Protein AF-A0A803NMG9-F1 (afdb_monomer_lite)

pLDDT: mean 85.96, std 18.12, range [26.58, 98.44]

InterPro domains:
  IPR012474 Frigida-like [PF07899] (185-369)

Organism: Cannabis sativa (NCBI:txid3483)

Secondary structure (DSSP, 8-state):
-HHHHHHHHHHHHHHHHHHHHHHHHHHHHHHHHHHHHHHHHHHHHHHHHHHHHHHHHHHHHHHHHHHHHHHHHHHHHHHHHHHHHHHHHHHHHHHHHHHHHHHHHHHHHHHHHHHHHHHHHHHHHHHHHHHHHHHHHHHHHHHHHHHHHHHHHHHHHHHHHHHHHHHHHHHHHHHHHHHHHHHHHHHHHHHHHHHHHHHHHHHHHHHHHHHHHHHHHHHHHHHHHHHHHHHHHHHHHHSSS-----------------PPPPP-HHHHHHHHHHTT-HHHHHHHHHHTT-TTTS-HHHHHHHHHHHHHHHHHHHHHSS--HHHHHHHHHHHHHHHHHHHHHHHHTT-TTTS-HHHHHHHHHHHHHHHHHHHHHHHHHHHHGGGSSTTS---------

Sequence (397 aa):
MEKLTQSLRSFEQQRGDIGKTLEDLQSIFNELVEREKEILTEEKRMKDQELKFKIEYGRISELKESQLKKVEASIHNCLKELSLKEEEFNVVASKTKLEEQRLEAIQNSVKECSCQLESEKKELEYVKAFKENNLASLKKTMVALEKKKVELESIIQLQEEEMESRLKELELMEKHVQDILKEAQLKEKSASSARKFVAEAQKNIDQHQQKELEFEIKVDEFQRRLQQFELEKSAWLAEKNKMVGVVVKIEQQQETRSKGPLPDVEVSIQNLIEIEEVIHAVKLICQLKLTNKFSPVSLLLDYIKNSENQTSIVCRGKRSNKDKIKAANKEIAILKAVKNCIQDCNLESVFPKVKFYQLGQRCIELEQKLELYSLQEQSGKRKKDDSIVGQRIKIKY

Radius of gyration: 90.63 Å; chains: 1; bounding box: 205×84×272 Å

Structure (mmCIF, N/CA/C/O backbone):
data_AF-A0A803NMG9-F1
#
_entry.id   AF-A0A803NMG9-F1
#
loop_
_atom_site.group_PDB
_atom_site.id
_atom_site.type_symbol
_atom_site.label_atom_id
_atom_site.label_alt_id
_atom_site.label_comp_id
_atom_site.label_asym_id
_atom_site.label_entity_id
_atom_site.label_seq_id
_atom_site.pdbx_PDB_ins_code
_atom_site.Cartn_x
_atom_site.Cartn_y
_atom_site.Cartn_z
_atom_site.occupancy
_atom_site.B_iso_or_equiv
_atom_site.auth_seq_id
_atom_site.auth_comp_id
_atom_site.auth_asym_id
_atom_site.auth_atom_id
_atom_site.pdbx_PDB_model_num
ATOM 1 N N . MET A 1 1 ? 101.694 30.681 -157.321 1.00 59.59 1 MET A N 1
ATOM 2 C CA . MET A 1 1 ? 102.526 29.933 -156.353 1.00 59.59 1 MET A CA 1
ATOM 3 C C . MET A 1 1 ? 102.367 30.481 -154.936 1.00 59.59 1 MET A C 1
ATOM 5 O O . MET A 1 1 ? 101.974 29.720 -154.072 1.00 59.59 1 MET A O 1
ATOM 9 N N . GLU A 1 2 ? 102.521 31.786 -154.698 1.00 63.09 2 GLU A N 1
ATOM 10 C CA . GLU A 1 2 ? 102.450 32.395 -153.350 1.00 63.09 2 GLU A CA 1
ATOM 11 C C . GLU A 1 2 ? 101.093 32.240 -152.623 1.00 63.09 2 GLU A C 1
ATOM 13 O O . GLU A 1 2 ? 101.052 31.868 -151.452 1.00 63.09 2 GLU A O 1
ATOM 18 N N . LYS A 1 3 ? 99.969 32.381 -153.346 1.00 67.12 3 LYS A N 1
ATOM 19 C CA . LYS A 1 3 ? 98.616 32.102 -152.814 1.00 67.12 3 LYS A CA 1
ATOM 20 C C . LYS A 1 3 ? 98.438 30.654 -152.338 1.00 67.12 3 LYS A C 1
ATOM 22 O O . LYS A 1 3 ? 97.704 30.411 -151.390 1.00 67.12 3 LYS A O 1
ATOM 27 N N . LEU A 1 4 ? 99.119 29.702 -152.976 1.00 68.94 4 LEU A N 1
ATOM 28 C CA . LEU A 1 4 ? 99.000 28.276 -152.664 1.00 68.94 4 LEU A CA 1
ATOM 29 C C . LEU A 1 4 ? 99.768 27.935 -151.379 1.00 68.94 4 LEU A C 1
ATOM 31 O O . LEU A 1 4 ? 99.251 27.208 -150.542 1.00 68.94 4 LEU A O 1
ATOM 35 N N . THR A 1 5 ? 100.939 28.543 -151.167 1.00 65.44 5 THR A N 1
ATOM 36 C CA . THR A 1 5 ? 101.726 28.405 -149.930 1.00 65.44 5 THR A CA 1
ATOM 37 C C . THR A 1 5 ? 101.047 29.069 -148.729 1.00 65.44 5 THR A C 1
ATOM 39 O O . THR A 1 5 ? 101.143 28.572 -147.608 1.00 65.44 5 THR A O 1
ATOM 42 N N . GLN A 1 6 ? 100.343 30.184 -148.947 1.00 72.75 6 GLN A N 1
ATOM 43 C CA . GLN A 1 6 ? 99.563 30.858 -147.907 1.00 72.75 6 GLN A CA 1
ATOM 44 C C . GLN A 1 6 ? 98.294 30.071 -147.549 1.00 72.75 6 GLN A C 1
ATOM 46 O O . GLN A 1 6 ? 97.993 29.913 -146.369 1.00 72.75 6 GLN A O 1
ATOM 51 N N . SER A 1 7 ? 97.606 29.496 -148.543 1.00 71.56 7 SER A N 1
ATOM 52 C CA . SER A 1 7 ? 96.510 28.550 -148.305 1.00 71.56 7 SER A CA 1
ATOM 53 C C . SER A 1 7 ? 96.979 27.278 -147.603 1.00 71.56 7 SER A C 1
ATOM 55 O O . SER A 1 7 ? 96.267 26.809 -146.727 1.00 71.56 7 SER A O 1
ATOM 57 N N . LEU A 1 8 ? 98.169 26.748 -147.917 1.00 74.81 8 LEU A N 1
ATOM 58 C CA . LEU A 1 8 ? 98.712 25.570 -147.231 1.00 74.81 8 LEU A CA 1
ATOM 59 C C . LEU A 1 8 ? 99.028 25.865 -145.758 1.00 74.81 8 LEU A C 1
ATOM 61 O O . LEU A 1 8 ? 98.620 25.100 -144.896 1.00 74.81 8 LEU A O 1
ATOM 65 N N . ARG A 1 9 ? 99.663 27.009 -145.455 1.00 71.69 9 ARG A N 1
ATOM 66 C CA . ARG A 1 9 ? 99.907 27.451 -144.067 1.00 71.69 9 ARG A CA 1
ATOM 67 C C . ARG A 1 9 ? 98.612 27.713 -143.300 1.00 71.69 9 ARG A C 1
ATOM 69 O O . ARG A 1 9 ? 98.507 27.334 -142.142 1.00 71.69 9 ARG A O 1
ATOM 76 N N . SER A 1 10 ? 97.617 28.315 -143.953 1.00 79.56 10 SER A N 1
ATOM 77 C CA . SER A 1 10 ? 96.273 28.480 -143.389 1.00 79.56 10 SER A CA 1
ATOM 78 C C . SER A 1 10 ? 95.604 27.132 -143.115 1.00 79.56 10 SER A C 1
ATOM 80 O O . SER A 1 10 ? 94.931 26.995 -142.101 1.00 79.56 10 SER A O 1
ATOM 82 N N . PHE A 1 11 ? 95.785 26.141 -143.991 1.00 78.12 11 PHE A N 1
ATOM 83 C CA . PHE A 1 11 ? 95.259 24.788 -143.806 1.00 78.12 11 PHE A CA 1
ATOM 84 C C . PHE A 1 11 ? 95.983 24.030 -142.692 1.00 78.12 11 PHE A C 1
ATOM 86 O O . PHE A 1 11 ? 95.341 23.320 -141.929 1.00 78.12 11 PHE A O 1
ATOM 93 N N . GLU A 1 12 ? 97.303 24.171 -142.571 1.00 76.38 12 GLU A N 1
ATOM 94 C CA . GLU A 1 12 ? 98.087 23.570 -141.487 1.00 76.38 12 GLU A CA 1
ATOM 95 C C . GLU A 1 12 ? 97.762 24.208 -140.134 1.00 76.38 12 GLU A C 1
ATOM 97 O O . GLU A 1 12 ? 97.628 23.493 -139.144 1.00 76.38 12 GLU A O 1
ATOM 102 N N . GLN A 1 13 ? 97.544 25.525 -140.102 1.00 78.62 13 GLN A N 1
ATOM 103 C CA . GLN A 1 13 ? 97.061 26.233 -138.920 1.00 78.62 13 GLN A CA 1
ATOM 104 C C . GLN A 1 13 ? 95.639 25.796 -138.553 1.00 78.62 13 GLN A C 1
ATOM 106 O O . GLN A 1 13 ? 95.411 25.408 -137.415 1.00 78.62 13 GLN A O 1
ATOM 111 N N . GLN 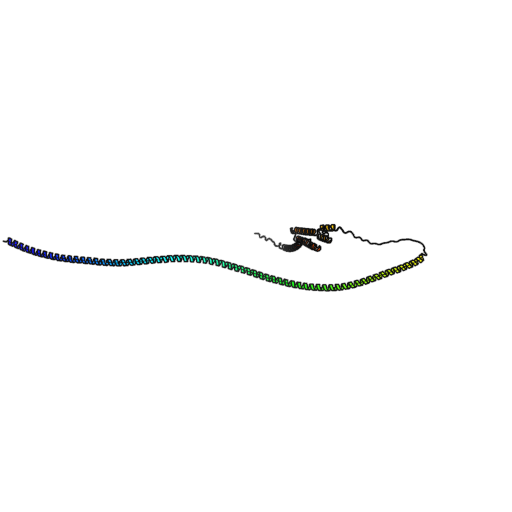A 1 14 ? 94.716 25.735 -139.520 1.00 78.75 14 GLN A N 1
ATOM 112 C CA . GLN A 1 14 ? 93.372 25.192 -139.299 1.00 78.75 14 GLN A CA 1
ATOM 113 C C . GLN A 1 14 ? 93.410 23.735 -138.838 1.00 78.75 14 GLN A C 1
ATOM 115 O O . GLN A 1 14 ? 92.634 23.351 -137.977 1.00 78.75 14 GLN A O 1
ATOM 120 N N . ARG A 1 15 ? 94.319 22.912 -139.367 1.00 79.50 15 ARG A N 1
ATOM 121 C CA . ARG A 1 15 ? 94.504 21.526 -138.927 1.00 79.50 15 ARG A CA 1
ATOM 122 C C . ARG A 1 15 ? 95.047 21.451 -137.497 1.00 79.50 15 ARG A C 1
ATOM 124 O O . ARG A 1 15 ? 94.640 20.557 -136.763 1.00 79.50 15 ARG A O 1
ATOM 131 N N . GLY A 1 16 ? 95.924 22.371 -137.099 1.00 78.19 16 GLY A N 1
ATOM 132 C CA . GLY A 1 16 ? 96.397 22.515 -135.720 1.00 78.19 16 GLY A CA 1
ATOM 133 C C . GLY A 1 16 ? 95.296 22.983 -134.765 1.00 78.19 16 GLY A C 1
ATOM 134 O O . GLY A 1 16 ? 95.127 22.394 -133.703 1.00 78.19 16 GLY A O 1
ATOM 135 N N . ASP A 1 17 ? 94.492 23.965 -135.176 1.00 80.56 17 ASP A N 1
ATOM 136 C CA . ASP A 1 17 ? 93.334 24.458 -134.423 1.00 80.56 17 ASP A CA 1
ATOM 137 C C . ASP A 1 17 ? 92.243 23.379 -134.307 1.00 80.56 17 ASP A C 1
ATOM 139 O O . ASP A 1 17 ? 91.641 23.211 -133.249 1.00 80.56 17 ASP A O 1
ATOM 143 N N . ILE A 1 18 ? 92.030 22.583 -135.362 1.00 82.94 18 ILE A N 1
ATOM 144 C CA . ILE A 1 18 ? 91.146 21.407 -135.349 1.00 82.94 18 ILE A CA 1
ATOM 145 C C . ILE A 1 18 ? 91.706 20.318 -134.427 1.00 82.94 18 ILE A C 1
ATOM 147 O O . ILE A 1 18 ? 90.953 19.723 -133.669 1.00 82.94 18 ILE A O 1
ATOM 151 N N . GLY A 1 19 ? 93.015 20.059 -134.455 1.00 82.44 19 GLY A N 1
ATOM 152 C CA . GLY A 1 19 ? 93.654 19.099 -133.551 1.00 82.44 19 GLY A CA 1
ATOM 153 C C . GLY A 1 19 ? 93.516 19.510 -132.086 1.00 82.44 19 GLY A C 1
ATOM 154 O O . GLY A 1 19 ? 93.100 18.705 -131.261 1.00 82.44 19 GLY A O 1
ATOM 155 N N . LYS A 1 20 ? 93.764 20.787 -131.784 1.00 84.81 20 LYS A N 1
ATOM 156 C CA . LYS A 1 20 ? 93.614 21.353 -130.442 1.00 84.81 20 LYS A CA 1
ATOM 157 C C . LYS A 1 20 ? 92.159 21.359 -129.976 1.00 84.81 20 LYS A C 1
ATOM 159 O O . LYS A 1 20 ? 91.885 20.959 -128.857 1.00 84.81 20 LYS A O 1
ATOM 164 N N . THR A 1 21 ? 91.216 21.733 -130.842 1.00 85.62 21 THR A N 1
ATOM 165 C CA . THR A 1 21 ? 89.782 21.650 -130.513 1.00 85.62 21 THR A CA 1
ATOM 166 C C . THR A 1 21 ? 89.308 20.209 -130.346 1.00 85.62 21 THR A C 1
ATOM 168 O O . THR A 1 21 ? 88.440 19.969 -129.516 1.00 85.62 21 THR A O 1
ATOM 171 N N . LEU A 1 22 ? 89.874 19.241 -131.076 1.00 86.19 22 LEU A N 1
ATOM 172 C CA . LEU A 1 22 ? 89.600 17.817 -130.869 1.00 86.19 22 LEU A CA 1
ATOM 173 C C . LEU A 1 22 ? 90.143 17.338 -129.513 1.00 86.19 22 LEU A C 1
ATOM 175 O O . LEU A 1 22 ? 89.432 16.632 -128.804 1.00 86.19 22 LEU A O 1
ATOM 179 N N . GLU A 1 23 ? 91.357 17.745 -129.130 1.00 86.44 23 GLU A N 1
ATOM 180 C CA . GLU A 1 23 ? 91.938 17.463 -127.808 1.00 86.44 23 GLU A CA 1
ATOM 181 C C . GLU A 1 23 ? 91.134 18.123 -126.676 1.00 86.44 23 GLU A C 1
ATOM 183 O O . GLU A 1 23 ? 90.816 17.455 -125.693 1.00 86.44 23 GLU A O 1
ATOM 188 N N . ASP A 1 24 ? 90.723 19.385 -126.838 1.00 88.12 24 ASP A N 1
ATOM 189 C CA . ASP A 1 24 ? 89.868 20.108 -125.889 1.00 88.12 24 ASP A CA 1
ATOM 190 C C . ASP A 1 24 ? 88.494 19.427 -125.761 1.00 88.12 24 ASP A C 1
ATOM 192 O O . ASP A 1 24 ? 88.010 19.198 -124.653 1.00 88.12 24 ASP A O 1
ATOM 196 N N . LEU A 1 25 ? 87.873 19.031 -126.881 1.00 89.88 25 LEU A N 1
ATOM 197 C CA . LEU A 1 25 ? 86.611 18.282 -126.886 1.00 89.88 25 LEU A CA 1
ATOM 198 C C . LEU A 1 25 ? 86.761 16.911 -126.228 1.00 89.88 25 LEU A C 1
ATOM 200 O O . LEU A 1 25 ? 85.858 16.479 -125.514 1.00 89.88 25 LEU A O 1
ATOM 204 N N . GLN A 1 26 ? 87.884 16.229 -126.442 1.00 91.50 26 GLN A N 1
ATOM 205 C CA . GLN A 1 26 ? 88.157 14.939 -125.820 1.00 91.50 26 GLN A CA 1
ATOM 206 C C . GLN A 1 26 ? 88.426 15.083 -124.315 1.00 91.50 26 GLN A C 1
ATOM 208 O O . GLN A 1 26 ? 87.972 14.242 -123.540 1.00 91.50 26 GLN A O 1
ATOM 213 N N . SER A 1 27 ? 89.072 16.171 -123.883 1.00 92.56 27 SER A N 1
ATOM 214 C CA . SER A 1 27 ? 89.208 16.539 -122.469 1.00 92.56 27 SER A CA 1
ATOM 215 C C . SER A 1 27 ? 87.848 16.820 -121.829 1.00 92.56 27 SER A C 1
ATOM 217 O O . SER A 1 27 ? 87.524 16.217 -120.809 1.00 92.56 27 SER A O 1
ATOM 219 N N . ILE A 1 28 ? 87.010 17.651 -122.462 1.00 92.56 28 ILE A N 1
ATOM 220 C CA . ILE A 1 28 ? 85.647 17.957 -121.994 1.00 92.56 28 ILE A CA 1
ATOM 221 C C . ILE A 1 28 ? 84.798 16.685 -121.927 1.00 92.56 28 ILE A C 1
ATOM 223 O O . ILE A 1 28 ? 84.059 16.485 -120.967 1.00 92.56 28 ILE A O 1
ATOM 227 N N . PHE A 1 29 ? 84.896 15.806 -122.926 1.00 93.12 29 PHE A N 1
ATOM 228 C CA . PHE A 1 29 ? 84.180 14.533 -122.917 1.00 93.12 29 PHE A CA 1
ATOM 229 C C . PHE A 1 29 ? 84.618 13.654 -121.740 1.00 93.12 29 PHE A C 1
ATOM 231 O O . PHE A 1 29 ? 83.767 13.120 -121.033 1.00 93.12 29 PHE A O 1
ATOM 238 N N . ASN A 1 30 ? 85.925 13.549 -121.479 1.00 92.19 30 ASN A N 1
ATOM 239 C CA . ASN A 1 30 ? 86.436 12.810 -120.325 1.00 92.19 30 ASN A CA 1
ATOM 240 C C . ASN A 1 30 ? 85.974 13.433 -118.994 1.00 92.19 30 ASN A C 1
ATOM 242 O O . ASN A 1 30 ? 85.554 12.701 -118.101 1.00 92.19 30 ASN A O 1
ATOM 246 N N . GLU A 1 31 ? 85.979 14.763 -118.869 1.00 93.44 31 GLU A N 1
ATOM 247 C CA . GLU A 1 31 ? 85.446 15.470 -117.694 1.00 93.44 31 GLU A CA 1
ATOM 248 C C . GLU A 1 31 ? 83.944 15.221 -117.498 1.00 93.44 31 GLU A C 1
ATOM 250 O O . GLU A 1 31 ? 83.499 15.003 -116.372 1.00 93.44 31 GLU A O 1
ATOM 255 N N . LEU A 1 32 ? 83.154 15.213 -118.578 1.00 94.12 32 LEU A N 1
ATOM 256 C CA . LEU A 1 32 ? 81.724 14.901 -118.527 1.00 94.12 32 LEU A CA 1
ATOM 257 C C . LEU A 1 32 ? 81.473 13.458 -118.086 1.00 94.12 32 LEU A C 1
ATOM 259 O O . LEU A 1 32 ? 80.589 13.232 -117.264 1.00 94.12 32 LEU A O 1
ATOM 263 N N . VAL A 1 33 ? 82.263 12.501 -118.582 1.00 93.81 33 VAL A N 1
ATOM 264 C CA . VAL A 1 33 ? 82.179 11.091 -118.171 1.00 93.81 33 VAL A CA 1
ATOM 265 C C . VAL A 1 33 ? 82.532 10.924 -116.691 1.00 93.81 33 VAL A C 1
ATOM 267 O O . VAL A 1 33 ? 81.834 10.205 -115.976 1.00 93.81 33 VAL A O 1
ATOM 270 N N . GLU A 1 34 ? 83.578 11.589 -116.194 1.00 93.62 34 GLU A N 1
ATOM 271 C CA . GLU A 1 34 ? 83.910 11.542 -114.763 1.00 93.62 34 GLU A CA 1
ATOM 272 C C . GLU A 1 34 ? 82.833 12.222 -113.906 1.00 93.62 34 GLU A C 1
ATOM 274 O O . GLU A 1 34 ? 82.415 11.668 -112.890 1.00 93.62 34 GLU A O 1
ATOM 279 N N . ARG A 1 35 ? 82.279 13.354 -114.355 1.00 94.31 35 ARG A N 1
ATOM 280 C CA . ARG A 1 35 ? 81.179 14.036 -113.660 1.00 94.31 35 ARG A CA 1
ATOM 281 C C . ARG A 1 35 ? 79.895 13.205 -113.636 1.00 94.31 35 ARG A C 1
ATOM 283 O O . ARG A 1 35 ? 79.181 13.216 -112.636 1.00 94.31 35 ARG A O 1
ATOM 290 N N . GLU A 1 36 ? 79.592 12.468 -114.704 1.00 94.50 36 GLU A N 1
ATOM 291 C CA . GLU A 1 36 ? 78.471 11.523 -114.740 1.00 94.50 36 GLU A CA 1
ATOM 292 C C . GLU A 1 36 ? 78.665 10.398 -113.714 1.00 94.50 36 GLU A C 1
ATOM 294 O O . GLU A 1 36 ? 77.734 10.081 -112.970 1.00 94.50 36 GLU A O 1
ATOM 299 N N . LYS A 1 37 ? 79.883 9.847 -113.598 1.00 95.19 37 LYS A N 1
ATOM 300 C CA . LYS A 1 37 ? 80.210 8.861 -112.556 1.00 95.19 37 LYS A CA 1
ATOM 301 C C . LYS A 1 37 ? 80.044 9.446 -111.154 1.00 95.19 37 LYS A C 1
ATOM 303 O O . LYS A 1 37 ? 79.434 8.789 -110.314 1.00 95.19 37 LYS A O 1
ATOM 308 N N . GLU A 1 38 ? 80.531 10.662 -110.902 1.00 95.38 38 GLU A N 1
ATOM 309 C CA . GLU A 1 38 ? 80.356 11.348 -109.613 1.00 95.38 38 GLU A CA 1
ATOM 310 C C . GLU A 1 38 ? 78.870 11.522 -109.268 1.00 95.38 38 GLU A C 1
ATOM 312 O O . GLU A 1 38 ? 78.443 11.118 -108.185 1.00 95.38 38 GLU A O 1
ATOM 317 N N . ILE A 1 39 ? 78.057 12.025 -110.206 1.00 95.38 39 ILE A N 1
ATOM 318 C CA . ILE A 1 39 ? 76.605 12.181 -110.020 1.00 95.38 39 ILE A CA 1
ATOM 319 C C . ILE A 1 39 ? 75.948 10.831 -109.720 1.00 95.38 39 ILE A C 1
ATOM 321 O O . ILE A 1 39 ? 75.147 10.741 -108.791 1.00 95.38 39 ILE A O 1
ATOM 325 N N . LEU A 1 40 ? 76.307 9.772 -110.450 1.00 95.44 40 LEU A N 1
ATOM 326 C CA . LEU A 1 40 ? 75.744 8.440 -110.237 1.00 95.44 40 LEU A CA 1
ATOM 327 C C . LEU A 1 40 ? 76.133 7.869 -108.862 1.00 95.44 40 LEU A C 1
ATOM 329 O O . LEU A 1 40 ? 75.309 7.244 -108.187 1.00 95.44 40 LEU A O 1
ATOM 333 N N . THR A 1 41 ? 77.373 8.099 -108.412 1.00 94.25 41 THR A N 1
ATOM 334 C CA . THR A 1 41 ? 77.808 7.700 -107.064 1.00 94.25 41 THR A CA 1
ATOM 335 C C . THR A 1 41 ? 77.083 8.478 -105.972 1.00 94.25 41 THR A C 1
ATOM 337 O O . THR A 1 41 ? 76.680 7.885 -104.970 1.00 94.25 41 THR A O 1
ATOM 340 N N . GLU A 1 42 ? 76.852 9.771 -106.180 1.00 95.12 42 GLU A N 1
ATOM 341 C CA . GLU A 1 42 ? 76.165 10.640 -105.232 1.00 95.12 42 GLU A CA 1
ATOM 342 C C . GLU A 1 42 ? 74.664 10.331 -105.160 1.00 95.12 42 GLU A C 1
ATOM 344 O O . GLU A 1 42 ? 74.104 10.229 -104.070 1.00 95.12 42 GLU A O 1
ATOM 349 N N . GLU A 1 43 ? 74.015 10.073 -106.297 1.00 95.38 43 GLU A N 1
ATOM 350 C CA . GLU A 1 43 ? 72.625 9.616 -106.348 1.00 95.38 43 GLU A CA 1
ATOM 351 C C . GLU A 1 43 ? 72.462 8.291 -105.595 1.00 95.38 43 GLU A C 1
ATOM 353 O O . GLU A 1 43 ? 71.538 8.133 -104.792 1.00 95.38 43 GLU A O 1
ATOM 358 N N . LYS A 1 44 ? 73.387 7.344 -105.801 1.00 96.19 44 LYS A N 1
ATOM 359 C CA . LYS A 1 44 ? 73.402 6.083 -105.055 1.00 96.19 44 LYS A CA 1
ATOM 360 C C . LYS A 1 44 ? 73.580 6.328 -103.554 1.00 96.19 44 LYS A C 1
ATOM 362 O O . LYS A 1 44 ? 72.817 5.782 -102.760 1.00 96.19 44 LYS A O 1
ATOM 367 N N . ARG A 1 45 ? 74.521 7.197 -103.165 1.00 96.19 45 ARG A N 1
ATOM 368 C CA . ARG A 1 45 ? 74.759 7.583 -101.764 1.00 96.19 45 ARG A CA 1
ATOM 369 C C . ARG A 1 45 ? 73.505 8.182 -101.124 1.00 96.19 45 ARG A C 1
ATOM 371 O O . ARG A 1 45 ? 73.166 7.823 -99.997 1.00 96.19 45 ARG A O 1
ATOM 378 N N . MET A 1 46 ? 72.807 9.066 -101.834 1.00 96.12 46 MET A N 1
ATOM 379 C CA . MET A 1 46 ? 71.569 9.695 -101.370 1.00 96.12 46 MET A CA 1
ATOM 380 C C . MET A 1 46 ? 70.430 8.680 -101.226 1.00 96.12 46 MET A C 1
ATOM 382 O O . MET A 1 46 ? 69.744 8.693 -100.205 1.00 96.12 46 MET A O 1
ATOM 386 N N . LYS A 1 47 ? 70.266 7.753 -102.181 1.00 96.12 47 LYS A N 1
ATOM 387 C CA . LYS A 1 47 ? 69.284 6.656 -102.084 1.00 96.12 47 LYS A CA 1
ATOM 388 C C . LYS A 1 47 ? 69.563 5.739 -100.892 1.00 96.12 47 LYS A C 1
ATOM 390 O O . LYS A 1 47 ? 68.637 5.383 -100.165 1.00 96.12 47 LYS A O 1
ATOM 395 N N . ASP A 1 48 ? 70.828 5.401 -100.650 1.00 96.25 48 ASP A N 1
ATOM 396 C CA . ASP A 1 48 ? 71.230 4.588 -99.498 1.00 96.25 48 ASP A CA 1
ATOM 397 C C . ASP A 1 48 ? 70.969 5.324 -98.172 1.00 96.25 48 ASP A C 1
ATOM 399 O O . ASP A 1 48 ? 70.492 4.723 -97.205 1.00 96.25 48 ASP A O 1
ATOM 403 N N . GLN A 1 49 ? 71.221 6.639 -98.118 1.00 96.19 49 GLN A N 1
ATOM 404 C CA . GLN A 1 49 ? 70.873 7.467 -96.959 1.00 96.19 49 GLN A CA 1
ATOM 405 C C . GLN A 1 49 ? 69.362 7.532 -96.735 1.00 96.19 49 GLN A C 1
ATOM 407 O O . GLN A 1 49 ? 68.912 7.346 -95.605 1.00 96.19 49 GLN A O 1
ATOM 412 N N . GLU A 1 50 ? 68.572 7.741 -97.787 1.00 96.38 50 GLU A N 1
ATOM 413 C CA . GLU A 1 50 ? 67.110 7.748 -97.712 1.00 96.38 50 GLU A CA 1
ATOM 414 C C . GLU A 1 50 ? 66.574 6.406 -97.194 1.00 96.38 50 GLU A C 1
ATOM 416 O O . GLU A 1 50 ? 65.729 6.372 -96.296 1.00 96.38 50 GLU A O 1
ATOM 421 N N . LEU A 1 51 ? 67.101 5.289 -97.704 1.00 96.88 51 LEU A N 1
ATOM 422 C CA . LEU A 1 51 ? 66.739 3.954 -97.238 1.00 96.88 51 LEU A CA 1
ATOM 423 C C . LEU A 1 51 ? 67.114 3.755 -95.764 1.00 96.88 51 LEU A C 1
ATOM 425 O O . LEU A 1 51 ? 66.304 3.241 -94.989 1.00 96.88 51 LEU A O 1
ATOM 429 N N . LYS A 1 52 ? 68.304 4.208 -95.350 1.00 97.25 52 LYS A N 1
ATOM 430 C CA . LYS A 1 52 ? 68.743 4.158 -93.950 1.00 97.25 52 LYS A CA 1
ATOM 431 C C . LYS A 1 52 ? 67.797 4.945 -93.040 1.00 97.25 52 LYS A C 1
ATOM 433 O O . LYS A 1 52 ? 67.372 4.404 -92.021 1.00 97.25 52 LYS A O 1
ATOM 438 N N . PHE A 1 53 ? 67.416 6.163 -93.431 1.00 97.00 53 PHE A N 1
ATOM 439 C CA . PHE A 1 53 ? 66.446 6.972 -92.690 1.00 97.00 53 PHE A CA 1
ATOM 440 C C . PHE A 1 53 ? 65.078 6.291 -92.602 1.00 97.00 53 PHE A C 1
ATOM 442 O O . PHE A 1 53 ? 64.493 6.265 -91.523 1.00 97.00 53 PHE A O 1
ATOM 449 N N . LYS A 1 54 ? 64.577 5.691 -93.691 1.00 97.19 54 LYS A N 1
ATOM 450 C CA . LYS A 1 54 ? 63.302 4.949 -93.683 1.00 97.19 54 LYS A CA 1
ATOM 451 C C . LYS A 1 54 ? 63.330 3.766 -92.715 1.00 97.19 54 LYS A C 1
ATOM 453 O O . LYS A 1 54 ? 62.384 3.585 -91.952 1.00 97.19 54 LYS A O 1
ATOM 458 N N . ILE A 1 55 ? 64.414 2.987 -92.712 1.00 96.88 55 ILE A N 1
ATOM 459 C CA . ILE A 1 55 ? 64.584 1.847 -91.797 1.00 96.88 55 ILE A CA 1
ATOM 460 C C . ILE A 1 55 ? 64.658 2.326 -90.344 1.00 96.88 55 ILE A C 1
ATOM 462 O O . ILE A 1 55 ? 64.006 1.755 -89.471 1.00 96.88 55 ILE A O 1
ATOM 466 N N . GLU A 1 56 ? 65.448 3.365 -90.072 1.00 97.38 56 GLU A N 1
ATOM 467 C CA . GLU A 1 56 ? 65.596 3.921 -88.726 1.00 97.38 56 GLU A CA 1
ATOM 468 C C . GLU A 1 56 ? 64.274 4.498 -88.207 1.00 97.38 56 GLU A C 1
ATOM 470 O O . GLU A 1 56 ? 63.861 4.188 -87.089 1.00 97.38 56 GLU A O 1
ATOM 475 N N . TYR A 1 57 ? 63.558 5.247 -89.046 1.00 96.50 57 TYR A N 1
ATOM 476 C CA . TYR A 1 57 ? 62.234 5.767 -88.728 1.00 96.50 57 TYR A CA 1
ATOM 477 C C . TYR A 1 57 ? 61.227 4.643 -88.446 1.00 96.50 57 TYR A C 1
ATOM 479 O O . TYR A 1 57 ? 60.508 4.709 -87.450 1.00 96.50 57 TYR A O 1
ATOM 487 N N . GLY A 1 58 ? 61.217 3.582 -89.264 1.00 97.00 58 GLY A N 1
ATOM 488 C CA . GLY A 1 58 ? 60.376 2.402 -89.043 1.00 97.00 58 GLY A CA 1
ATOM 489 C C . GLY A 1 58 ? 60.634 1.750 -87.683 1.00 97.00 58 GLY A C 1
ATOM 490 O O . GLY A 1 58 ? 59.701 1.562 -86.905 1.00 97.00 58 GLY A O 1
ATOM 491 N N . ARG A 1 59 ? 61.908 1.523 -87.332 1.00 97.38 59 ARG A N 1
ATOM 492 C CA . ARG A 1 59 ? 62.300 0.970 -86.021 1.00 97.38 59 ARG A CA 1
ATOM 493 C C . ARG A 1 59 ? 61.858 1.852 -84.856 1.00 97.38 59 ARG A C 1
ATOM 495 O O . ARG A 1 59 ? 61.374 1.343 -83.846 1.00 97.38 59 ARG A O 1
ATOM 502 N N . ILE A 1 60 ? 62.023 3.172 -84.978 1.00 96.94 60 ILE A N 1
ATOM 503 C CA . ILE A 1 60 ? 61.576 4.125 -83.952 1.00 96.94 60 ILE A CA 1
ATOM 504 C C . ILE A 1 60 ? 60.050 4.074 -83.804 1.00 96.94 60 ILE A C 1
ATOM 506 O O . ILE A 1 60 ? 59.550 4.100 -82.679 1.00 96.94 60 ILE A O 1
ATOM 510 N N . SER A 1 61 ? 59.313 3.984 -84.914 1.00 96.62 61 SER A N 1
ATOM 511 C CA . SER A 1 61 ? 57.851 3.879 -84.911 1.00 96.62 61 SER A CA 1
ATOM 512 C C . SER A 1 61 ? 57.375 2.600 -84.216 1.00 96.62 61 SER A C 1
ATOM 514 O O . SER A 1 61 ? 56.547 2.676 -83.311 1.00 96.62 61 SER A O 1
ATOM 516 N N . GLU A 1 62 ? 57.946 1.442 -84.561 1.00 97.19 62 GLU A N 1
ATOM 517 C CA . GLU A 1 62 ? 57.620 0.148 -83.940 1.00 97.19 62 GLU A CA 1
ATOM 518 C C . GLU A 1 62 ? 57.928 0.131 -82.435 1.00 97.19 62 GLU A C 1
ATOM 520 O O . GLU A 1 62 ? 57.127 -0.353 -81.628 1.00 97.19 62 GLU A O 1
ATOM 525 N N . LEU A 1 63 ? 59.070 0.701 -82.028 1.00 97.38 63 LEU A N 1
ATOM 526 C CA . LEU A 1 63 ? 59.434 0.812 -80.615 1.00 97.38 63 LEU A CA 1
ATOM 527 C C . LEU A 1 63 ? 58.426 1.677 -79.847 1.00 97.38 63 LEU A C 1
ATOM 529 O O . LEU A 1 63 ? 57.993 1.288 -78.760 1.00 97.38 63 LEU A O 1
ATOM 533 N N . LYS A 1 64 ? 58.034 2.828 -80.410 1.00 97.25 64 LYS A N 1
ATOM 534 C CA . LYS A 1 64 ? 57.030 3.717 -79.809 1.00 97.25 64 LYS A CA 1
ATOM 535 C C . LYS A 1 64 ? 55.661 3.048 -79.719 1.00 97.25 64 LYS A C 1
ATOM 537 O O . LYS A 1 64 ? 55.011 3.174 -78.687 1.00 97.25 64 LYS A O 1
ATOM 542 N N . GLU A 1 65 ? 55.244 2.300 -80.738 1.00 97.00 65 GLU A N 1
ATOM 543 C CA . GLU A 1 65 ? 53.978 1.560 -80.717 1.00 97.00 65 GLU A CA 1
ATOM 544 C C . GLU A 1 65 ? 53.985 0.452 -79.650 1.00 97.00 65 GLU A C 1
ATOM 546 O O . GLU A 1 65 ? 53.022 0.295 -78.900 1.00 97.00 65 GLU A O 1
ATOM 551 N N . SER A 1 66 ? 55.094 -0.284 -79.516 1.00 97.12 66 SER A N 1
ATOM 552 C CA . SER A 1 66 ? 55.263 -1.290 -78.459 1.00 97.12 66 SER A CA 1
ATOM 553 C C . SER A 1 66 ? 55.212 -0.668 -77.059 1.00 97.12 66 SER A C 1
ATOM 555 O O . SER A 1 66 ? 54.570 -1.211 -76.157 1.00 97.12 66 SER A O 1
ATOM 557 N N . GLN A 1 67 ? 55.856 0.488 -76.865 1.00 97.56 67 GLN A N 1
ATOM 558 C CA . GLN A 1 67 ? 55.789 1.236 -75.607 1.00 97.56 67 GLN A CA 1
ATOM 559 C C . GLN A 1 67 ? 54.374 1.746 -75.323 1.00 97.56 67 GLN A C 1
ATOM 561 O O . GLN A 1 67 ? 53.903 1.597 -74.197 1.00 97.56 67 GLN A O 1
ATOM 566 N N . LEU A 1 68 ? 53.681 2.278 -76.333 1.00 97.38 68 LEU A N 1
ATOM 567 C CA . LEU A 1 68 ? 52.306 2.751 -76.201 1.00 97.38 68 LEU A CA 1
ATOM 568 C C . LEU A 1 68 ? 51.376 1.616 -75.760 1.00 97.38 68 LEU A C 1
ATOM 570 O O . LEU A 1 68 ? 50.698 1.764 -74.751 1.00 97.38 68 LEU A O 1
ATOM 574 N N . LYS A 1 69 ? 51.445 0.444 -76.408 1.00 97.94 69 LYS A N 1
ATOM 575 C CA . LYS A 1 69 ? 50.655 -0.742 -76.023 1.00 97.94 69 LYS A CA 1
ATOM 576 C C . LYS A 1 69 ? 50.913 -1.179 -74.579 1.00 97.94 69 LYS A C 1
ATOM 578 O O . LYS A 1 69 ? 49.989 -1.578 -73.873 1.00 97.94 69 LYS A O 1
ATOM 583 N N . LYS A 1 70 ? 52.166 -1.098 -74.112 1.00 97.94 70 LYS A N 1
ATOM 584 C CA . LYS A 1 70 ? 52.510 -1.394 -72.708 1.00 97.94 70 LYS A CA 1
ATOM 585 C C . LYS A 1 70 ? 51.889 -0.381 -71.744 1.00 97.94 70 LYS A C 1
ATOM 587 O O . LYS A 1 70 ? 51.367 -0.783 -70.706 1.00 97.94 70 LYS A O 1
ATOM 592 N N . VAL A 1 71 ? 51.927 0.909 -72.081 1.00 97.62 71 VAL A N 1
ATOM 593 C CA . VAL A 1 71 ? 51.314 1.976 -71.273 1.00 97.62 71 VAL A CA 1
ATOM 594 C C . VAL A 1 71 ? 49.791 1.837 -71.253 1.00 97.62 71 VAL A C 1
ATOM 596 O O . VAL A 1 71 ? 49.203 1.884 -70.178 1.00 97.62 71 VAL A O 1
ATOM 599 N N . GLU A 1 72 ? 49.157 1.586 -72.397 1.00 97.50 72 GLU A N 1
ATOM 600 C CA . GLU A 1 72 ? 47.709 1.362 -72.507 1.00 97.50 72 GLU A CA 1
ATOM 601 C C . GLU A 1 72 ? 47.248 0.177 -71.651 1.00 97.50 72 GLU A C 1
ATOM 603 O O . GLU A 1 72 ? 46.291 0.304 -70.887 1.00 97.50 72 GLU A O 1
ATOM 608 N N . ALA A 1 73 ? 47.964 -0.953 -71.702 1.00 97.88 73 ALA A N 1
ATOM 609 C CA . ALA A 1 73 ? 47.670 -2.110 -70.859 1.00 97.88 73 ALA A CA 1
ATOM 610 C C . ALA A 1 73 ? 47.827 -1.792 -69.361 1.00 97.88 73 ALA A C 1
ATOM 612 O O . ALA A 1 73 ? 46.998 -2.205 -68.548 1.00 97.88 73 ALA A O 1
ATOM 613 N N . SER A 1 74 ? 48.858 -1.024 -68.988 1.00 98.31 74 SER A N 1
ATOM 614 C CA . SER A 1 74 ? 49.053 -0.575 -67.605 1.00 98.31 74 SER A CA 1
ATOM 615 C C . SER A 1 74 ? 47.917 0.339 -67.139 1.00 98.31 74 SER A C 1
ATOM 617 O O . SER A 1 74 ? 47.396 0.139 -66.046 1.00 98.31 74 SER A O 1
ATOM 619 N N . ILE A 1 75 ? 47.500 1.306 -67.964 1.00 97.75 75 ILE A N 1
ATOM 620 C CA . ILE A 1 75 ? 46.380 2.212 -67.663 1.00 97.75 75 ILE A CA 1
ATOM 621 C C . ILE A 1 75 ? 45.086 1.415 -67.501 1.00 97.75 75 ILE A C 1
ATOM 623 O O . ILE A 1 75 ? 44.354 1.632 -66.538 1.00 97.75 75 ILE A O 1
ATOM 627 N N . HIS A 1 76 ? 44.815 0.466 -68.401 1.00 97.75 76 HIS A N 1
ATOM 628 C CA . HIS A 1 76 ? 43.625 -0.377 -68.319 1.00 97.75 76 HIS A CA 1
ATOM 629 C C . HIS A 1 76 ? 43.576 -1.180 -67.010 1.00 97.75 76 HIS A C 1
ATOM 631 O O . HIS A 1 76 ? 42.538 -1.220 -66.349 1.00 97.75 76 HIS A O 1
ATOM 637 N N . ASN A 1 77 ? 44.705 -1.763 -66.593 1.00 97.75 77 ASN A N 1
ATOM 638 C CA . ASN A 1 77 ? 44.797 -2.469 -65.315 1.00 97.75 77 ASN A CA 1
ATOM 639 C C . ASN A 1 77 ? 44.557 -1.532 -64.120 1.00 97.75 77 ASN A C 1
ATOM 641 O O . ASN A 1 77 ? 43.783 -1.886 -63.232 1.00 97.75 77 ASN A O 1
ATOM 645 N N . CYS A 1 78 ? 45.142 -0.328 -64.121 1.00 97.19 78 CYS A N 1
ATOM 646 C CA . CYS A 1 78 ? 44.903 0.670 -63.072 1.00 97.19 78 CYS A CA 1
ATOM 647 C C . CYS A 1 78 ? 43.431 1.101 -63.002 1.00 97.19 78 CYS A C 1
ATOM 649 O O . CYS A 1 78 ? 42.885 1.230 -61.911 1.00 97.19 78 CYS A O 1
ATOM 651 N N . LEU A 1 79 ? 42.762 1.287 -64.145 1.00 97.62 79 LEU A N 1
ATOM 652 C CA . LEU A 1 79 ? 41.335 1.623 -64.181 1.00 97.62 79 LEU A CA 1
ATOM 653 C C . LEU A 1 79 ? 40.471 0.501 -63.595 1.00 97.62 79 LEU A C 1
ATOM 655 O O . LEU A 1 79 ? 39.538 0.774 -62.843 1.00 97.62 79 LEU A O 1
ATOM 659 N N . LYS A 1 80 ? 40.800 -0.761 -63.893 1.00 97.88 80 LYS A N 1
ATOM 660 C CA . LYS A 1 80 ? 40.101 -1.915 -63.316 1.00 97.88 80 LYS A CA 1
ATOM 661 C C . LYS A 1 80 ? 40.294 -1.998 -61.800 1.00 97.88 80 LYS A C 1
ATOM 663 O O . LYS A 1 80 ? 39.335 -2.265 -61.083 1.00 97.88 80 LYS A O 1
ATOM 668 N N . GLU A 1 81 ? 41.508 -1.758 -61.310 1.00 97.75 81 GLU A N 1
ATOM 669 C CA . GLU A 1 81 ? 41.796 -1.735 -59.872 1.00 97.75 81 GLU A CA 1
ATOM 670 C C . GLU A 1 81 ? 41.056 -0.594 -59.160 1.00 97.75 81 GLU A C 1
ATOM 672 O O . GLU A 1 81 ? 40.449 -0.822 -58.115 1.00 97.75 81 GLU A O 1
ATOM 677 N N . LEU A 1 82 ? 41.031 0.605 -59.751 1.00 97.19 82 LEU A N 1
ATOM 678 C CA . LEU A 1 82 ? 40.272 1.741 -59.223 1.00 97.19 82 LEU A CA 1
ATOM 679 C C . LEU A 1 82 ? 38.771 1.445 -59.156 1.00 97.19 82 LEU A C 1
ATOM 681 O O . LEU A 1 82 ? 38.156 1.721 -58.131 1.00 97.19 82 LEU A O 1
ATOM 685 N N . SER A 1 83 ? 38.206 0.824 -60.196 1.00 97.69 83 SER A N 1
ATOM 686 C CA . SER A 1 83 ? 36.796 0.414 -60.211 1.00 97.69 83 SER A CA 1
ATOM 687 C C . SER A 1 83 ? 36.475 -0.562 -59.075 1.00 97.69 83 SER A C 1
ATOM 689 O O . SER A 1 83 ? 35.477 -0.393 -58.382 1.00 97.69 83 SER A O 1
ATOM 691 N N . LEU A 1 84 ? 37.337 -1.559 -58.835 1.00 97.50 84 LEU A N 1
ATOM 692 C CA . LEU A 1 84 ? 37.156 -2.504 -57.727 1.00 97.50 84 LEU A CA 1
ATOM 693 C C . LEU A 1 84 ? 37.277 -1.810 -56.361 1.00 97.50 84 LEU A C 1
ATOM 695 O O . LEU A 1 84 ? 36.504 -2.094 -55.449 1.00 97.50 84 LEU A O 1
ATOM 699 N N . LYS A 1 85 ? 38.219 -0.871 -56.212 1.00 97.62 85 LYS A N 1
ATOM 700 C CA . LYS A 1 85 ? 38.395 -0.104 -54.970 1.00 97.62 85 LYS A CA 1
ATOM 701 C C . LYS A 1 85 ? 37.228 0.837 -54.687 1.00 97.62 85 LYS A C 1
ATOM 703 O O . LYS A 1 85 ? 36.874 1.016 -53.525 1.00 97.62 85 LYS A O 1
ATOM 708 N N . GLU A 1 86 ? 36.620 1.411 -55.719 1.00 97.56 86 GLU A N 1
ATOM 709 C CA . GLU A 1 86 ? 35.412 2.227 -55.594 1.00 97.56 86 GLU A CA 1
ATOM 710 C C . GLU A 1 86 ? 34.221 1.391 -55.104 1.00 97.56 86 GLU A C 1
ATOM 712 O O . GLU A 1 86 ? 33.510 1.800 -54.184 1.00 97.56 86 GLU A O 1
ATOM 717 N N . GLU A 1 87 ? 34.041 0.181 -55.640 1.00 97.69 87 GLU A N 1
ATOM 718 C CA . GLU A 1 87 ? 33.025 -0.762 -55.159 1.00 97.69 87 GLU A CA 1
ATOM 719 C C . GLU A 1 87 ? 33.269 -1.171 -53.697 1.00 97.69 87 GLU A C 1
ATOM 721 O O . GLU A 1 87 ? 32.352 -1.090 -52.874 1.00 97.69 87 GLU A O 1
ATOM 726 N N . GLU A 1 88 ? 34.506 -1.537 -53.338 1.00 97.81 88 GLU A N 1
ATOM 727 C CA . GLU A 1 88 ? 34.889 -1.841 -51.950 1.00 97.81 88 GLU A CA 1
ATOM 728 C C . GLU A 1 88 ? 34.601 -0.657 -51.012 1.00 97.81 88 GLU A C 1
ATOM 730 O O . GLU A 1 88 ? 34.045 -0.838 -49.924 1.00 97.81 88 GLU A O 1
ATOM 735 N N . PHE A 1 89 ? 34.927 0.567 -51.439 1.00 97.69 89 PHE A N 1
ATOM 736 C CA . PHE A 1 89 ? 34.664 1.782 -50.673 1.00 97.69 89 PHE A CA 1
ATOM 737 C C . PHE A 1 89 ? 33.164 2.015 -50.466 1.00 97.69 89 PHE A C 1
ATOM 739 O O . PHE A 1 89 ? 32.741 2.306 -49.347 1.00 97.69 89 PHE A O 1
ATOM 746 N N . ASN A 1 90 ? 32.340 1.820 -51.498 1.00 97.19 90 ASN A N 1
ATOM 747 C CA . ASN A 1 90 ? 30.884 1.958 -51.405 1.00 97.19 90 ASN A CA 1
ATOM 748 C C . ASN A 1 90 ? 30.261 0.928 -50.443 1.00 97.19 90 ASN A C 1
ATOM 750 O O . ASN A 1 90 ? 29.351 1.254 -49.667 1.00 97.19 90 ASN A O 1
ATOM 754 N N . VAL A 1 91 ? 30.779 -0.304 -50.423 1.00 97.69 91 VAL A N 1
ATOM 755 C CA . VAL A 1 91 ? 30.372 -1.331 -49.448 1.00 97.69 91 VAL A CA 1
ATOM 756 C C . VAL A 1 91 ? 30.743 -0.910 -48.022 1.00 97.69 91 VAL A C 1
ATOM 758 O O . VAL A 1 91 ? 29.915 -1.004 -47.115 1.00 97.69 91 VAL A O 1
ATOM 761 N N . VAL A 1 92 ? 31.954 -0.389 -47.804 1.00 97.12 92 VAL A N 1
ATOM 762 C CA . VAL A 1 92 ? 32.368 0.109 -46.482 1.00 97.12 92 VAL A CA 1
ATOM 763 C C . VAL A 1 92 ? 31.531 1.318 -46.057 1.00 97.12 92 VAL A C 1
ATOM 765 O O . VAL A 1 92 ? 31.064 1.359 -44.921 1.00 97.12 92 VAL A O 1
ATOM 768 N N . ALA A 1 93 ? 31.273 2.269 -46.956 1.00 97.75 93 ALA A N 1
ATOM 769 C CA . ALA A 1 93 ? 30.478 3.462 -46.672 1.00 97.75 93 ALA A CA 1
ATOM 770 C C . ALA A 1 93 ? 29.038 3.114 -46.259 1.00 97.75 93 ALA A C 1
ATOM 772 O O . ALA A 1 93 ? 28.529 3.636 -45.264 1.00 97.75 93 ALA A O 1
ATOM 773 N N . SER A 1 94 ? 28.391 2.187 -46.975 1.00 96.88 94 SER A N 1
ATOM 774 C CA . SER A 1 94 ? 27.042 1.720 -46.628 1.00 96.88 94 SER A CA 1
ATOM 775 C C . SER A 1 94 ? 27.004 0.957 -45.299 1.00 96.88 94 SER A C 1
ATOM 777 O O . SER A 1 94 ? 26.099 1.186 -44.493 1.00 96.88 94 SER A O 1
ATOM 779 N N . LYS A 1 95 ? 28.011 0.118 -45.014 1.00 98.19 95 LYS A N 1
ATOM 780 C CA . LYS A 1 95 ? 28.146 -0.570 -43.721 1.00 98.19 95 LYS A CA 1
ATOM 781 C C . LYS A 1 95 ? 28.333 0.414 -42.563 1.00 98.19 95 LYS A C 1
ATOM 783 O O . LYS A 1 95 ? 27.666 0.272 -41.543 1.00 98.19 95 LYS A O 1
ATOM 788 N N . THR A 1 96 ? 29.194 1.420 -42.722 1.00 96.06 96 THR A N 1
ATOM 789 C CA . THR A 1 96 ? 29.422 2.461 -41.705 1.00 96.06 96 THR A CA 1
ATOM 790 C C . THR A 1 96 ? 28.139 3.230 -41.405 1.00 96.06 96 THR A C 1
ATOM 792 O O . THR A 1 96 ? 27.802 3.413 -40.239 1.00 96.06 96 THR A O 1
ATOM 795 N N . LYS A 1 97 ? 27.368 3.594 -42.438 1.00 98.12 97 LYS A N 1
ATOM 796 C CA . LYS A 1 97 ? 26.072 4.265 -42.269 1.00 98.12 97 LYS A CA 1
ATOM 797 C C . LYS A 1 97 ? 25.066 3.414 -41.485 1.00 98.12 97 LYS A C 1
ATOM 799 O O . LYS A 1 97 ? 24.334 3.940 -40.652 1.00 98.12 97 LYS A O 1
ATOM 804 N N . LEU A 1 98 ? 25.021 2.104 -41.737 1.00 97.62 98 LEU A N 1
ATOM 805 C CA . LEU A 1 98 ? 24.144 1.191 -40.998 1.00 97.62 98 LEU A CA 1
ATOM 806 C C . LEU A 1 98 ? 24.554 1.072 -39.521 1.00 97.62 98 LEU A C 1
ATOM 808 O O . LEU A 1 98 ? 23.692 1.052 -38.645 1.00 97.62 98 LEU A O 1
ATOM 812 N N . GLU A 1 99 ? 25.855 1.000 -39.236 1.00 97.56 99 GLU A N 1
ATOM 813 C CA . GLU A 1 99 ? 26.359 0.946 -37.858 1.00 97.56 99 GLU A CA 1
ATOM 814 C C . GLU A 1 99 ? 26.135 2.266 -37.102 1.00 97.56 99 GLU A C 1
ATOM 816 O O . GLU A 1 99 ? 25.778 2.239 -35.927 1.00 97.56 99 GLU A O 1
ATOM 821 N N . GLU A 1 100 ? 26.231 3.418 -37.768 1.00 98.00 100 GLU A N 1
ATOM 822 C CA . GLU A 1 100 ? 25.883 4.720 -37.180 1.00 98.00 100 GLU A CA 1
ATOM 823 C C . GLU A 1 100 ? 24.404 4.779 -36.759 1.00 98.00 100 GLU A C 1
ATOM 825 O O . GLU A 1 100 ? 24.090 5.146 -35.626 1.00 98.00 100 GLU A O 1
ATOM 830 N N . GLN A 1 101 ? 23.494 4.305 -37.618 1.00 98.00 101 GLN A N 1
ATOM 831 C CA . GLN A 1 101 ? 22.066 4.200 -37.291 1.00 98.00 101 GLN A CA 1
ATOM 832 C C . GLN A 1 101 ? 21.800 3.238 -36.124 1.00 98.00 101 GLN A C 1
ATOM 834 O O . GLN A 1 101 ? 20.951 3.503 -35.270 1.00 98.00 101 GLN A O 1
ATOM 839 N N . ARG A 1 102 ? 22.529 2.115 -36.060 1.00 98.44 102 ARG A N 1
ATOM 840 C CA . ARG A 1 102 ? 22.443 1.174 -34.933 1.00 98.44 102 ARG A CA 1
ATOM 841 C C . ARG A 1 102 ? 22.900 1.815 -33.627 1.00 98.44 102 ARG A C 1
ATOM 843 O O . ARG A 1 102 ? 22.232 1.636 -32.610 1.00 98.44 102 ARG A O 1
ATOM 850 N N . LEU A 1 103 ? 24.000 2.566 -33.650 1.00 97.88 103 LEU A N 1
ATOM 851 C CA . LEU A 1 103 ? 24.501 3.287 -32.480 1.00 97.88 103 LEU A CA 1
ATOM 852 C C . LEU A 1 103 ? 23.501 4.339 -31.993 1.00 97.88 103 LEU A C 1
ATOM 854 O O . LEU A 1 103 ? 23.257 4.418 -30.791 1.00 97.88 103 LEU A O 1
ATOM 858 N N . GLU A 1 104 ? 22.870 5.085 -32.901 1.00 98.38 104 GLU A N 1
ATOM 859 C CA . GLU A 1 104 ? 21.826 6.054 -32.551 1.00 98.38 104 GLU A CA 1
ATOM 860 C C . GLU A 1 104 ? 20.609 5.373 -31.898 1.00 98.38 104 GLU A C 1
ATOM 862 O O . GLU A 1 104 ? 20.122 5.824 -30.857 1.00 98.38 104 GLU A O 1
ATOM 867 N N . ALA A 1 105 ? 20.155 4.240 -32.445 1.00 98.25 105 ALA A N 1
ATOM 868 C CA . ALA A 1 105 ? 19.058 3.462 -31.868 1.00 98.25 105 ALA A CA 1
ATOM 869 C C . ALA A 1 105 ? 19.392 2.938 -30.459 1.00 98.25 105 ALA A C 1
ATOM 871 O O . ALA A 1 105 ? 18.578 3.069 -29.541 1.00 98.25 105 ALA A O 1
ATOM 872 N N . ILE A 1 106 ? 20.603 2.403 -30.262 1.00 98.00 106 ILE A N 1
ATOM 873 C CA . ILE A 1 106 ? 21.083 1.956 -28.945 1.00 98.00 106 ILE A CA 1
ATOM 874 C C . ILE A 1 106 ? 21.154 3.139 -27.978 1.00 98.00 106 ILE A C 1
ATOM 876 O O . ILE A 1 106 ? 20.688 3.034 -26.846 1.00 98.00 106 ILE A O 1
ATOM 880 N N . GLN A 1 107 ? 21.686 4.283 -28.412 1.00 98.31 107 GLN A N 1
ATOM 881 C CA . GLN A 1 107 ? 21.790 5.474 -27.574 1.00 98.31 107 GLN A CA 1
ATOM 882 C C . GLN A 1 107 ? 20.411 5.974 -27.122 1.00 98.31 107 GLN A C 1
ATOM 884 O O . GLN A 1 107 ? 20.247 6.355 -25.961 1.00 98.31 107 GLN A O 1
ATOM 889 N N . ASN A 1 108 ? 19.416 5.957 -28.009 1.00 97.75 108 ASN A N 1
ATOM 890 C CA . ASN A 1 108 ? 18.045 6.339 -27.674 1.00 97.75 108 ASN A CA 1
ATOM 891 C C . ASN A 1 108 ? 17.399 5.343 -26.699 1.00 97.75 108 ASN A C 1
ATOM 893 O O . ASN A 1 108 ? 16.813 5.771 -25.706 1.00 97.75 108 ASN A O 1
ATOM 897 N N . SER A 1 109 ? 17.591 4.037 -26.909 1.00 98.25 109 SER A N 1
ATOM 898 C CA . SER A 1 109 ? 17.121 2.999 -25.980 1.00 98.25 109 SER A CA 1
ATOM 899 C C . SER A 1 109 ? 17.762 3.127 -24.590 1.00 98.25 109 SER A C 1
ATOM 901 O O . SER A 1 109 ? 17.064 3.072 -23.582 1.00 98.25 109 SER A O 1
ATOM 903 N N . VAL A 1 110 ? 19.071 3.395 -24.510 1.00 97.81 110 VAL A N 1
ATOM 904 C CA . VAL A 1 110 ? 19.774 3.621 -23.234 1.00 97.81 110 VAL A CA 1
ATOM 905 C C . VAL A 1 110 ? 19.233 4.853 -22.505 1.00 97.81 110 VAL A C 1
ATOM 907 O O . VAL A 1 110 ? 19.055 4.809 -21.287 1.00 97.81 110 VAL A O 1
ATOM 910 N N . LYS A 1 111 ? 18.942 5.946 -23.225 1.00 97.94 111 LYS A N 1
ATOM 911 C CA . LYS A 1 111 ? 18.312 7.140 -22.633 1.00 97.94 111 LYS A CA 1
ATOM 912 C C . LYS A 1 111 ? 16.935 6.815 -22.053 1.00 97.94 111 LYS A C 1
ATOM 914 O O . LYS A 1 111 ? 16.656 7.216 -20.927 1.00 97.94 111 LYS A O 1
ATOM 919 N N . GLU A 1 112 ? 16.107 6.069 -22.783 1.00 98.00 112 GLU A N 1
ATOM 920 C CA . GLU A 1 112 ? 14.783 5.649 -22.313 1.00 98.00 112 GLU A CA 1
ATOM 921 C C . GLU A 1 112 ? 14.876 4.778 -21.052 1.00 98.00 112 GLU A C 1
ATOM 923 O O . GLU A 1 112 ? 14.239 5.093 -20.045 1.00 98.00 112 GLU A O 1
ATOM 928 N N . CYS A 1 113 ? 15.738 3.755 -21.055 1.00 97.56 113 CYS A N 1
ATOM 929 C CA . CYS A 1 113 ? 15.981 2.923 -19.875 1.00 97.56 113 CYS A CA 1
ATOM 930 C C . CYS A 1 113 ? 16.503 3.743 -18.686 1.00 97.56 113 CYS A C 1
ATOM 932 O O . CYS A 1 113 ? 16.092 3.513 -17.551 1.00 97.56 113 CYS A O 1
ATOM 934 N N . SER A 1 114 ? 17.374 4.731 -18.923 1.00 98.06 114 SER A N 1
ATOM 935 C CA . SER A 1 114 ? 17.856 5.627 -17.866 1.00 98.06 114 SER A CA 1
ATOM 936 C C . SER A 1 114 ? 16.727 6.464 -17.258 1.00 98.06 114 SER A C 1
ATOM 938 O O . SER A 1 114 ? 16.726 6.686 -16.047 1.00 98.06 114 SER A O 1
ATOM 940 N N . CYS A 1 115 ? 15.770 6.933 -18.065 1.00 96.38 115 CYS A N 1
ATOM 941 C CA . CYS A 1 115 ? 14.596 7.653 -17.572 1.00 96.38 115 CYS A CA 1
ATOM 942 C C . CYS A 1 115 ? 13.657 6.740 -16.770 1.00 96.38 115 CYS A C 1
ATOM 944 O O . CYS A 1 115 ? 13.184 7.149 -15.708 1.00 96.38 115 CYS A O 1
ATOM 946 N N . GLN A 1 116 ? 13.423 5.512 -17.244 1.00 97.44 116 GLN A N 1
ATOM 947 C CA . GLN A 1 116 ? 12.609 4.514 -16.539 1.00 97.44 116 GLN A CA 1
ATOM 948 C C . GLN A 1 116 ? 13.212 4.176 -15.171 1.00 97.44 116 GLN A C 1
ATOM 950 O O . GLN A 1 116 ? 12.527 4.293 -14.155 1.00 97.44 116 GLN A O 1
ATOM 955 N N . LEU A 1 117 ? 14.514 3.882 -15.121 1.00 97.31 117 LEU A N 1
ATOM 956 C CA . LEU A 1 117 ? 15.219 3.554 -13.881 1.00 97.31 117 LEU A CA 1
ATOM 957 C C . LEU A 1 117 ? 15.128 4.679 -12.837 1.00 97.31 117 LEU A C 1
ATOM 959 O O . LEU A 1 117 ? 14.935 4.417 -11.651 1.00 97.31 117 LEU A O 1
ATOM 963 N N . GLU A 1 118 ? 15.235 5.941 -13.262 1.00 97.75 118 GLU A N 1
ATOM 964 C CA . GLU A 1 118 ? 15.111 7.087 -12.354 1.00 97.75 118 GLU A CA 1
ATOM 965 C C . GLU A 1 118 ? 13.676 7.251 -11.818 1.00 97.75 118 GLU A C 1
ATOM 967 O O . GLU A 1 118 ? 13.489 7.661 -10.672 1.00 97.75 118 GLU A O 1
ATOM 972 N N . SER A 1 119 ? 12.652 6.910 -12.610 1.00 96.06 119 SER A N 1
ATOM 973 C CA . SER A 1 119 ? 11.261 6.904 -12.137 1.00 96.06 119 SER A CA 1
ATOM 974 C C . SER A 1 119 ? 10.990 5.779 -11.130 1.00 96.06 119 SER A C 1
ATOM 976 O O . SER A 1 119 ? 10.465 6.055 -10.051 1.00 96.06 119 SER A O 1
ATOM 978 N N . GLU A 1 120 ? 11.454 4.555 -11.402 1.00 97.81 120 GLU A N 1
ATOM 979 C CA . GLU A 1 120 ? 11.326 3.412 -10.486 1.00 97.81 120 GLU A CA 1
ATOM 980 C C . GLU A 1 120 ? 12.070 3.654 -9.167 1.00 97.81 120 GLU A C 1
ATOM 982 O O . GLU A 1 120 ? 11.578 3.330 -8.084 1.00 97.81 120 GLU A O 1
ATOM 987 N N . LYS A 1 121 ? 13.244 4.293 -9.228 1.00 98.00 121 LYS A N 1
ATOM 988 C CA . LYS A 1 121 ? 14.000 4.689 -8.037 1.00 98.00 121 LYS A CA 1
ATOM 989 C C . LYS A 1 121 ? 13.197 5.634 -7.136 1.00 98.00 121 LYS A C 1
ATOM 991 O O . LYS A 1 121 ? 13.187 5.446 -5.919 1.00 98.00 121 LYS A O 1
ATOM 996 N N . LYS A 1 122 ? 12.494 6.616 -7.712 1.00 97.81 122 LYS A N 1
ATOM 997 C CA . LYS A 1 122 ? 11.633 7.546 -6.956 1.00 97.81 122 LYS A CA 1
ATOM 998 C C . LYS A 1 122 ? 10.435 6.838 -6.326 1.00 97.81 122 LYS A C 1
ATOM 1000 O O . LYS A 1 122 ? 10.094 7.126 -5.179 1.00 97.81 122 LYS A O 1
ATOM 1005 N N . GLU A 1 123 ? 9.819 5.895 -7.037 1.00 97.62 123 GLU A N 1
ATOM 1006 C CA . GLU A 1 123 ? 8.742 5.066 -6.480 1.00 97.62 123 GLU A CA 1
ATOM 1007 C C . GLU A 1 123 ? 9.236 4.218 -5.302 1.00 97.62 123 GLU A C 1
ATOM 1009 O O . GLU A 1 123 ? 8.580 4.153 -4.259 1.00 97.62 123 GLU A O 1
ATOM 1014 N N . LEU A 1 124 ? 10.431 3.630 -5.415 1.00 97.69 124 LEU A N 1
ATOM 1015 C CA . LEU A 1 124 ? 11.039 2.852 -4.339 1.00 97.69 124 LEU A CA 1
ATOM 1016 C C . LEU A 1 124 ? 11.330 3.709 -3.096 1.00 97.69 124 LEU A C 1
ATOM 1018 O O . LEU A 1 124 ? 11.057 3.275 -1.972 1.00 97.69 124 LEU A O 1
ATOM 1022 N N . GLU A 1 125 ? 11.852 4.926 -3.275 1.00 98.06 125 GLU A N 1
ATOM 1023 C CA . GLU A 1 125 ? 12.064 5.882 -2.180 1.00 98.06 125 GLU A CA 1
ATOM 1024 C C . GLU A 1 125 ? 10.745 6.250 -1.485 1.00 98.06 125 GLU A C 1
ATOM 1026 O O . GLU A 1 125 ? 10.675 6.245 -0.251 1.00 98.06 125 GLU A O 1
ATOM 1031 N N . TYR A 1 126 ? 9.675 6.477 -2.254 1.00 97.38 126 TYR A N 1
ATOM 1032 C CA . TYR A 1 126 ? 8.339 6.729 -1.712 1.00 97.38 126 TYR A CA 1
ATOM 1033 C C . TYR A 1 126 ? 7.812 5.543 -0.889 1.00 97.38 126 TYR A C 1
ATOM 1035 O O . TYR A 1 126 ? 7.373 5.723 0.251 1.00 97.38 126 TYR A O 1
ATOM 1043 N N . VAL A 1 127 ? 7.898 4.318 -1.421 1.00 96.56 127 VAL A N 1
ATOM 104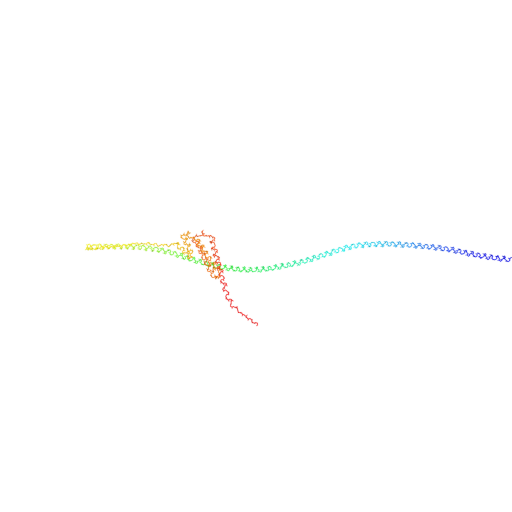4 C CA . VAL A 1 127 ? 7.460 3.097 -0.721 1.00 96.56 127 VAL A CA 1
ATOM 1045 C C . VAL A 1 127 ? 8.251 2.891 0.572 1.00 96.56 127 VAL A C 1
ATOM 1047 O O . VAL A 1 127 ? 7.676 2.523 1.604 1.00 96.56 127 VAL A O 1
ATOM 1050 N N . LYS A 1 128 ? 9.560 3.163 0.552 1.00 97.25 128 LYS A N 1
ATOM 1051 C CA . LYS A 1 128 ? 10.416 3.074 1.738 1.00 97.25 128 LYS A CA 1
ATOM 1052 C C . LYS A 1 128 ? 9.984 4.073 2.815 1.00 97.25 128 LYS A C 1
ATOM 1054 O O . LYS A 1 128 ? 9.757 3.659 3.954 1.00 97.25 128 LYS A O 1
ATOM 1059 N N . ALA A 1 129 ? 9.777 5.339 2.451 1.00 97.12 129 ALA A N 1
ATOM 1060 C CA . ALA A 1 129 ? 9.307 6.371 3.374 1.00 97.12 129 ALA A CA 1
ATOM 1061 C C . ALA A 1 129 ? 7.913 6.047 3.948 1.00 97.12 129 ALA A C 1
ATOM 1063 O O . ALA A 1 129 ? 7.677 6.186 5.150 1.00 97.12 129 ALA A O 1
ATOM 1064 N N . PHE A 1 130 ? 6.992 5.548 3.115 1.00 93.94 130 PHE A N 1
ATOM 1065 C CA . PHE A 1 130 ? 5.664 5.110 3.554 1.00 93.94 130 PHE A CA 1
ATOM 1066 C C . PHE A 1 130 ? 5.745 3.973 4.584 1.00 93.94 130 PHE A C 1
ATOM 1068 O O . PHE A 1 130 ? 5.083 4.020 5.625 1.00 93.94 130 PHE A O 1
ATOM 1075 N N . LYS A 1 131 ? 6.596 2.968 4.340 1.00 96.19 131 LYS A N 1
ATOM 1076 C CA . LYS A 1 131 ? 6.809 1.844 5.262 1.00 96.19 131 LYS A CA 1
ATOM 1077 C C . LYS A 1 131 ? 7.402 2.297 6.598 1.00 96.19 131 LYS A C 1
ATOM 1079 O O . LYS A 1 131 ? 6.943 1.841 7.644 1.00 96.19 131 LYS A O 1
ATOM 1084 N N . GLU A 1 132 ? 8.392 3.185 6.576 1.00 96.81 132 GLU A N 1
ATOM 1085 C CA . GLU A 1 132 ? 9.029 3.723 7.785 1.00 96.81 132 GLU A CA 1
ATOM 1086 C C . GLU A 1 132 ? 8.035 4.524 8.641 1.00 96.81 132 GLU A C 1
ATOM 1088 O O . GLU A 1 132 ? 7.944 4.296 9.852 1.00 96.81 132 GLU A O 1
ATOM 1093 N N . ASN A 1 133 ? 7.209 5.367 8.013 1.00 95.19 133 ASN A N 1
ATOM 1094 C CA . ASN A 1 133 ? 6.166 6.136 8.696 1.00 95.19 133 ASN A CA 1
ATOM 1095 C C . ASN A 1 133 ? 5.099 5.237 9.338 1.00 95.19 133 ASN A C 1
ATOM 1097 O O . ASN A 1 133 ? 4.741 5.423 10.506 1.00 95.19 133 ASN A O 1
ATOM 1101 N N . ASN A 1 134 ? 4.623 4.221 8.613 1.00 95.62 134 ASN A N 1
ATOM 1102 C CA . ASN A 1 134 ? 3.640 3.276 9.145 1.00 95.62 134 ASN A CA 1
ATOM 1103 C C . ASN A 1 134 ? 4.213 2.437 10.289 1.00 95.62 134 ASN A C 1
ATOM 1105 O O . ASN A 1 134 ? 3.537 2.234 11.297 1.00 95.62 134 ASN A O 1
ATOM 1109 N N . LEU A 1 135 ? 5.470 1.995 10.179 1.00 96.88 135 LEU A N 1
ATOM 1110 C CA . LEU A 1 135 ? 6.148 1.260 11.244 1.00 96.88 135 LEU A CA 1
ATOM 1111 C C . LEU A 1 135 ? 6.317 2.121 12.504 1.00 96.88 135 LEU A C 1
ATOM 1113 O O . LEU A 1 135 ? 6.109 1.628 13.613 1.00 96.88 135 LEU A O 1
ATOM 1117 N N . ALA A 1 136 ? 6.665 3.402 12.355 1.00 96.94 136 ALA A N 1
ATOM 1118 C CA . ALA A 1 136 ? 6.765 4.338 13.472 1.00 96.94 136 ALA A CA 1
ATOM 1119 C C . ALA A 1 136 ? 5.402 4.569 14.152 1.00 96.94 136 ALA A C 1
ATOM 1121 O O . ALA A 1 136 ? 5.311 4.523 15.382 1.00 96.94 136 ALA A O 1
ATOM 1122 N N . SER A 1 137 ? 4.336 4.746 13.363 1.00 96.81 137 SER A N 1
ATOM 1123 C CA . SER A 1 137 ? 2.962 4.867 13.869 1.00 96.81 137 SER A CA 1
ATOM 1124 C C . SER A 1 137 ? 2.529 3.611 14.635 1.00 96.81 137 SER A C 1
ATOM 1126 O O . SER A 1 137 ? 2.069 3.700 15.777 1.00 96.81 137 SER A O 1
ATOM 1128 N N . LEU A 1 138 ? 2.782 2.427 14.067 1.00 96.19 138 LEU A N 1
ATOM 1129 C CA . LEU A 1 138 ? 2.467 1.146 14.695 1.00 96.19 138 LEU A CA 1
ATOM 1130 C C . LEU A 1 138 ? 3.223 0.971 16.020 1.00 96.19 138 LEU A C 1
ATOM 1132 O O . LEU A 1 138 ? 2.606 0.668 17.039 1.00 96.19 138 LEU A O 1
ATOM 1136 N N . LYS A 1 139 ? 4.532 1.258 16.053 1.00 97.81 139 LYS A N 1
ATOM 1137 C CA . LYS A 1 139 ? 5.329 1.227 17.293 1.00 97.81 139 LYS A CA 1
ATOM 1138 C C . LYS A 1 139 ? 4.749 2.144 18.372 1.00 97.81 139 LYS A C 1
ATOM 1140 O O . LYS A 1 139 ? 4.634 1.727 19.521 1.00 97.81 139 LYS A O 1
ATOM 1145 N N . LYS A 1 140 ? 4.329 3.363 18.012 1.00 97.75 140 LYS A N 1
ATOM 1146 C CA . LYS A 1 140 ? 3.706 4.307 18.954 1.00 97.75 140 LYS A CA 1
ATOM 1147 C C . LYS A 1 140 ? 2.397 3.758 19.530 1.00 97.75 140 LYS A C 1
ATOM 1149 O O . LYS A 1 140 ? 2.168 3.870 20.732 1.00 97.75 140 LYS A O 1
ATOM 1154 N N . THR A 1 141 ? 1.559 3.140 18.695 1.00 96.19 141 THR A N 1
ATOM 1155 C CA . THR A 1 141 ? 0.302 2.518 19.151 1.00 96.19 141 THR A CA 1
ATOM 1156 C C . THR A 1 141 ? 0.544 1.302 20.044 1.00 96.19 141 THR A C 1
ATOM 1158 O O . THR A 1 141 ? -0.135 1.154 21.054 1.00 96.19 141 THR A O 1
ATOM 1161 N N . MET A 1 142 ? 1.556 0.487 19.739 1.00 97.25 142 MET A N 1
ATOM 1162 C CA . MET A 1 142 ? 1.925 -0.683 20.536 1.00 97.25 142 MET A CA 1
ATOM 1163 C C . MET A 1 142 ? 2.399 -0.285 21.939 1.00 97.25 142 MET A C 1
ATOM 1165 O O . MET A 1 142 ? 1.938 -0.854 22.920 1.00 97.25 142 MET A O 1
ATOM 1169 N N . VAL A 1 143 ? 3.230 0.758 22.055 1.00 98.06 143 VAL A N 1
ATOM 1170 C CA . VAL A 1 143 ? 3.648 1.306 23.360 1.00 98.06 143 VAL A CA 1
ATOM 1171 C C . VAL A 1 143 ? 2.449 1.835 24.159 1.00 98.06 143 VAL A C 1
ATOM 1173 O O . VAL A 1 143 ? 2.366 1.619 25.366 1.00 98.06 143 VAL A O 1
ATOM 1176 N N . ALA A 1 144 ? 1.495 2.502 23.501 1.00 96.94 144 ALA A N 1
ATOM 1177 C CA . ALA A 1 144 ? 0.282 2.984 24.163 1.00 96.94 144 ALA A CA 1
ATOM 1178 C C . ALA A 1 144 ? -0.617 1.835 24.657 1.00 96.94 144 ALA A C 1
ATOM 1180 O O . ALA A 1 144 ? -1.222 1.953 25.723 1.00 96.94 144 ALA A O 1
ATOM 1181 N N . LEU A 1 145 ? -0.701 0.735 23.903 1.00 95.62 145 LEU A N 1
ATOM 1182 C CA . LEU A 1 145 ? -1.427 -0.469 24.311 1.00 95.62 145 LEU A CA 1
ATOM 1183 C C . LEU A 1 145 ? -0.743 -1.179 25.481 1.00 95.62 145 LEU A C 1
ATOM 1185 O O . LEU A 1 145 ? -1.433 -1.540 26.429 1.00 95.62 145 LEU A O 1
ATOM 1189 N N . GLU A 1 146 ? 0.586 -1.308 25.467 1.00 98.12 146 GLU A N 1
ATOM 1190 C CA . GLU A 1 146 ? 1.323 -1.918 26.581 1.00 98.12 146 GLU A CA 1
ATOM 1191 C C . GLU A 1 146 ? 1.132 -1.114 27.874 1.00 98.12 146 GLU A C 1
ATOM 1193 O O . GLU A 1 146 ? 0.874 -1.683 28.930 1.00 98.12 146 GLU A O 1
ATOM 1198 N N . LYS A 1 147 ? 1.142 0.224 27.788 1.00 98.00 147 LYS A N 1
ATOM 1199 C CA . LYS A 1 147 ? 0.841 1.080 28.943 1.00 98.00 147 LYS A CA 1
ATOM 1200 C C . LYS A 1 147 ? -0.565 0.822 29.499 1.00 98.00 147 LYS A C 1
ATOM 1202 O O . LYS A 1 147 ? -0.723 0.668 30.705 1.00 98.00 147 LYS A O 1
ATOM 1207 N N . LYS A 1 148 ? -1.580 0.748 28.629 1.00 97.81 148 LYS A N 1
ATOM 1208 C CA . LYS A 1 148 ? -2.964 0.458 29.044 1.00 97.81 148 LYS A CA 1
ATOM 1209 C C . LYS A 1 148 ? -3.118 -0.935 29.646 1.00 97.81 148 LYS A C 1
ATOM 1211 O O . LYS A 1 148 ? -3.924 -1.108 30.551 1.00 97.81 148 LYS A O 1
ATOM 1216 N N . LYS A 1 149 ? -2.371 -1.920 29.147 1.00 98.25 149 LYS A N 1
ATOM 1217 C CA . LYS A 1 149 ? -2.351 -3.273 29.706 1.00 98.25 149 LYS A CA 1
ATOM 1218 C C . LYS A 1 149 ? -1.852 -3.254 31.153 1.00 98.25 149 LYS A C 1
ATOM 1220 O O . LYS A 1 149 ? -2.550 -3.769 32.014 1.00 98.25 149 LYS A O 1
ATOM 1225 N N . VAL A 1 150 ? -0.738 -2.572 31.427 1.00 97.75 150 VAL A N 1
ATOM 1226 C CA . VAL A 1 150 ? -0.211 -2.411 32.796 1.00 97.75 150 VAL A CA 1
ATOM 1227 C C . VAL A 1 150 ? -1.200 -1.664 33.704 1.00 97.75 150 VAL A C 1
ATOM 1229 O O . VAL A 1 150 ? -1.400 -2.047 34.853 1.00 97.75 150 VAL A O 1
ATOM 1232 N N . GLU A 1 151 ? -1.862 -0.617 33.196 1.00 97.62 151 GLU A N 1
ATOM 1233 C CA . GLU A 1 151 ? -2.909 0.099 33.946 1.00 97.62 151 GLU A CA 1
ATOM 1234 C C . GLU A 1 151 ? -4.091 -0.825 34.304 1.00 97.62 151 GLU A C 1
ATOM 1236 O O . GLU A 1 151 ? -4.570 -0.796 35.436 1.00 97.62 151 GLU A O 1
ATOM 1241 N N . LEU A 1 152 ? -4.541 -1.674 33.372 1.00 96.94 152 LEU A N 1
ATOM 1242 C CA . LEU A 1 152 ? -5.611 -2.647 33.618 1.00 96.94 152 LEU A CA 1
ATOM 1243 C C . LEU A 1 152 ? -5.191 -3.749 34.596 1.00 96.94 152 LEU A C 1
ATOM 1245 O O . LEU A 1 152 ? -5.982 -4.104 35.463 1.00 96.94 152 LEU A O 1
ATOM 1249 N N . GLU A 1 153 ? -3.962 -4.258 34.490 1.00 98.19 153 GLU A N 1
ATOM 1250 C CA . GLU A 1 153 ? -3.406 -5.240 35.432 1.00 98.19 153 GLU A CA 1
ATOM 1251 C C . GLU A 1 153 ? -3.404 -4.686 36.866 1.00 98.19 153 GLU A C 1
ATOM 1253 O O . GLU A 1 153 ? -3.845 -5.367 37.789 1.00 98.19 153 GLU A O 1
ATOM 1258 N N . SER A 1 154 ? -3.021 -3.416 37.049 1.00 98.31 154 SER A N 1
ATOM 1259 C CA . SER A 1 154 ? -3.078 -2.753 38.358 1.00 98.31 154 SER A CA 1
ATOM 1260 C C . SER A 1 154 ? -4.509 -2.599 38.891 1.00 98.31 154 SER A C 1
ATOM 1262 O O . SER A 1 154 ? -4.722 -2.747 40.093 1.00 98.31 154 SER A O 1
ATOM 1264 N N . ILE A 1 155 ? -5.494 -2.312 38.031 1.00 97.06 155 ILE A N 1
ATOM 1265 C CA . ILE A 1 155 ? -6.907 -2.218 38.440 1.00 97.06 155 ILE A CA 1
ATOM 1266 C C . ILE A 1 155 ? -7.440 -3.587 38.870 1.00 97.06 155 ILE A C 1
ATOM 1268 O O . ILE A 1 155 ? -8.121 -3.671 39.890 1.00 97.06 155 ILE A O 1
ATOM 1272 N N . ILE A 1 156 ? -7.126 -4.644 38.114 1.00 97.50 156 ILE A N 1
ATOM 1273 C CA . ILE A 1 156 ? -7.539 -6.015 38.440 1.00 97.50 156 ILE A CA 1
ATOM 1274 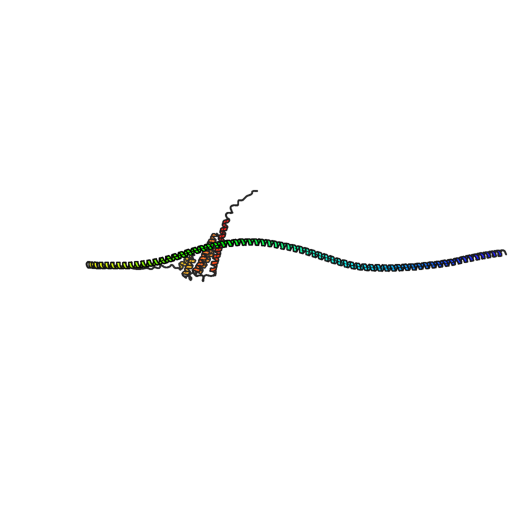C C . ILE A 1 156 ? -6.981 -6.415 39.807 1.00 97.50 156 ILE A C 1
ATOM 1276 O O . ILE A 1 156 ? -7.749 -6.860 40.654 1.00 97.50 156 ILE A O 1
ATOM 1280 N N . GLN A 1 157 ? -5.694 -6.165 40.062 1.00 98.19 157 GLN A N 1
ATOM 1281 C CA . GLN A 1 157 ? -5.076 -6.483 41.350 1.00 98.19 157 GLN A CA 1
ATOM 1282 C C . GLN A 1 157 ? -5.770 -5.767 42.523 1.00 98.19 157 GLN A C 1
ATOM 1284 O O . GLN A 1 157 ? -6.077 -6.389 43.537 1.00 98.19 157 GLN A O 1
ATOM 1289 N N . LEU A 1 158 ? -6.077 -4.472 42.380 1.00 97.81 158 LEU A N 1
ATOM 1290 C CA . LEU A 1 158 ? -6.794 -3.720 43.417 1.00 97.81 158 LEU A CA 1
ATOM 1291 C C . LEU A 1 158 ? -8.202 -4.279 43.674 1.00 97.81 158 LEU A C 1
ATOM 1293 O O . LEU A 1 158 ? -8.654 -4.313 44.817 1.00 97.81 158 LEU A O 1
ATOM 1297 N N . GLN A 1 159 ? -8.900 -4.722 42.625 1.00 97.06 159 GLN A N 1
ATOM 1298 C CA . GLN A 1 159 ? -10.219 -5.343 42.765 1.00 97.06 159 GLN A CA 1
ATOM 1299 C C . GLN A 1 159 ? -10.146 -6.715 43.438 1.00 97.06 159 GLN A C 1
ATOM 1301 O O . GLN A 1 159 ? -11.017 -7.036 44.244 1.00 97.06 159 GLN A O 1
ATOM 1306 N N . GLU A 1 160 ? -9.126 -7.518 43.136 1.00 97.56 160 GLU A N 1
ATOM 1307 C CA . GLU A 1 160 ? -8.891 -8.800 43.806 1.00 97.56 160 GLU A CA 1
ATOM 1308 C C . GLU A 1 160 ? -8.659 -8.599 45.310 1.00 97.56 160 GLU A C 1
ATOM 1310 O O . GLU A 1 160 ? -9.297 -9.268 46.122 1.00 9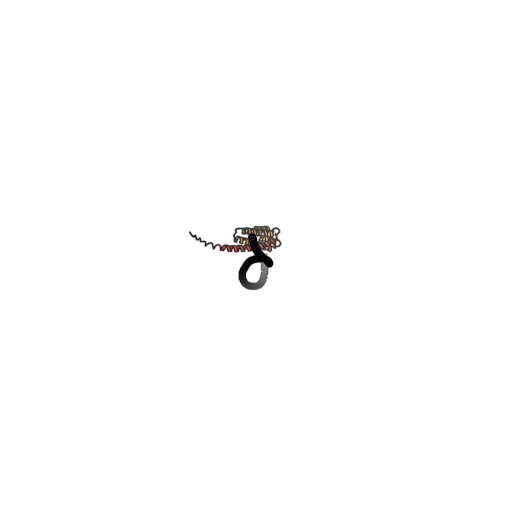7.56 160 GLU A O 1
ATOM 1315 N N . GLU A 1 161 ? -7.834 -7.620 45.691 1.00 98.12 161 GLU A N 1
ATOM 1316 C CA . GLU A 1 161 ? -7.586 -7.265 47.094 1.00 98.12 161 GLU A CA 1
ATOM 1317 C C . GLU A 1 161 ? -8.858 -6.762 47.809 1.00 98.12 161 GLU A C 1
ATOM 1319 O O . GLU A 1 161 ? -9.127 -7.148 48.951 1.00 98.12 161 GLU A O 1
ATOM 1324 N N . GLU A 1 162 ? -9.682 -5.941 47.145 1.00 98.25 162 GLU A N 1
ATOM 1325 C CA . GLU A 1 162 ? -10.965 -5.480 47.697 1.00 98.25 162 GLU A CA 1
ATOM 1326 C C . GLU A 1 162 ? -11.938 -6.648 47.919 1.00 98.25 162 GLU A C 1
ATOM 1328 O O . GLU A 1 162 ? -12.568 -6.753 48.978 1.00 98.25 162 GLU A O 1
ATOM 1333 N N . MET A 1 163 ? -12.066 -7.535 46.931 1.00 96.69 163 MET A N 1
ATOM 1334 C CA . MET A 1 163 ? -12.951 -8.696 47.011 1.00 96.69 163 MET A CA 1
ATOM 1335 C C . MET A 1 163 ? -12.500 -9.673 48.100 1.00 96.69 163 MET A C 1
ATOM 1337 O O . MET A 1 163 ? -13.341 -10.171 48.848 1.00 96.69 163 MET A O 1
ATOM 1341 N N . GLU A 1 164 ? -11.193 -9.881 48.249 1.00 98.25 164 GLU A N 1
ATOM 1342 C CA . GLU A 1 164 ? -10.598 -10.674 49.328 1.00 98.25 164 GLU A CA 1
ATOM 1343 C C . GLU A 1 164 ? -10.913 -10.078 50.715 1.00 98.25 164 GLU A C 1
ATOM 1345 O O . GLU A 1 164 ? -11.241 -10.805 51.655 1.00 98.25 164 GLU A O 1
ATOM 1350 N N . SER A 1 165 ? -10.881 -8.748 50.857 1.00 97.94 165 SER A N 1
ATOM 1351 C CA . SER A 1 165 ? -11.286 -8.075 52.101 1.00 97.94 165 SER A CA 1
ATOM 1352 C C . SER A 1 165 ? -12.773 -8.279 52.409 1.00 97.94 165 SER A C 1
ATOM 1354 O O . SER A 1 165 ? -13.132 -8.616 53.537 1.00 97.94 165 SER A O 1
ATOM 1356 N N . ARG A 1 166 ? -13.652 -8.120 51.409 1.00 97.75 166 ARG A N 1
ATOM 1357 C CA . ARG A 1 166 ? -15.103 -8.327 51.574 1.00 97.75 166 ARG A CA 1
ATOM 1358 C C . ARG A 1 166 ? -15.453 -9.776 51.906 1.00 97.75 166 ARG A C 1
ATOM 1360 O O . ARG A 1 166 ? -16.386 -10.015 52.671 1.00 97.75 166 ARG A O 1
ATOM 1367 N N . LEU A 1 167 ? -14.716 -10.737 51.350 1.00 98.06 167 LEU A N 1
ATOM 1368 C CA . LEU A 1 167 ? -14.887 -12.153 51.665 1.00 98.06 167 LEU A CA 1
ATOM 1369 C C . LEU A 1 167 ? -14.644 -12.408 53.160 1.00 98.06 167 LEU A C 1
ATOM 1371 O O . LEU A 1 167 ? -15.485 -13.012 53.821 1.00 98.06 167 LEU A O 1
ATOM 1375 N N . LYS A 1 168 ? -13.560 -11.855 53.718 1.00 98.06 168 LYS A N 1
ATOM 1376 C CA . LYS A 1 168 ? -13.240 -11.966 55.154 1.00 98.06 168 LYS A CA 1
ATOM 1377 C C . LYS A 1 168 ? -14.307 -11.337 56.052 1.00 98.06 168 LYS A C 1
ATOM 1379 O O . LYS A 1 168 ? -14.621 -11.875 57.113 1.00 98.06 168 LYS A O 1
ATOM 1384 N N . GLU A 1 169 ? -14.889 -10.210 55.641 1.00 97.94 169 GLU A N 1
ATOM 1385 C CA . GLU A 1 169 ? -16.013 -9.596 56.360 1.00 97.94 169 GLU A CA 1
ATOM 1386 C C . GLU A 1 169 ? -17.261 -10.491 56.350 1.00 97.94 169 GLU A C 1
ATOM 1388 O O . GLU A 1 169 ? -17.922 -10.642 57.380 1.00 97.94 169 GLU A O 1
ATOM 1393 N N . LEU A 1 170 ? -17.570 -11.117 55.208 1.00 96.94 170 LEU A N 1
ATOM 1394 C CA . LEU A 1 170 ? -18.685 -12.058 55.080 1.00 96.94 170 LEU A CA 1
ATOM 1395 C C . LEU A 1 170 ? -18.493 -13.301 55.952 1.00 96.94 170 LEU A C 1
ATOM 1397 O O . LEU A 1 170 ? -19.437 -13.695 56.633 1.00 96.94 170 LEU A O 1
ATOM 1401 N N . GLU A 1 171 ? -17.287 -13.867 55.999 1.00 98.19 171 GLU A N 1
ATOM 1402 C CA . GLU A 1 171 ? -16.957 -14.988 56.892 1.00 98.19 171 GLU A CA 1
ATOM 1403 C C . GLU A 1 171 ? -17.163 -14.619 58.372 1.00 98.19 171 GLU A C 1
ATOM 1405 O O . GLU A 1 171 ? -17.713 -15.397 59.158 1.00 98.19 171 GLU A O 1
ATOM 1410 N N . LEU A 1 172 ? -16.772 -13.401 58.767 1.00 98.12 172 LEU A N 1
ATOM 1411 C CA . LEU A 1 172 ? -16.982 -12.907 60.128 1.00 98.12 172 LEU A CA 1
ATOM 1412 C C . LEU A 1 172 ? -18.476 -12.719 60.445 1.00 98.12 172 LEU A C 1
ATOM 1414 O O . LEU A 1 172 ? -18.927 -13.088 61.535 1.00 98.12 172 LEU A O 1
ATOM 1418 N N . MET A 1 173 ? -19.255 -12.189 59.498 1.00 96.75 173 MET A N 1
ATOM 1419 C CA . MET A 1 173 ? -20.710 -12.069 59.632 1.00 96.75 173 MET A CA 1
ATOM 1420 C C . MET A 1 173 ? -21.395 -13.436 59.708 1.00 96.75 173 MET A C 1
ATOM 1422 O O . MET A 1 173 ? -22.285 -13.618 60.539 1.00 96.75 173 MET A O 1
ATOM 1426 N N . GLU A 1 174 ? -20.972 -14.409 58.900 1.00 97.81 174 GLU A N 1
ATOM 1427 C CA . GLU A 1 174 ? -21.494 -15.775 58.949 1.00 97.81 174 GLU A CA 1
ATOM 1428 C C . GLU A 1 174 ? -21.277 -16.387 60.334 1.00 97.81 174 GLU A C 1
ATOM 1430 O O . GLU A 1 174 ? -22.223 -16.897 60.941 1.00 97.81 174 GLU A O 1
ATOM 1435 N N . LYS A 1 175 ? -20.061 -16.266 60.882 1.00 98.12 175 LYS A N 1
ATOM 1436 C CA . LYS A 1 175 ? -19.752 -16.732 62.238 1.00 98.12 175 LYS A CA 1
ATOM 1437 C C . LYS A 1 175 ? -20.673 -16.089 63.280 1.00 98.12 175 LYS A C 1
ATOM 1439 O O . LYS A 1 175 ? -21.209 -16.788 64.137 1.00 98.12 175 LYS A O 1
ATOM 1444 N N . HIS A 1 176 ? -20.912 -14.781 63.181 1.00 97.06 176 HIS A N 1
ATOM 1445 C CA . HIS A 1 176 ? -21.811 -14.076 64.095 1.00 97.06 176 HIS A CA 1
ATOM 1446 C C . HIS A 1 176 ? -23.263 -14.572 63.999 1.00 97.06 176 HIS A C 1
ATOM 1448 O O . HIS A 1 176 ? -23.906 -14.812 65.021 1.00 97.06 176 HIS A O 1
ATOM 1454 N N . VAL A 1 177 ? -23.773 -14.786 62.782 1.00 97.50 177 VAL A N 1
ATOM 1455 C CA . VAL A 1 177 ? -25.116 -15.344 62.559 1.00 97.50 177 VAL A CA 1
ATOM 1456 C C . VAL A 1 177 ? -25.224 -16.759 63.128 1.00 97.50 177 VAL A C 1
ATOM 1458 O O . VAL A 1 177 ? -26.225 -17.084 63.769 1.00 97.50 177 VAL A O 1
ATOM 1461 N N . GLN A 1 178 ? -24.196 -17.592 62.949 1.00 98.19 178 GLN A N 1
ATOM 1462 C CA . GLN A 1 178 ? -24.153 -18.932 63.535 1.00 98.19 178 GLN A CA 1
ATOM 1463 C C . GLN A 1 178 ? -24.189 -18.889 65.071 1.00 98.19 178 GLN A C 1
ATOM 1465 O O . GLN A 1 178 ? -24.869 -19.713 65.688 1.00 98.19 178 GLN A O 1
ATOM 1470 N N . ASP A 1 179 ? -23.502 -17.932 65.698 1.00 97.81 179 ASP A N 1
ATOM 1471 C CA . ASP A 1 179 ? -23.517 -17.758 67.154 1.00 97.81 179 ASP A CA 1
ATOM 1472 C C . ASP A 1 179 ? -24.895 -17.292 67.662 1.00 97.81 179 ASP A C 1
ATOM 1474 O O . ASP A 1 179 ? -25.428 -17.886 68.606 1.00 97.81 179 ASP A O 1
ATOM 1478 N N . ILE A 1 180 ? -25.534 -16.327 66.985 1.00 97.00 180 ILE A N 1
ATOM 1479 C CA . ILE A 1 180 ? -26.916 -15.900 67.283 1.00 97.00 180 ILE A CA 1
ATOM 1480 C C . ILE A 1 180 ? -27.892 -17.073 67.144 1.00 97.00 180 ILE A C 1
ATOM 1482 O O . ILE A 1 180 ? -28.773 -17.255 67.986 1.00 97.00 180 ILE A O 1
ATOM 1486 N N . LEU A 1 181 ? -27.747 -17.889 66.096 1.00 97.81 181 LEU A N 1
ATOM 1487 C CA . LEU A 1 181 ? -28.613 -19.043 65.864 1.00 97.81 181 LEU A CA 1
ATOM 1488 C C . LEU A 1 181 ? -28.504 -20.062 67.006 1.00 97.81 181 LEU A C 1
ATOM 1490 O O . LEU A 1 181 ? -29.527 -20.544 67.497 1.00 97.81 181 LEU A O 1
ATOM 1494 N N . LYS A 1 182 ? -27.283 -20.361 67.470 1.00 97.88 182 LYS A N 1
ATOM 1495 C CA . LYS A 1 182 ? -27.060 -21.241 68.630 1.00 97.88 182 LYS A CA 1
ATOM 1496 C C . LYS A 1 182 ? -27.702 -20.669 69.895 1.00 97.88 182 LYS A C 1
ATOM 1498 O O . LYS A 1 182 ? -28.361 -21.408 70.629 1.00 97.88 182 LYS A O 1
ATOM 1503 N N . GLU A 1 183 ? -27.553 -19.368 70.147 1.00 97.25 183 GLU A N 1
ATOM 1504 C CA . GLU A 1 183 ? -28.178 -18.697 71.293 1.00 97.25 183 GLU A CA 1
ATOM 1505 C C . GLU A 1 183 ? -29.713 -18.773 71.226 1.00 97.25 183 GLU A C 1
ATOM 1507 O O . GLU A 1 183 ? -30.367 -19.119 72.213 1.00 97.25 183 GLU A O 1
ATOM 1512 N N . ALA A 1 184 ? -30.296 -18.508 70.054 1.00 94.81 184 ALA A N 1
ATOM 1513 C CA . ALA A 1 184 ? -31.735 -18.592 69.829 1.00 94.81 184 ALA A CA 1
ATOM 1514 C C . ALA A 1 184 ? -32.268 -20.014 70.068 1.00 94.81 184 ALA A C 1
ATOM 1516 O O . ALA A 1 184 ? -33.268 -20.177 70.766 1.00 94.81 184 ALA A O 1
ATOM 1517 N N . GLN A 1 185 ? -31.567 -21.044 69.582 1.00 97.00 185 GLN A N 1
ATOM 1518 C CA . GLN A 1 185 ? -31.923 -22.448 69.824 1.00 97.00 185 GLN A CA 1
ATOM 1519 C C . GLN A 1 185 ? -31.867 -22.820 71.314 1.00 97.00 185 GLN A C 1
ATOM 1521 O O . GLN A 1 185 ? -32.712 -23.571 71.806 1.00 97.00 185 GLN A O 1
ATOM 1526 N N . LEU A 1 186 ? -30.889 -22.301 72.064 1.00 96.38 186 LEU A N 1
ATOM 1527 C CA . LEU A 1 186 ? -30.821 -22.500 73.516 1.00 96.38 186 LEU A CA 1
ATOM 1528 C C . LEU A 1 186 ? -31.997 -21.820 74.233 1.00 96.38 186 LEU A C 1
ATOM 1530 O O . LEU A 1 186 ? -32.628 -22.434 75.099 1.00 96.38 186 LEU A O 1
ATOM 1534 N N . LYS A 1 187 ? -32.336 -20.583 73.844 1.00 95.00 187 LYS A N 1
ATOM 1535 C CA . LYS A 1 187 ? -33.502 -19.859 74.378 1.00 95.00 187 LYS A CA 1
ATOM 1536 C C . LYS A 1 187 ? -34.818 -20.558 74.039 1.00 95.00 187 LYS A C 1
ATOM 1538 O O . LYS A 1 187 ? -35.683 -20.651 74.905 1.00 95.00 187 LYS A O 1
ATOM 1543 N N . GLU A 1 188 ? -34.959 -21.104 72.833 1.00 95.31 188 GLU A N 1
ATOM 1544 C CA . GLU A 1 188 ? -36.131 -21.881 72.415 1.00 95.31 188 GLU A CA 1
ATOM 1545 C C . GLU A 1 188 ? -36.312 -23.133 73.281 1.00 95.31 188 GLU A C 1
ATOM 1547 O O . GLU A 1 188 ? -37.403 -23.378 73.801 1.00 95.31 188 GLU A O 1
ATOM 1552 N N . LYS A 1 189 ? -35.230 -23.888 73.521 1.00 96.19 189 LYS A N 1
ATOM 1553 C CA . LYS A 1 189 ? -35.254 -25.048 74.425 1.00 96.19 189 LYS A CA 1
ATOM 1554 C C . LYS A 1 189 ? -35.677 -24.644 75.838 1.00 96.19 189 LYS A C 1
ATOM 1556 O O . LYS A 1 189 ? -36.560 -25.285 76.406 1.00 96.19 189 LYS A O 1
ATOM 1561 N N . SER A 1 190 ? -35.120 -23.560 76.378 1.00 94.69 190 SER A N 1
ATOM 1562 C CA . SER A 1 190 ? -35.509 -23.027 77.692 1.00 94.69 190 SER A CA 1
ATOM 1563 C C . SER A 1 190 ? -36.992 -22.632 77.743 1.00 94.69 190 SER A C 1
ATOM 1565 O O . SER A 1 190 ? -37.724 -23.067 78.634 1.00 94.69 190 SER A O 1
ATOM 1567 N N . ALA A 1 191 ? -37.479 -21.899 76.737 1.00 93.12 191 ALA A N 1
ATOM 1568 C CA . ALA A 1 191 ? -38.881 -21.507 76.630 1.00 93.12 191 ALA A CA 1
ATOM 1569 C C . ALA A 1 191 ? -39.815 -22.722 76.507 1.00 93.12 191 ALA A C 1
ATOM 1571 O O . ALA A 1 191 ? -40.893 -22.730 77.097 1.00 93.12 191 ALA A O 1
ATOM 1572 N N . SER A 1 192 ? -39.404 -23.771 75.787 1.00 93.81 192 SER A N 1
ATOM 1573 C CA . SER A 1 192 ? -40.170 -25.018 75.684 1.00 93.81 192 SER A CA 1
ATOM 1574 C C . SER A 1 192 ? -40.309 -25.723 77.039 1.00 93.81 192 SER A C 1
ATOM 1576 O O . SER A 1 192 ? -41.396 -26.193 77.376 1.00 93.81 192 SER A O 1
ATOM 1578 N N . SER A 1 193 ? -39.253 -25.722 77.858 1.00 95.25 193 SER A N 1
ATOM 1579 C CA . SER A 1 193 ? -39.294 -26.227 79.234 1.00 95.25 193 SER A CA 1
ATOM 1580 C C . SER A 1 193 ? -40.189 -25.362 80.121 1.00 95.25 193 SER A C 1
ATOM 1582 O O . SER A 1 193 ? -41.044 -25.898 80.823 1.00 95.25 193 SER A O 1
ATOM 1584 N N . ALA A 1 194 ? -40.070 -24.032 80.042 1.00 92.44 194 ALA A N 1
ATOM 1585 C CA . ALA A 1 194 ? -40.926 -23.105 80.785 1.00 92.44 194 ALA A CA 1
ATOM 1586 C C . ALA A 1 194 ? -42.413 -23.287 80.436 1.00 92.44 194 ALA A C 1
ATOM 1588 O O . ALA A 1 194 ? -43.249 -23.348 81.332 1.00 92.44 194 ALA A O 1
ATOM 1589 N N . ARG A 1 195 ? -42.750 -23.468 79.150 1.00 93.81 195 ARG A N 1
ATOM 1590 C CA . ARG A 1 195 ? -44.124 -23.766 78.707 1.00 93.81 195 ARG A CA 1
ATOM 1591 C C . ARG A 1 195 ? -44.668 -25.053 79.327 1.00 93.81 195 ARG A C 1
ATOM 1593 O O . ARG A 1 195 ? -45.833 -25.075 79.706 1.00 93.81 195 ARG A O 1
ATOM 1600 N N . LYS A 1 196 ? -43.846 -26.101 79.466 1.00 94.62 196 LYS A N 1
ATOM 1601 C CA . LYS A 1 196 ? -44.253 -27.346 80.145 1.00 94.62 196 LYS A CA 1
ATOM 1602 C C . LYS A 1 196 ? -44.554 -27.111 81.627 1.00 94.62 196 LYS A C 1
ATOM 1604 O O . LYS A 1 196 ? -45.579 -27.582 82.103 1.00 94.62 196 LYS A O 1
ATOM 1609 N N . PHE A 1 197 ? -43.712 -26.350 82.332 1.00 91.06 197 PHE A N 1
ATOM 1610 C CA . PHE A 1 197 ? -43.968 -25.983 83.731 1.00 91.06 197 PHE A CA 1
ATOM 1611 C C . PHE A 1 197 ? -45.242 -25.149 83.891 1.00 91.06 197 PHE A C 1
ATOM 1613 O O . PHE A 1 197 ? -46.029 -25.419 84.791 1.00 91.06 197 PHE A O 1
ATOM 1620 N N . VAL A 1 198 ? -45.474 -24.173 83.006 1.00 90.75 198 VAL A N 1
ATOM 1621 C CA . VAL A 1 198 ? -46.700 -23.359 83.016 1.00 90.75 198 VAL A CA 1
ATOM 1622 C C . VAL A 1 198 ? -47.934 -24.218 82.745 1.00 90.75 198 VAL A C 1
ATOM 1624 O O . VAL A 1 198 ? -48.927 -24.070 83.447 1.00 90.75 198 VAL A O 1
ATOM 1627 N N . ALA A 1 199 ? -47.878 -25.143 81.782 1.00 93.12 199 ALA A N 1
ATOM 1628 C CA . ALA A 1 199 ? -48.988 -26.054 81.501 1.00 93.12 199 ALA A CA 1
ATOM 1629 C C . ALA A 1 199 ? -49.320 -26.959 82.703 1.00 93.12 199 ALA A C 1
ATOM 1631 O O . ALA A 1 199 ? -50.492 -27.156 83.015 1.00 93.12 199 ALA A O 1
ATOM 1632 N N . GLU A 1 200 ? -48.304 -27.466 83.408 1.00 94.12 200 GLU A N 1
ATOM 1633 C CA . GLU A 1 200 ? -48.506 -28.265 84.625 1.00 94.12 200 GLU A CA 1
ATOM 1634 C C . GLU A 1 200 ? -49.060 -27.417 85.780 1.00 94.12 200 GLU A C 1
ATOM 1636 O O . GLU A 1 200 ? -49.992 -27.831 86.467 1.00 94.12 200 GLU A O 1
ATOM 1641 N N . ALA A 1 201 ? -48.540 -26.201 85.971 1.00 90.19 201 ALA A N 1
ATOM 1642 C CA . ALA A 1 201 ? -49.060 -25.266 86.965 1.00 90.19 201 ALA A CA 1
ATOM 1643 C C . ALA A 1 201 ? -50.526 -24.904 86.686 1.00 90.19 201 ALA A C 1
ATOM 1645 O O . ALA A 1 201 ? -51.334 -24.899 87.611 1.00 90.19 201 ALA A O 1
ATOM 1646 N N . GLN A 1 202 ? -50.883 -24.671 85.420 1.00 92.69 202 GLN A N 1
ATOM 1647 C CA . GLN A 1 202 ? -52.260 -24.403 85.012 1.00 92.69 202 GLN A CA 1
ATOM 1648 C C . GLN A 1 202 ? -53.177 -25.584 85.336 1.00 92.69 202 GLN A C 1
ATOM 1650 O O . GLN A 1 202 ? -54.213 -25.394 85.961 1.00 92.69 202 GLN A O 1
ATOM 1655 N N . LYS A 1 203 ? -52.762 -26.814 85.012 1.00 93.75 203 LYS A N 1
ATOM 1656 C CA . LYS A 1 203 ? -53.515 -28.027 85.355 1.00 93.75 203 LYS A CA 1
ATOM 1657 C C . LYS A 1 203 ? -53.751 -28.154 86.866 1.00 93.75 203 LYS A C 1
ATOM 1659 O O . LYS A 1 203 ? -54.836 -28.551 87.283 1.00 93.75 203 LYS A O 1
ATOM 1664 N N . ASN A 1 204 ? -52.757 -27.808 87.687 1.00 92.38 204 ASN A N 1
ATOM 1665 C CA . ASN A 1 204 ? -52.904 -27.793 89.145 1.00 92.38 204 ASN A CA 1
ATOM 1666 C C . ASN A 1 204 ? -53.886 -26.706 89.614 1.00 92.38 204 ASN A C 1
ATOM 1668 O O . ASN A 1 204 ? -54.693 -26.969 90.505 1.00 92.38 204 ASN A O 1
ATOM 1672 N N . ILE A 1 205 ? -53.852 -25.510 89.014 1.00 89.81 205 ILE A N 1
ATOM 1673 C CA . ILE A 1 205 ? -54.817 -24.432 89.289 1.00 89.81 205 ILE A CA 1
ATOM 1674 C C . ILE A 1 205 ? -56.238 -24.885 88.944 1.00 89.81 205 ILE A C 1
ATOM 1676 O O . ILE A 1 205 ? -57.121 -24.764 89.789 1.00 89.81 205 ILE A O 1
ATOM 1680 N N . ASP A 1 206 ? -56.448 -25.468 87.763 1.00 90.38 206 ASP A N 1
ATOM 1681 C CA . ASP A 1 206 ? -57.764 -25.946 87.318 1.00 90.38 206 ASP A CA 1
ATOM 1682 C C . ASP A 1 206 ? -58.318 -27.014 88.283 1.00 90.38 206 ASP A C 1
ATOM 1684 O O . ASP A 1 206 ? -59.489 -26.981 88.663 1.00 90.38 206 ASP A O 1
ATOM 1688 N N . GLN A 1 207 ? -57.464 -27.930 88.761 1.00 92.56 207 GLN A N 1
ATOM 1689 C CA . GLN A 1 207 ? -57.837 -28.912 89.788 1.00 92.56 207 GLN A CA 1
ATOM 1690 C C . GLN A 1 207 ? -58.222 -28.262 91.123 1.00 92.56 207 GLN A C 1
ATOM 1692 O O . GLN A 1 207 ? -59.147 -28.729 91.791 1.00 92.56 207 GLN A O 1
ATOM 1697 N N . HIS A 1 208 ? -57.502 -27.221 91.546 1.00 88.19 208 HIS A N 1
ATOM 1698 C CA . HIS A 1 208 ? -57.819 -26.486 92.768 1.00 88.19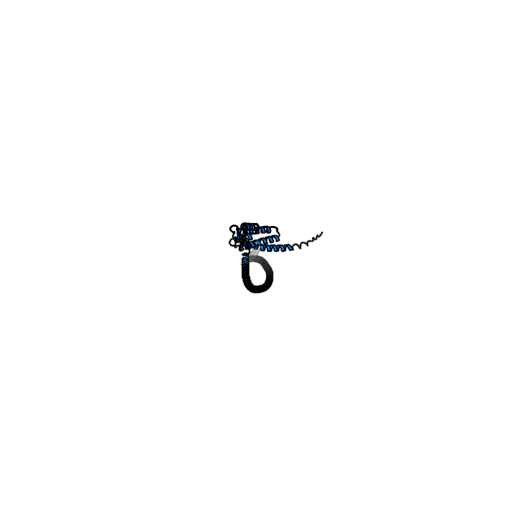 208 HIS A CA 1
ATOM 1699 C C . HIS A 1 208 ? -59.148 -25.741 92.648 1.00 88.19 208 HIS A C 1
ATOM 1701 O O . HIS A 1 208 ? -59.980 -25.879 93.541 1.00 88.19 208 HIS A O 1
ATOM 1707 N N . GLN A 1 209 ? -59.378 -25.044 91.533 1.00 89.94 209 GLN A N 1
ATOM 1708 C CA . GLN A 1 209 ? -60.648 -24.372 91.250 1.00 89.94 209 GLN A CA 1
ATOM 1709 C C . GLN A 1 209 ? -61.816 -25.360 91.230 1.00 89.94 209 GLN A C 1
ATOM 1711 O O . GLN A 1 209 ? -62.872 -25.076 91.784 1.00 89.94 209 GLN A O 1
ATOM 1716 N N . GLN A 1 210 ? -61.628 -26.554 90.661 1.00 88.44 210 GLN A N 1
ATOM 1717 C CA . GLN A 1 210 ? -62.656 -27.593 90.673 1.00 88.44 210 GLN A CA 1
ATOM 1718 C C . GLN A 1 210 ? -62.994 -28.058 92.100 1.00 88.44 210 GLN A C 1
ATOM 1720 O O . GLN A 1 210 ? -64.168 -28.189 92.440 1.00 88.44 210 GLN A O 1
ATOM 1725 N N . LYS A 1 211 ? -61.985 -28.268 92.956 1.00 89.69 211 LYS A N 1
ATOM 1726 C CA . LYS A 1 211 ? -62.196 -28.613 94.375 1.00 89.69 211 LYS A CA 1
ATOM 1727 C C . LYS A 1 211 ? -62.861 -27.486 95.161 1.00 89.69 211 LYS A C 1
ATOM 1729 O O . LYS A 1 211 ? -63.651 -27.764 96.057 1.00 89.69 211 LYS A O 1
ATOM 1734 N N . GLU A 1 212 ? -62.520 -26.239 94.856 1.00 87.38 212 GLU A N 1
ATOM 1735 C CA . GLU A 1 212 ? -63.142 -25.058 95.453 1.00 87.38 212 GLU A CA 1
ATOM 1736 C C . GLU A 1 212 ? -64.622 -24.979 95.066 1.00 87.38 212 GLU A C 1
ATOM 1738 O O . GLU A 1 212 ? -65.463 -24.857 95.949 1.00 87.38 212 GLU A O 1
ATOM 1743 N N . LEU A 1 213 ? -64.952 -25.211 93.791 1.00 88.88 213 LEU A N 1
ATOM 1744 C CA . LEU A 1 213 ? -66.334 -25.298 93.315 1.00 88.88 213 LEU A CA 1
ATOM 1745 C C . LEU A 1 213 ? -67.108 -26.442 93.998 1.00 88.88 213 LEU A C 1
ATOM 1747 O O . LEU A 1 213 ? -68.252 -26.270 94.407 1.00 88.88 213 LEU A O 1
ATOM 1751 N N . GLU A 1 214 ? -66.488 -27.617 94.161 1.00 89.31 214 GLU A N 1
ATOM 1752 C CA . GLU A 1 214 ? -67.075 -28.737 94.915 1.00 89.31 214 GLU A CA 1
ATOM 1753 C C . GLU A 1 214 ? -67.305 -28.390 96.391 1.00 89.31 214 GLU A C 1
ATOM 1755 O O . GLU A 1 214 ? -68.296 -28.819 96.988 1.00 89.31 214 GLU A O 1
ATOM 1760 N N . PHE A 1 215 ? -66.377 -27.653 97.002 1.00 87.56 215 PHE A N 1
ATOM 1761 C CA . PHE A 1 215 ? -66.513 -27.186 98.374 1.00 87.56 215 PHE A CA 1
ATOM 1762 C C . PHE A 1 215 ? -67.638 -26.159 98.492 1.00 87.56 215 PHE A C 1
ATOM 1764 O O . PHE A 1 215 ? -68.456 -26.275 99.399 1.00 87.56 215 PHE A O 1
ATOM 1771 N N . GLU A 1 216 ? -67.733 -25.221 97.554 1.00 89.00 216 GLU A N 1
ATOM 1772 C CA . GLU A 1 216 ? -68.790 -24.213 97.501 1.00 89.00 216 GLU A CA 1
ATOM 1773 C C . GLU A 1 216 ? -70.171 -24.857 97.325 1.00 89.00 216 GLU A C 1
ATOM 1775 O O . GLU A 1 216 ? -71.077 -24.570 98.102 1.00 89.00 216 GLU A O 1
ATOM 1780 N N . ILE A 1 217 ? -70.306 -25.858 96.443 1.00 88.12 217 ILE A N 1
ATOM 1781 C CA . ILE A 1 217 ? -71.531 -26.673 96.334 1.00 88.12 217 ILE A CA 1
ATOM 1782 C C . ILE A 1 217 ? -71.888 -27.328 97.679 1.00 88.12 217 ILE A C 1
ATOM 1784 O O . ILE A 1 217 ? -73.056 -27.335 98.070 1.00 88.12 217 ILE A O 1
ATOM 1788 N N . LYS A 1 218 ? -70.906 -27.876 98.409 1.00 88.69 218 LYS A N 1
ATOM 1789 C CA . LYS A 1 218 ? -71.135 -28.487 99.732 1.00 88.69 218 LYS A CA 1
ATOM 1790 C C . LYS A 1 218 ? -71.515 -27.462 100.796 1.00 88.69 218 LYS A C 1
ATOM 1792 O O . LYS A 1 218 ? -72.336 -27.775 101.657 1.00 88.69 218 LYS A O 1
ATOM 1797 N N . VAL A 1 219 ? -70.927 -26.267 100.757 1.00 86.19 219 VAL A N 1
ATOM 1798 C CA . VAL A 1 219 ? -71.306 -25.147 101.626 1.00 86.19 219 VAL A CA 1
ATOM 1799 C C . VAL A 1 219 ? -72.749 -24.762 101.338 1.00 86.19 219 VAL A C 1
ATOM 1801 O O . VAL A 1 219 ? -73.550 -24.759 102.265 1.00 86.19 219 VAL A O 1
ATOM 1804 N N . ASP A 1 220 ? -73.120 -24.571 100.074 1.00 83.69 220 ASP A N 1
ATOM 1805 C CA . ASP A 1 220 ? -74.493 -24.272 99.667 1.00 83.69 220 ASP A CA 1
ATOM 1806 C C . ASP A 1 220 ? -75.481 -25.380 100.055 1.00 83.69 220 ASP A C 1
ATOM 1808 O O . ASP A 1 220 ? -76.612 -25.101 100.453 1.00 83.69 220 ASP A O 1
ATOM 1812 N N . GLU A 1 221 ? -75.096 -26.654 99.956 1.00 86.56 221 GLU A N 1
ATOM 1813 C CA . GLU A 1 221 ? -75.901 -27.778 100.451 1.00 86.56 221 GLU A CA 1
ATOM 1814 C C . GLU A 1 221 ? -76.071 -27.744 101.970 1.00 86.56 221 GLU A C 1
ATOM 1816 O O . GLU A 1 221 ? -77.178 -27.944 102.471 1.00 86.56 221 GLU A O 1
ATOM 1821 N N . PHE A 1 222 ? -74.994 -27.495 102.713 1.00 85.94 222 PHE A N 1
ATOM 1822 C CA . PHE A 1 222 ? -75.042 -27.365 104.165 1.00 85.94 222 PHE A CA 1
ATOM 1823 C C . PHE A 1 222 ? -75.901 -26.170 104.582 1.00 85.94 222 PHE A C 1
ATOM 1825 O O . PHE A 1 222 ? -76.721 -26.282 105.490 1.00 85.94 222 PHE A O 1
ATOM 1832 N N . GLN A 1 223 ? -75.777 -25.053 103.872 1.00 83.81 223 GLN A N 1
ATOM 1833 C CA . GLN A 1 223 ? -76.553 -23.844 104.091 1.00 83.81 223 GLN A CA 1
ATOM 1834 C C . GLN A 1 223 ? -78.027 -24.066 103.748 1.00 83.81 223 GLN A C 1
ATOM 1836 O O . GLN A 1 223 ? -78.891 -23.658 104.517 1.00 83.81 223 GLN A O 1
ATOM 1841 N N . ARG A 1 224 ? -78.335 -24.808 102.674 1.00 79.81 224 ARG A N 1
ATOM 1842 C CA . ARG A 1 224 ? -79.695 -25.286 102.380 1.00 79.81 224 ARG A CA 1
ATOM 1843 C C . ARG A 1 224 ? -80.228 -26.216 103.464 1.00 79.81 224 ARG A C 1
ATOM 1845 O O . ARG A 1 224 ? -81.390 -26.085 103.818 1.00 79.81 224 ARG A O 1
ATOM 1852 N N . ARG A 1 225 ? -79.415 -27.114 104.034 1.00 79.19 225 ARG A N 1
ATOM 1853 C CA . ARG A 1 225 ? -79.819 -27.949 105.185 1.00 79.19 225 ARG A CA 1
ATOM 1854 C C . ARG A 1 225 ? -80.067 -27.118 106.436 1.00 79.19 225 ARG A C 1
ATOM 1856 O O . ARG A 1 225 ? -81.014 -27.405 107.154 1.00 79.19 225 ARG A O 1
ATOM 1863 N N . LEU A 1 226 ? -79.256 -26.092 106.690 1.00 78.12 226 LEU A N 1
ATOM 1864 C CA . LEU A 1 226 ? -79.485 -25.136 107.772 1.00 78.12 226 LEU A CA 1
ATOM 1865 C C . LEU A 1 226 ? -80.775 -24.352 107.547 1.00 78.12 226 LEU A C 1
ATOM 1867 O O . LEU A 1 226 ? -81.586 -24.288 108.458 1.00 78.12 226 LEU A O 1
ATOM 1871 N N . GLN A 1 227 ? -81.008 -23.832 106.341 1.00 77.75 227 GLN A N 1
ATOM 1872 C CA . GLN A 1 227 ? -82.269 -23.185 105.977 1.00 77.75 227 GLN A CA 1
ATOM 1873 C C . GLN A 1 227 ? -83.445 -24.151 106.076 1.00 77.75 227 GLN A C 1
ATOM 1875 O O . GLN A 1 227 ? -84.507 -23.744 106.515 1.00 77.75 227 GLN A O 1
ATOM 1880 N N . GLN A 1 228 ? -83.278 -25.421 105.709 1.00 76.19 228 GLN A N 1
ATOM 1881 C CA . GLN A 1 228 ? -84.305 -26.448 105.847 1.00 76.19 228 GLN A CA 1
ATOM 1882 C C . GLN A 1 228 ? -84.577 -26.766 107.316 1.00 76.19 228 GLN A C 1
ATOM 1884 O O . GLN A 1 228 ? -85.730 -26.888 107.691 1.00 76.19 228 GLN A O 1
ATOM 1889 N N . PHE A 1 229 ? -83.551 -26.820 108.162 1.00 76.31 229 PHE A N 1
ATOM 1890 C CA . PHE A 1 229 ? -83.689 -26.976 109.607 1.00 76.31 229 PHE A CA 1
ATOM 1891 C C . PHE A 1 229 ? -84.316 -25.734 110.254 1.00 76.31 229 PHE A C 1
ATOM 1893 O O . PHE A 1 229 ? -85.148 -25.852 111.145 1.00 76.31 229 PHE A O 1
ATOM 1900 N N . GLU A 1 230 ? -83.972 -24.529 109.796 1.00 73.25 230 GLU A N 1
ATOM 1901 C CA . GLU A 1 230 ? -84.623 -23.278 110.190 1.00 73.25 230 GLU A CA 1
ATOM 1902 C C . GLU A 1 230 ? -86.047 -23.176 109.644 1.00 73.25 230 GLU A C 1
ATOM 1904 O O . GLU A 1 230 ? -86.897 -22.599 110.312 1.00 73.25 230 GLU A O 1
ATOM 1909 N N . LEU A 1 231 ? -86.343 -23.759 108.481 1.00 65.56 231 LEU A N 1
ATOM 1910 C CA . LEU A 1 231 ? -87.681 -23.927 107.915 1.00 65.56 231 LEU A CA 1
ATOM 1911 C C . LEU A 1 231 ? -88.475 -24.991 108.663 1.00 65.56 231 LEU A C 1
ATOM 1913 O O . LEU A 1 231 ? -89.650 -24.783 108.880 1.00 65.56 231 LEU A O 1
ATOM 1917 N N . GLU A 1 232 ? -87.870 -26.078 109.131 1.00 66.25 232 GLU A N 1
ATOM 1918 C CA . GLU A 1 232 ? -88.495 -27.080 110.004 1.00 66.25 232 GLU A CA 1
ATOM 1919 C C . GLU A 1 232 ? -88.738 -26.497 111.399 1.00 66.25 232 GLU A C 1
ATOM 1921 O O . GLU A 1 232 ? -89.803 -26.686 111.981 1.00 66.25 232 GLU A O 1
ATOM 1926 N N . LYS A 1 233 ? -87.798 -25.696 111.911 1.00 65.81 233 LYS A N 1
ATOM 1927 C CA . LYS A 1 233 ? -87.923 -24.932 113.158 1.00 65.81 233 LYS A CA 1
ATOM 1928 C C . LYS A 1 233 ? -88.947 -23.806 113.033 1.00 65.81 233 LYS A C 1
ATOM 1930 O O . LYS A 1 233 ? -89.700 -23.561 113.971 1.00 65.81 233 LYS A O 1
ATOM 1935 N N . SER A 1 234 ? -88.993 -23.115 111.897 1.00 55.75 234 SER A N 1
ATOM 1936 C CA . SER A 1 234 ? -89.980 -22.070 111.627 1.00 55.75 234 SER A CA 1
ATOM 1937 C C . SER A 1 234 ? -91.322 -22.643 111.196 1.00 55.75 234 SER A C 1
ATOM 1939 O O . SER A 1 234 ? -92.308 -22.008 111.508 1.00 55.75 234 SER A O 1
ATOM 1941 N N . ALA A 1 235 ? -91.413 -23.850 110.632 1.00 53.47 235 ALA A N 1
ATOM 1942 C CA . ALA A 1 235 ? -92.647 -24.613 110.425 1.00 53.47 235 ALA A CA 1
ATOM 1943 C C . ALA A 1 235 ? -93.193 -25.119 111.764 1.00 53.47 235 ALA A C 1
ATOM 1945 O O . ALA A 1 235 ? -94.376 -24.952 112.036 1.00 53.47 235 ALA A O 1
ATOM 1946 N N . TRP A 1 236 ? -92.323 -25.586 112.667 1.00 58.25 236 TRP A N 1
ATOM 1947 C CA . TRP A 1 236 ? -92.661 -25.840 114.072 1.00 58.25 236 TRP A CA 1
ATOM 1948 C C . TRP A 1 236 ? -93.154 -24.566 114.796 1.00 58.25 236 TRP A C 1
ATOM 1950 O O . TRP A 1 236 ? -94.025 -24.644 115.661 1.00 58.25 236 TRP A O 1
ATOM 1960 N N . LEU A 1 237 ? -92.675 -23.373 114.411 1.00 47.50 237 LEU A N 1
ATOM 1961 C CA . LEU A 1 237 ? -93.171 -22.076 114.910 1.00 47.50 237 LEU A CA 1
ATOM 1962 C C . LEU A 1 237 ? -94.342 -21.480 114.087 1.00 47.50 237 LEU A C 1
ATOM 1964 O O . LEU A 1 237 ? -95.058 -20.623 114.604 1.00 47.50 237 LEU A O 1
ATOM 1968 N N . ALA A 1 238 ? -94.586 -21.933 112.854 1.00 38.69 238 ALA A N 1
ATOM 1969 C CA . ALA A 1 238 ? -95.609 -21.438 111.922 1.00 38.69 238 ALA A CA 1
ATOM 1970 C C . ALA A 1 238 ? -96.883 -22.303 111.919 1.00 38.69 238 ALA A C 1
ATOM 1972 O O . ALA A 1 238 ? -97.954 -21.779 111.630 1.00 38.69 238 ALA A O 1
ATOM 1973 N N . GLU A 1 239 ? -96.827 -23.547 112.413 1.00 40.56 239 GLU A N 1
ATOM 1974 C CA . GLU A 1 239 ? -97.994 -24.302 112.915 1.00 40.56 239 GLU A CA 1
ATOM 1975 C C . GLU A 1 239 ? -98.652 -23.572 114.116 1.00 40.56 239 GLU A C 1
ATOM 1977 O O . GLU A 1 239 ? -99.814 -23.799 114.453 1.00 40.56 239 GLU A O 1
ATOM 1982 N N . LYS A 1 240 ? -97.926 -22.625 114.737 1.00 41.72 240 LYS A N 1
ATOM 1983 C CA . LYS A 1 240 ? -98.399 -21.751 115.823 1.00 41.72 240 LYS A CA 1
ATOM 1984 C C . LYS A 1 240 ? -98.817 -20.341 115.368 1.00 41.72 240 LYS A C 1
ATOM 1986 O O . LYS A 1 240 ? -99.511 -19.667 116.120 1.00 41.72 240 LYS A O 1
ATOM 1991 N N . ASN A 1 241 ? -98.483 -19.900 114.153 1.00 32.53 241 ASN A N 1
ATOM 1992 C CA . ASN A 1 241 ? -98.822 -18.564 113.639 1.00 32.53 241 ASN A CA 1
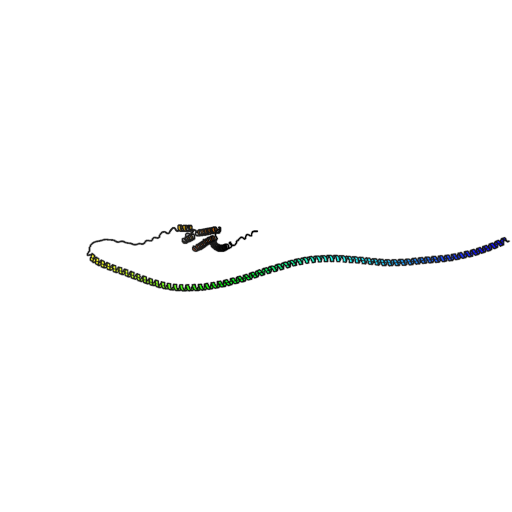ATOM 1993 C C . ASN A 1 241 ? -99.377 -18.642 112.208 1.00 32.53 241 ASN A C 1
ATOM 1995 O O . ASN A 1 241 ? -98.751 -18.289 111.216 1.00 32.53 241 ASN A O 1
ATOM 1999 N N . LYS A 1 242 ? -100.617 -19.125 112.178 1.00 37.75 242 LYS A N 1
ATOM 2000 C CA . LYS A 1 242 ? -101.682 -18.925 111.191 1.00 37.75 242 LYS A CA 1
ATOM 2001 C C . LYS A 1 242 ? -101.656 -17.519 110.557 1.00 37.75 242 LYS A C 1
ATOM 2003 O O . LYS A 1 242 ? -101.576 -16.550 111.302 1.00 37.75 242 LYS A O 1
ATOM 2008 N N . MET A 1 243 ? -101.919 -17.446 109.242 1.00 29.08 243 MET A N 1
ATOM 2009 C CA . MET A 1 243 ? -102.280 -16.264 108.416 1.00 29.08 243 MET A CA 1
ATOM 2010 C C . MET A 1 243 ? -101.208 -15.710 107.449 1.00 29.08 243 MET A C 1
ATOM 2012 O O . MET A 1 243 ? -100.169 -15.246 107.891 1.00 29.08 243 MET A O 1
ATOM 2016 N N . VAL A 1 244 ? -101.609 -15.608 106.160 1.00 30.36 244 VAL A N 1
ATOM 2017 C CA . VAL A 1 244 ? -101.164 -14.631 105.121 1.00 30.36 244 VAL A CA 1
ATOM 2018 C C . VAL A 1 244 ? -99.740 -14.854 104.560 1.00 30.36 244 VAL A C 1
ATOM 2020 O O . VAL A 1 244 ? -98.796 -14.953 105.317 1.00 30.36 244 VAL A O 1
ATOM 2023 N N . GLY A 1 245 ? -99.422 -14.919 103.261 1.00 26.95 245 GLY A N 1
ATOM 2024 C CA . GLY A 1 245 ? -100.128 -14.772 101.987 1.00 26.95 245 GLY A CA 1
ATOM 2025 C C . GLY A 1 245 ? -99.103 -14.478 100.859 1.00 26.95 245 GLY A C 1
ATOM 2026 O O . GLY A 1 245 ? -98.341 -13.534 100.988 1.00 26.95 245 GLY A O 1
ATOM 2027 N N . VAL A 1 246 ? -99.132 -15.269 99.768 1.00 27.67 246 VAL A N 1
ATOM 2028 C CA . VAL A 1 246 ? -99.088 -14.832 98.340 1.00 27.67 246 VAL A CA 1
ATOM 2029 C C . VAL A 1 246 ? -97.785 -14.178 97.769 1.00 27.67 246 VAL A C 1
ATOM 2031 O O . VAL A 1 246 ? -97.555 -13.001 97.993 1.00 27.67 246 VAL A O 1
ATOM 2034 N N . VAL A 1 247 ? -97.040 -14.918 96.895 1.00 27.69 247 VAL A N 1
ATOM 2035 C CA . VAL A 1 247 ? -96.763 -14.658 95.422 1.00 27.69 247 VAL A CA 1
ATOM 2036 C C . VAL A 1 247 ? -95.606 -13.658 95.138 1.00 27.69 247 VAL A C 1
ATOM 2038 O O . VAL A 1 247 ? -95.468 -12.707 95.882 1.00 27.69 247 VAL A O 1
ATOM 2041 N N . VAL A 1 248 ? -94.700 -13.714 94.136 1.00 28.80 248 VAL A N 1
ATOM 2042 C CA . VAL A 1 248 ? -94.429 -14.454 92.867 1.00 28.80 248 VAL A CA 1
ATOM 2043 C C . VAL A 1 248 ? -92.936 -14.192 92.488 1.00 28.80 248 VAL A C 1
ATOM 2045 O O . VAL A 1 248 ? -92.424 -13.136 92.838 1.00 28.80 248 VAL A O 1
ATOM 2048 N N . LYS A 1 249 ? -92.113 -15.169 92.049 1.00 30.16 249 LYS A N 1
ATOM 2049 C CA . LYS A 1 249 ? -91.750 -15.586 90.657 1.00 30.16 249 LYS A CA 1
ATOM 2050 C C . LYS A 1 249 ? -91.244 -14.432 89.750 1.00 30.16 249 LYS A C 1
ATOM 2052 O O . LYS A 1 249 ? -91.897 -13.404 89.708 1.00 30.16 249 LYS A O 1
ATOM 2057 N N . ILE A 1 250 ? -90.095 -14.546 89.056 1.00 31.19 250 ILE A N 1
ATOM 2058 C CA . ILE A 1 250 ? -89.953 -14.700 87.572 1.00 31.19 250 ILE A CA 1
ATOM 2059 C C . ILE A 1 250 ? -88.459 -14.439 87.201 1.00 31.19 250 ILE A C 1
ATOM 2061 O O . ILE A 1 250 ? -87.908 -13.475 87.718 1.00 31.19 250 ILE A O 1
ATOM 2065 N N . GLU A 1 251 ? -87.714 -15.400 86.608 1.00 28.91 251 GLU A N 1
ATOM 2066 C CA . GLU A 1 251 ? -87.318 -15.551 85.163 1.00 28.91 251 GLU A CA 1
ATOM 2067 C C . GLU A 1 251 ? -86.146 -14.625 84.730 1.00 28.91 251 GLU A C 1
ATOM 2069 O O . GLU A 1 251 ? -85.917 -13.621 85.385 1.00 28.91 251 GLU A O 1
ATOM 2074 N N . GLN A 1 252 ? -85.325 -14.799 83.680 1.00 28.53 252 GLN A N 1
ATOM 2075 C CA . GLN A 1 252 ? -85.049 -15.756 82.582 1.00 28.53 252 GLN A CA 1
ATOM 2076 C C . GLN A 1 252 ? -83.751 -15.234 81.897 1.00 28.53 252 GLN A C 1
ATOM 2078 O O . GLN A 1 252 ? -83.485 -14.039 81.942 1.00 28.53 252 GLN A O 1
ATOM 2083 N N . GLN A 1 253 ? -82.801 -16.084 81.490 1.00 26.58 253 GLN A N 1
ATOM 2084 C CA . GLN A 1 253 ? -82.545 -16.573 80.115 1.00 26.58 253 GLN A CA 1
ATOM 2085 C C . GLN A 1 253 ? -82.081 -15.575 79.022 1.00 26.58 253 GLN A C 1
ATOM 2087 O O . GLN A 1 253 ? -82.643 -14.504 78.843 1.00 26.58 253 GLN A O 1
ATOM 2092 N N . GLN A 1 254 ? -81.156 -16.113 78.203 1.00 29.16 254 GLN A N 1
ATOM 2093 C CA . GLN A 1 254 ? -80.930 -15.911 76.754 1.00 29.16 254 GLN A CA 1
ATOM 2094 C C . GLN A 1 254 ? -80.166 -14.648 76.306 1.00 29.16 254 GLN A C 1
ATOM 2096 O O . GLN A 1 254 ? -80.469 -13.530 76.688 1.00 29.16 254 GLN A O 1
ATOM 2101 N N . GLU A 1 255 ? -79.022 -14.763 75.618 1.00 38.53 255 GLU A N 1
ATOM 2102 C CA . GLU A 1 255 ? -78.780 -15.304 74.263 1.00 38.53 255 GLU A CA 1
ATOM 2103 C C . GLU A 1 255 ? -79.372 -14.410 73.162 1.00 38.53 255 GLU A C 1
ATOM 2105 O O . GLU A 1 255 ? -80.569 -14.435 72.923 1.00 38.53 255 GLU A O 1
ATOM 2110 N N . THR A 1 256 ? -78.524 -13.670 72.433 1.00 26.81 256 THR A N 1
ATOM 2111 C CA . THR A 1 256 ? -78.803 -13.275 71.042 1.00 26.81 256 THR A CA 1
ATOM 2112 C C . THR A 1 256 ? -77.517 -13.137 70.220 1.00 26.81 256 THR A C 1
ATOM 2114 O O . THR A 1 256 ? -76.656 -12.288 70.435 1.00 26.81 256 THR A O 1
ATOM 2117 N N . ARG A 1 257 ? -77.442 -13.996 69.201 1.00 40.16 257 ARG A N 1
ATOM 2118 C CA . ARG A 1 257 ? -76.896 -13.708 67.869 1.00 40.16 257 ARG A CA 1
ATOM 2119 C C . ARG A 1 257 ? -77.299 -12.304 67.397 1.00 40.16 257 ARG A C 1
ATOM 2121 O O . ARG A 1 257 ? -78.479 -11.982 67.427 1.00 40.16 257 ARG A O 1
ATOM 2128 N N . SER A 1 258 ? -76.395 -11.601 66.719 1.00 29.00 258 SER A N 1
ATOM 2129 C CA . SER A 1 258 ? -76.750 -10.943 65.454 1.00 29.00 258 SER A CA 1
ATOM 2130 C C . SER A 1 258 ? -75.516 -10.751 64.565 1.00 29.00 258 SER A C 1
ATOM 2132 O O . SER A 1 258 ? -74.552 -10.073 64.903 1.00 29.00 258 SER A O 1
ATOM 2134 N N . LYS A 1 259 ? -75.549 -11.420 63.406 1.00 38.91 259 LYS A N 1
ATOM 2135 C CA . LYS A 1 259 ? -74.752 -11.080 62.227 1.00 38.91 259 LYS A CA 1
ATOM 2136 C C . LYS A 1 259 ? -75.405 -9.848 61.601 1.00 38.91 259 LYS A C 1
ATOM 2138 O O . LYS A 1 259 ? -76.576 -9.920 61.235 1.00 38.91 259 LYS A O 1
ATOM 2143 N N . GLY A 1 260 ? -74.656 -8.757 61.482 1.00 32.28 260 GLY A N 1
ATOM 2144 C CA . GLY A 1 260 ? -75.006 -7.626 60.625 1.00 32.28 260 GLY A CA 1
ATOM 2145 C C . GLY A 1 260 ? -74.667 -7.916 59.153 1.00 32.28 260 GLY A C 1
ATOM 2146 O O . GLY A 1 260 ? -73.806 -8.761 58.887 1.00 32.28 260 GLY A O 1
ATOM 2147 N N . PRO A 1 261 ? -75.353 -7.266 58.200 1.00 43.44 261 PRO A N 1
ATOM 2148 C CA . PRO A 1 261 ? -75.280 -7.584 56.781 1.00 43.44 261 PRO A CA 1
ATOM 2149 C C . PRO A 1 261 ? -73.977 -7.064 56.169 1.00 43.44 261 PRO A C 1
ATOM 2151 O O . PRO A 1 261 ? -73.607 -5.905 56.346 1.00 43.44 261 PRO A O 1
ATOM 2154 N N . LEU A 1 262 ? -73.282 -7.945 55.449 1.00 41.91 262 LEU A N 1
ATOM 2155 C CA . LEU A 1 262 ? -72.148 -7.578 54.606 1.00 41.91 262 LEU A CA 1
ATOM 2156 C C . LEU A 1 262 ? -72.621 -6.593 53.519 1.00 41.91 262 LEU A C 1
ATOM 2158 O O . LEU A 1 262 ? -73.657 -6.851 52.900 1.00 41.91 262 LEU A O 1
ATOM 2162 N N . PRO A 1 263 ? -71.887 -5.493 53.276 1.00 52.25 263 PRO A N 1
ATOM 2163 C CA . PRO A 1 263 ? -72.160 -4.586 52.169 1.00 52.25 263 PRO A CA 1
ATOM 2164 C C . PRO A 1 263 ? -72.067 -5.328 50.837 1.00 52.25 263 PRO A C 1
ATOM 2166 O O . PRO A 1 263 ? -71.256 -6.244 50.692 1.00 52.25 263 PRO A O 1
ATOM 2169 N N . ASP A 1 264 ? -72.880 -4.909 49.870 1.00 68.62 264 ASP A N 1
ATOM 2170 C CA . ASP A 1 264 ? -72.836 -5.402 48.497 1.00 68.62 264 ASP A CA 1
ATOM 2171 C C . ASP A 1 264 ? -71.406 -5.284 47.942 1.00 68.62 264 ASP A C 1
ATOM 2173 O O . ASP A 1 264 ? -70.847 -4.196 47.753 1.00 68.62 264 ASP A O 1
ATOM 2177 N N . VAL A 1 265 ? -70.771 -6.439 47.769 1.00 70.69 265 VAL A N 1
ATOM 2178 C CA . VAL A 1 265 ? -69.342 -6.542 47.476 1.00 70.69 265 VAL A CA 1
ATOM 2179 C C . VAL A 1 265 ? -69.031 -6.034 46.064 1.00 70.69 265 VAL A C 1
ATOM 2181 O O . VAL A 1 265 ? -67.914 -5.598 45.792 1.00 70.69 265 VAL A O 1
ATOM 2184 N N . GLU A 1 266 ? -70.034 -5.992 45.184 1.00 77.31 266 GLU A N 1
ATOM 2185 C CA . GLU A 1 266 ? -69.908 -5.467 43.822 1.00 77.31 266 GLU A CA 1
ATOM 2186 C C . GLU A 1 266 ? -69.813 -3.936 43.809 1.00 77.31 266 GLU A C 1
ATOM 2188 O O . GLU A 1 266 ? -68.957 -3.385 43.116 1.00 77.31 266 GLU A O 1
ATOM 2193 N N . VAL A 1 267 ? -70.590 -3.251 44.657 1.00 78.31 267 VAL A N 1
ATOM 2194 C CA . VAL A 1 267 ? -70.498 -1.790 44.853 1.00 78.31 267 VAL A CA 1
ATOM 2195 C C . VAL A 1 267 ? -69.126 -1.404 45.411 1.00 78.31 267 VAL A C 1
ATOM 2197 O O . VAL A 1 267 ? -68.546 -0.388 45.034 1.00 78.31 267 VAL A O 1
ATOM 2200 N N . SER A 1 268 ? -68.562 -2.253 46.271 1.00 76.25 268 SER A N 1
ATOM 2201 C CA . SER A 1 268 ? -67.248 -2.014 46.873 1.00 76.25 268 SER A CA 1
ATOM 2202 C C . SER A 1 268 ? -66.109 -2.155 45.854 1.00 76.25 268 SER A C 1
ATOM 2204 O O . SER A 1 268 ? -65.165 -1.371 45.885 1.00 76.25 268 SER A O 1
ATOM 2206 N N . ILE A 1 269 ? -66.208 -3.096 44.907 1.00 84.00 269 ILE A N 1
ATOM 2207 C CA . ILE A 1 269 ? -65.234 -3.256 43.812 1.00 84.00 269 ILE A CA 1
ATOM 2208 C C . ILE A 1 269 ? -65.310 -2.085 42.828 1.00 84.00 269 ILE A C 1
ATOM 2210 O O . ILE A 1 269 ? -64.268 -1.580 42.410 1.00 84.00 269 ILE A O 1
ATOM 2214 N N . GLN A 1 270 ? -66.517 -1.618 42.496 1.00 83.88 270 GLN A N 1
ATOM 2215 C CA . GLN A 1 270 ? -66.696 -0.470 41.607 1.00 83.88 270 GLN A CA 1
ATOM 2216 C C . GLN A 1 270 ? -66.093 0.806 42.215 1.00 83.88 270 GLN A C 1
ATOM 2218 O O . GLN A 1 270 ? -65.322 1.498 41.551 1.00 83.88 270 GLN A O 1
ATOM 2223 N N . ASN A 1 271 ? -66.331 1.043 43.510 1.00 86.56 271 ASN A N 1
ATOM 2224 C CA . ASN A 1 271 ? -65.728 2.159 44.240 1.00 86.56 271 ASN A CA 1
ATOM 2225 C C . ASN A 1 271 ? -64.190 2.088 44.247 1.00 86.56 271 ASN A C 1
ATOM 2227 O O . ASN A 1 271 ? -63.540 3.115 44.077 1.00 86.56 271 ASN A O 1
ATOM 2231 N N . LEU A 1 272 ? -63.595 0.894 44.396 1.00 84.81 272 LEU A N 1
ATOM 2232 C CA . LEU A 1 272 ? -62.134 0.707 44.355 1.00 84.81 272 LEU A CA 1
ATOM 2233 C C . LEU A 1 272 ? -61.525 1.031 42.978 1.00 84.81 272 LEU A C 1
ATOM 2235 O O . LEU A 1 272 ? -60.407 1.539 42.902 1.00 84.81 272 LEU A O 1
ATOM 2239 N N . ILE A 1 273 ? -62.248 0.756 41.889 1.00 86.31 273 ILE A N 1
ATOM 2240 C CA . ILE A 1 273 ? -61.816 1.100 40.525 1.00 86.31 273 ILE A CA 1
ATOM 2241 C C . ILE A 1 273 ? -61.882 2.618 40.310 1.00 86.31 273 ILE A C 1
ATOM 2243 O O . ILE A 1 273 ? -60.960 3.196 39.733 1.00 86.31 273 ILE A O 1
ATOM 2247 N N . GLU A 1 274 ? -62.936 3.270 40.808 1.00 84.56 274 GLU A N 1
ATOM 2248 C CA . GLU A 1 274 ? -63.137 4.719 40.678 1.00 84.56 274 GLU A CA 1
ATOM 2249 C C . GLU A 1 274 ? -62.095 5.547 41.446 1.00 84.56 274 GLU A C 1
ATOM 2251 O O . GLU A 1 274 ? -61.712 6.620 40.983 1.00 84.56 274 GLU A O 1
ATOM 2256 N N . ILE A 1 275 ? -61.568 5.037 42.565 1.00 85.12 275 ILE A N 1
ATOM 2257 C CA . ILE A 1 275 ? -60.501 5.697 43.344 1.00 85.12 275 ILE A CA 1
ATOM 2258 C C . ILE A 1 275 ? -59.069 5.346 42.879 1.00 85.12 275 ILE A C 1
ATOM 2260 O O . ILE A 1 275 ? -58.110 5.592 43.605 1.00 85.12 275 ILE A O 1
ATOM 2264 N N . GLU A 1 276 ? -58.908 4.778 41.677 1.00 82.94 276 GLU A N 1
ATOM 2265 C CA . GLU A 1 276 ? -57.630 4.327 41.086 1.00 82.94 276 GLU A CA 1
ATOM 2266 C C . GLU A 1 276 ? -56.892 3.209 41.865 1.00 82.94 276 GLU A C 1
ATOM 2268 O O . GLU A 1 276 ? -55.734 2.897 41.569 1.00 82.94 276 GLU A O 1
ATOM 2273 N N . GLU A 1 277 ? -57.550 2.510 42.796 1.00 89.38 277 GLU A N 1
ATOM 2274 C CA . GLU A 1 277 ? -56.977 1.369 43.531 1.00 89.38 277 GLU A CA 1
ATOM 2275 C C . GLU A 1 277 ? -57.124 0.037 42.773 1.00 89.38 277 GLU A C 1
ATOM 2277 O O . GLU A 1 277 ? -57.552 -0.996 43.300 1.00 89.38 277 GLU A O 1
ATOM 2282 N N . VAL A 1 278 ? -56.711 0.035 41.503 1.00 91.81 278 VAL A N 1
ATOM 2283 C CA . VAL A 1 278 ? -56.928 -1.086 40.573 1.00 91.81 278 VAL A CA 1
ATOM 2284 C C . VAL A 1 278 ? -56.297 -2.397 41.069 1.00 91.81 278 VAL A C 1
ATOM 2286 O O . VAL A 1 278 ? -56.873 -3.467 40.885 1.00 91.81 278 VAL A O 1
ATOM 2289 N N . ILE A 1 279 ? -55.148 -2.340 41.753 1.00 93.94 279 ILE A N 1
ATOM 2290 C CA . ILE A 1 279 ? -54.481 -3.535 42.301 1.00 93.94 279 ILE A CA 1
ATOM 2291 C C . ILE A 1 279 ? -55.305 -4.184 43.424 1.00 93.94 279 ILE A C 1
ATOM 2293 O O . ILE A 1 279 ? -55.420 -5.410 43.462 1.00 93.94 279 ILE A O 1
ATOM 2297 N N . HIS A 1 280 ? -55.905 -3.393 44.320 1.00 90.00 280 HIS A N 1
ATOM 2298 C CA . HIS A 1 280 ? -56.761 -3.923 45.387 1.00 90.00 280 HIS A CA 1
ATOM 2299 C C . HIS A 1 280 ? -58.075 -4.463 44.825 1.00 90.00 280 HIS A C 1
ATOM 2301 O O . HIS A 1 280 ? -58.488 -5.559 45.207 1.00 90.00 280 HIS A O 1
ATOM 2307 N N . ALA A 1 281 ? -58.673 -3.756 43.861 1.00 90.94 281 ALA A N 1
ATOM 2308 C CA . ALA A 1 281 ? -59.862 -4.227 43.157 1.00 90.94 281 ALA A CA 1
ATOM 2309 C C . ALA A 1 281 ? -59.615 -5.591 42.491 1.00 90.94 281 ALA A C 1
ATOM 2311 O O . ALA A 1 281 ? -60.384 -6.527 42.692 1.00 90.94 281 ALA A O 1
ATOM 2312 N N . VAL A 1 282 ? -58.500 -5.746 41.766 1.00 93.94 282 VAL A N 1
ATOM 2313 C CA . VAL A 1 282 ? -58.133 -7.007 41.101 1.00 93.94 282 VAL A CA 1
ATOM 2314 C C . VAL A 1 282 ? -57.889 -8.133 42.107 1.00 93.94 282 VAL A C 1
ATOM 2316 O O . VAL A 1 282 ? -58.394 -9.238 41.905 1.00 93.94 282 VAL A O 1
ATOM 2319 N N . LYS A 1 283 ? -57.185 -7.870 43.217 1.00 92.81 283 LYS A N 1
ATOM 2320 C CA . LYS A 1 283 ? -56.993 -8.869 44.283 1.00 92.81 283 LYS A CA 1
ATOM 2321 C C . LYS A 1 283 ? -58.328 -9.339 44.863 1.00 92.81 283 LYS A C 1
ATOM 2323 O O . LYS A 1 283 ? -58.519 -10.542 45.030 1.00 92.81 283 LYS A O 1
ATOM 2328 N N . LEU A 1 284 ? -59.265 -8.422 45.103 1.00 89.94 284 LEU A N 1
ATOM 2329 C CA . LEU A 1 284 ? -60.592 -8.739 45.632 1.00 89.94 284 LEU A CA 1
ATOM 2330 C C . LEU A 1 284 ? -61.449 -9.521 44.618 1.00 89.94 284 LEU A C 1
ATOM 2332 O O . LEU A 1 284 ? -62.070 -10.518 44.984 1.00 89.94 284 LEU A O 1
ATOM 2336 N N . ILE A 1 285 ? -61.415 -9.145 43.332 1.00 92.06 285 ILE A N 1
ATOM 2337 C CA . ILE A 1 285 ? -62.088 -9.874 42.240 1.00 92.06 285 ILE A CA 1
ATOM 2338 C C . ILE A 1 285 ? -61.575 -11.319 42.156 1.00 92.06 285 ILE A C 1
ATOM 2340 O O . ILE A 1 285 ? -62.375 -12.251 42.046 1.00 92.06 285 ILE A O 1
ATOM 2344 N N . CYS A 1 286 ? -60.255 -11.520 42.236 1.00 91.31 286 CYS A N 1
ATOM 2345 C CA . CYS A 1 286 ? -59.638 -12.846 42.186 1.00 91.31 286 CYS A CA 1
ATOM 2346 C C . CYS A 1 286 ? -59.951 -13.682 43.438 1.00 91.31 286 CYS A C 1
ATOM 2348 O O . CYS A 1 286 ? -60.302 -14.855 43.311 1.00 91.31 286 CYS A O 1
ATOM 2350 N N . GLN A 1 287 ? -59.896 -13.087 44.637 1.00 90.50 287 GLN A N 1
ATOM 2351 C CA . GLN A 1 287 ? -60.216 -13.765 45.903 1.00 90.50 287 GLN A CA 1
ATOM 2352 C C . GLN A 1 287 ? -61.678 -14.221 45.974 1.00 90.50 287 GLN A C 1
ATOM 2354 O O . GLN A 1 287 ? -61.964 -15.323 46.442 1.00 90.50 287 GLN A O 1
ATOM 2359 N N . LEU A 1 288 ? -62.599 -13.396 45.477 1.00 89.38 288 LEU A N 1
ATOM 2360 C CA . LEU A 1 288 ? -64.037 -13.669 45.494 1.00 89.38 288 LEU A CA 1
ATOM 2361 C C . LEU A 1 288 ? -64.540 -14.377 44.230 1.00 89.38 288 LEU A C 1
ATOM 2363 O O . LEU A 1 288 ? -65.732 -14.656 44.118 1.00 89.38 288 LEU A O 1
ATOM 2367 N N . LYS A 1 289 ? -63.639 -14.689 43.286 1.00 89.62 289 LYS A N 1
ATOM 2368 C CA . LYS A 1 289 ? -63.929 -15.365 42.010 1.00 89.62 289 LYS A CA 1
ATOM 2369 C C . LYS A 1 289 ? -64.988 -14.652 41.156 1.00 89.62 289 LYS A C 1
ATOM 2371 O O . LYS A 1 289 ? -65.741 -15.297 40.431 1.00 89.62 289 LYS A O 1
ATOM 2376 N N . LEU A 1 290 ? -65.009 -13.321 41.183 1.00 90.00 290 LEU A N 1
ATOM 2377 C CA . LEU A 1 290 ? -65.941 -12.479 40.413 1.00 90.00 290 LEU A CA 1
ATOM 2378 C C . LEU A 1 290 ? -65.452 -12.205 38.976 1.00 90.00 290 LEU A C 1
ATOM 2380 O O . LEU A 1 290 ? -65.780 -11.183 38.369 1.00 90.00 290 LEU A O 1
ATOM 2384 N N . THR A 1 291 ? -64.652 -13.116 38.416 1.00 87.94 291 THR A N 1
ATOM 2385 C CA . THR A 1 291 ? -63.996 -12.976 37.102 1.00 87.94 291 THR A CA 1
ATOM 2386 C C . THR A 1 291 ? -64.971 -12.998 35.922 1.00 87.94 291 THR A C 1
ATOM 2388 O O . THR A 1 291 ? -64.613 -12.607 34.814 1.00 87.94 291 THR A O 1
ATOM 2391 N N . ASN A 1 292 ? -66.208 -13.443 36.156 1.00 85.69 292 ASN A N 1
ATOM 2392 C CA . ASN A 1 292 ? -67.310 -13.431 35.197 1.00 85.69 292 ASN A CA 1
ATOM 2393 C C . ASN A 1 292 ? -67.966 -12.049 35.036 1.00 85.69 292 ASN A C 1
ATOM 2395 O O . ASN A 1 292 ? -68.582 -11.799 34.004 1.00 85.69 292 ASN A O 1
ATOM 2399 N N . LYS A 1 293 ? -67.853 -11.173 36.042 1.00 88.62 293 LYS A N 1
ATOM 2400 C CA . LYS A 1 293 ? -68.416 -9.813 36.026 1.00 88.62 293 LYS A CA 1
ATOM 2401 C C . LYS A 1 293 ? -67.357 -8.758 35.733 1.00 88.62 293 LYS A C 1
ATOM 2403 O O . LYS A 1 293 ? -67.600 -7.845 34.951 1.00 88.62 293 LYS A O 1
ATOM 2408 N N . PHE A 1 294 ? -66.171 -8.915 36.313 1.00 89.75 294 PHE A N 1
ATOM 2409 C CA . PHE A 1 294 ? -65.047 -8.011 36.110 1.00 89.75 294 PHE A CA 1
ATOM 2410 C C . PHE A 1 294 ? -63.882 -8.784 35.512 1.00 89.75 294 PHE A C 1
ATOM 2412 O O . PHE A 1 294 ? -63.444 -9.773 36.089 1.00 89.75 294 PHE A O 1
ATOM 2419 N N . SER A 1 295 ? -63.359 -8.331 34.371 1.00 93.50 295 SER A N 1
ATOM 2420 C CA . SER A 1 295 ? -62.183 -8.938 33.745 1.00 93.50 295 SER A CA 1
ATOM 2421 C C . SER A 1 295 ? -60.907 -8.406 34.412 1.00 93.50 295 SER A C 1
ATOM 2423 O O . SER A 1 295 ? -60.525 -7.264 34.136 1.00 93.50 295 SER A O 1
ATOM 2425 N N . PRO A 1 296 ? -60.197 -9.204 35.241 1.00 93.38 296 PRO A N 1
ATOM 2426 C CA . PRO A 1 296 ? -58.993 -8.732 35.929 1.00 93.38 296 PRO A CA 1
ATOM 2427 C C . PRO A 1 296 ? -57.899 -8.327 34.939 1.00 93.38 296 PRO A C 1
ATOM 2429 O O . PRO A 1 296 ? -57.194 -7.342 35.134 1.00 93.38 296 PRO A O 1
ATOM 2432 N N . VAL A 1 297 ? -57.797 -9.066 33.830 1.00 94.75 297 VAL A N 1
ATOM 2433 C CA . VAL A 1 297 ? -56.825 -8.811 32.761 1.00 94.75 297 VAL A CA 1
ATOM 2434 C C . VAL A 1 297 ? -57.092 -7.466 32.084 1.00 94.75 297 VAL A C 1
ATOM 2436 O O . VAL A 1 297 ? -56.147 -6.715 31.855 1.00 94.75 297 VAL A O 1
ATOM 2439 N N . SER A 1 298 ? -58.357 -7.137 31.802 1.00 93.75 298 SER A N 1
ATOM 2440 C CA . SER A 1 298 ? -58.710 -5.867 31.148 1.00 93.75 298 SER A CA 1
ATOM 2441 C C . SER A 1 298 ? -58.392 -4.672 32.049 1.00 93.75 298 SER A C 1
ATOM 2443 O O . SER A 1 298 ? -57.731 -3.736 31.608 1.00 93.75 298 SER A O 1
ATOM 2445 N N . LEU A 1 299 ? -58.744 -4.761 33.338 1.00 94.62 299 LEU A N 1
ATOM 2446 C CA . LEU A 1 299 ? -58.450 -3.720 34.329 1.00 94.62 299 LEU A CA 1
ATOM 2447 C C . LEU A 1 299 ? -56.943 -3.462 34.476 1.00 94.62 299 LEU A C 1
ATOM 2449 O O . LEU A 1 299 ? -56.507 -2.312 34.493 1.00 94.62 299 LEU A O 1
ATOM 2453 N N . LEU A 1 300 ? -56.129 -4.522 34.536 1.00 95.50 300 LEU A N 1
ATOM 2454 C CA . LEU A 1 300 ? -54.673 -4.383 34.619 1.00 95.50 300 LEU A CA 1
ATOM 2455 C C . LEU A 1 300 ? -54.077 -3.759 33.348 1.00 95.50 300 LEU A C 1
ATOM 2457 O O . LEU A 1 300 ? -53.192 -2.911 33.450 1.00 95.50 300 LEU A O 1
ATOM 2461 N N . LEU A 1 301 ? -54.550 -4.147 32.159 1.00 95.50 301 LEU A N 1
ATOM 2462 C CA . LEU A 1 301 ? -54.067 -3.586 30.891 1.00 95.50 301 LEU A CA 1
ATOM 2463 C C . LEU A 1 301 ? -54.393 -2.094 30.754 1.00 95.50 301 LEU A C 1
ATOM 2465 O O . LEU A 1 301 ? -53.526 -1.322 30.336 1.00 95.50 301 LEU A O 1
ATOM 2469 N N . ASP A 1 302 ? -55.599 -1.682 31.142 1.00 94.81 302 ASP A N 1
ATOM 2470 C CA . ASP A 1 302 ? -55.993 -0.272 31.139 1.00 94.81 302 ASP A CA 1
ATOM 2471 C C . ASP A 1 302 ? -55.176 0.540 32.149 1.00 94.81 302 ASP A C 1
ATOM 2473 O O . ASP A 1 302 ? -54.722 1.645 31.838 1.00 94.81 302 ASP A O 1
ATOM 2477 N N . TYR A 1 303 ? -54.889 -0.037 33.319 1.00 94.88 303 TYR A N 1
ATOM 2478 C CA . TYR A 1 303 ? -54.048 0.589 34.337 1.00 94.88 303 TYR A CA 1
ATOM 2479 C C . TYR A 1 303 ? -52.606 0.811 33.857 1.00 94.88 303 TYR A C 1
ATOM 2481 O O . TYR A 1 303 ? -52.062 1.910 34.003 1.00 94.88 303 TYR A O 1
ATOM 2489 N N . ILE A 1 304 ? -52.010 -0.190 33.196 1.00 95.00 304 ILE A N 1
ATOM 2490 C CA . ILE A 1 304 ? -50.691 -0.068 32.557 1.00 95.00 304 ILE A CA 1
ATOM 2491 C C . ILE A 1 304 ? -50.714 1.056 31.517 1.00 95.00 304 ILE A C 1
ATOM 2493 O O . ILE A 1 304 ? -49.893 1.973 31.578 1.00 95.00 304 ILE A O 1
ATOM 2497 N N . LYS A 1 305 ? -51.683 1.033 30.598 1.00 95.31 305 LYS A N 1
ATOM 2498 C CA . LYS A 1 305 ? -51.794 2.020 29.517 1.00 95.31 305 LYS A CA 1
ATOM 2499 C C . LYS A 1 305 ? -51.976 3.447 30.044 1.00 95.31 305 LYS A C 1
ATOM 2501 O O . LYS A 1 305 ? -51.382 4.382 29.505 1.00 95.31 305 LYS A O 1
ATOM 2506 N N . ASN A 1 306 ? -52.768 3.630 31.102 1.00 94.19 306 ASN A N 1
ATOM 2507 C CA . ASN A 1 306 ? -52.921 4.927 31.760 1.00 94.19 306 ASN A CA 1
ATOM 2508 C C . ASN A 1 306 ? -51.579 5.416 32.331 1.00 94.19 306 ASN A C 1
ATOM 2510 O O . ASN A 1 306 ? -51.188 6.561 32.095 1.00 94.19 306 ASN A O 1
ATOM 2514 N N . SER A 1 307 ? -50.825 4.538 33.002 1.00 93.19 307 SER A N 1
ATOM 2515 C CA . SER A 1 307 ? -49.511 4.890 33.556 1.00 93.19 307 SER A CA 1
ATOM 2516 C C . SER A 1 307 ? -48.478 5.267 32.478 1.00 93.19 307 SER A C 1
ATOM 2518 O O . SER A 1 307 ? -47.810 6.295 32.607 1.00 93.19 307 SER A O 1
ATOM 2520 N N . GLU A 1 308 ? -48.416 4.523 31.366 1.00 94.38 308 GLU A N 1
ATOM 2521 C CA . GLU A 1 308 ? -47.530 4.810 30.228 1.00 94.38 308 GLU A CA 1
ATOM 2522 C C . GLU A 1 308 ? -47.842 6.179 29.602 1.00 94.38 308 GLU A C 1
ATOM 2524 O O . GLU A 1 308 ? -46.938 6.960 29.284 1.00 94.38 308 GLU A O 1
ATOM 2529 N N . ASN A 1 309 ? -49.132 6.500 29.458 1.00 93.75 309 ASN A N 1
ATOM 2530 C CA . ASN A 1 309 ? -49.587 7.789 28.948 1.00 93.75 309 ASN A CA 1
ATOM 2531 C C . ASN A 1 309 ? -49.196 8.937 29.888 1.00 93.75 309 ASN A C 1
ATOM 2533 O O . ASN A 1 309 ? -48.661 9.946 29.418 1.00 93.75 309 ASN A O 1
ATOM 2537 N N . GLN A 1 310 ? -49.399 8.780 31.201 1.00 90.94 310 GLN A N 1
ATOM 2538 C CA . GLN A 1 310 ? -49.020 9.792 32.194 1.00 90.94 310 GLN A CA 1
ATOM 2539 C C . GLN A 1 310 ? -47.516 10.094 32.139 1.00 90.94 310 GLN A C 1
ATOM 2541 O O . GLN A 1 310 ? -47.128 11.264 32.052 1.00 90.94 310 GLN A O 1
ATOM 2546 N N . THR A 1 311 ? -46.659 9.072 32.108 1.00 92.31 311 THR A N 1
ATOM 2547 C CA . THR A 1 311 ? -45.209 9.285 32.003 1.00 92.31 311 THR A CA 1
ATOM 2548 C C . THR A 1 311 ? -44.809 9.870 30.657 1.00 92.31 311 THR A C 1
ATOM 2550 O O . THR A 1 311 ? -43.995 10.790 30.609 1.00 92.31 311 THR A O 1
ATOM 2553 N N . SER A 1 312 ? -45.398 9.402 29.554 1.00 91.88 312 SER A N 1
ATOM 2554 C CA . SER A 1 312 ? -45.117 9.921 28.210 1.00 91.88 312 SER A CA 1
ATOM 2555 C C . SER A 1 312 ? -45.404 11.424 28.105 1.00 91.88 312 SER A C 1
ATOM 2557 O O . SER A 1 312 ? -44.574 12.178 27.588 1.00 91.88 312 SER A O 1
ATOM 2559 N N . ILE A 1 313 ? -46.525 11.885 28.672 1.00 91.31 313 ILE A N 1
ATOM 2560 C CA . ILE A 1 313 ? -46.886 13.310 28.736 1.00 91.31 313 ILE A CA 1
ATOM 2561 C C . ILE A 1 313 ? -45.831 14.107 29.517 1.00 91.31 313 ILE A C 1
ATOM 2563 O O . ILE A 1 313 ? -45.398 15.172 29.069 1.00 91.31 313 ILE A O 1
ATOM 2567 N N . VAL A 1 314 ? -45.371 13.589 30.659 1.00 90.56 314 VAL A N 1
ATOM 2568 C CA . VAL A 1 314 ? -44.344 14.247 31.485 1.00 90.56 314 VAL A CA 1
ATOM 2569 C C . VAL A 1 314 ? -42.985 14.288 30.777 1.00 90.56 314 VAL A C 1
ATOM 2571 O O . VAL A 1 314 ? -42.317 15.325 30.787 1.00 90.56 314 VAL A O 1
ATOM 2574 N N . CYS A 1 315 ? -42.582 13.195 30.130 1.00 86.19 315 CYS A N 1
ATOM 2575 C CA . CYS A 1 315 ? -41.276 13.061 29.488 1.00 86.19 315 CYS A CA 1
ATOM 2576 C C . CYS A 1 315 ? -41.148 13.849 28.177 1.00 86.19 315 CYS A C 1
ATOM 2578 O O . CYS A 1 315 ? -40.049 14.320 27.876 1.00 86.19 315 CYS A O 1
ATOM 2580 N N . ARG A 1 316 ? -42.239 14.022 27.415 1.00 86.31 316 ARG A N 1
ATOM 2581 C CA . ARG A 1 316 ? -42.250 14.803 26.160 1.00 86.31 316 ARG A CA 1
ATOM 2582 C C . ARG A 1 316 ? -42.233 16.319 26.385 1.00 86.31 316 ARG A C 1
ATOM 2584 O O . ARG A 1 316 ? -41.829 17.062 25.495 1.00 86.31 316 ARG A O 1
ATOM 2591 N N . GLY A 1 317 ? -42.660 16.793 27.555 1.00 80.31 317 GLY A N 1
ATOM 2592 C CA . GLY A 1 317 ? -42.684 18.219 27.881 1.00 80.31 317 GLY A CA 1
ATOM 2593 C C . GLY A 1 317 ? -41.314 18.806 28.245 1.00 80.31 317 GLY A C 1
ATOM 2594 O O . GLY A 1 317 ? -40.366 18.100 28.597 1.00 80.31 317 GLY A O 1
ATOM 2595 N N . LYS A 1 318 ? -41.236 20.143 28.275 1.00 83.88 318 LYS A N 1
ATOM 2596 C CA . LYS A 1 318 ? -40.107 20.906 28.848 1.00 83.88 318 LYS A CA 1
ATOM 2597 C C . LYS A 1 318 ? -40.114 20.888 30.390 1.00 83.88 318 LYS A C 1
ATOM 2599 O O . LYS A 1 318 ? -39.859 21.908 31.023 1.00 83.88 318 LYS A O 1
ATOM 2604 N N . ARG A 1 319 ? -40.478 19.758 31.007 1.00 87.31 319 ARG A N 1
ATOM 2605 C CA . ARG A 1 319 ? -40.477 19.608 32.470 1.00 87.31 319 ARG A CA 1
ATOM 2606 C C . ARG A 1 319 ? -39.069 19.351 32.994 1.00 87.31 319 ARG A C 1
ATOM 2608 O O . ARG A 1 319 ? -38.190 18.925 32.239 1.00 87.31 319 ARG A O 1
ATOM 2615 N N . SER A 1 320 ? -38.870 19.618 34.282 1.00 89.62 320 SER A N 1
ATOM 2616 C CA . SER A 1 320 ? -37.581 19.416 34.941 1.00 89.62 320 SER A CA 1
ATOM 2617 C C . SER A 1 320 ? -37.187 17.933 34.961 1.00 89.62 320 SER A C 1
ATOM 2619 O O . SER A 1 320 ? -38.049 17.052 34.906 1.00 89.62 320 SER A O 1
ATOM 2621 N N . ASN A 1 321 ? -35.887 17.640 35.057 1.00 89.75 321 ASN A N 1
ATOM 2622 C CA . ASN A 1 321 ? -35.416 16.259 35.207 1.00 89.75 321 ASN A CA 1
ATOM 2623 C C . ASN A 1 321 ? -35.989 15.617 36.478 1.00 89.75 321 ASN A C 1
ATOM 2625 O O . ASN A 1 321 ? -36.465 14.488 36.414 1.00 89.75 321 ASN A O 1
ATOM 2629 N N . LYS A 1 322 ? -36.088 16.369 37.579 1.00 91.56 322 LYS A N 1
ATOM 2630 C CA . LYS A 1 322 ? -36.810 15.969 38.794 1.00 91.56 322 LYS A CA 1
ATOM 2631 C C . LYS A 1 322 ? -38.248 15.495 38.538 1.00 91.56 322 LYS A C 1
ATOM 2633 O O . LYS A 1 322 ? -38.656 14.470 39.084 1.00 91.56 322 LYS A O 1
ATOM 2638 N N . ASP A 1 323 ? -39.014 16.191 37.697 1.00 91.69 323 ASP A N 1
ATOM 2639 C CA . ASP A 1 323 ? -40.387 15.778 37.361 1.00 91.69 323 ASP A CA 1
ATOM 2640 C C . ASP A 1 323 ? -40.410 14.496 36.521 1.00 91.69 323 ASP A C 1
ATOM 2642 O O . ASP A 1 323 ? -41.256 13.627 36.740 1.00 91.69 323 ASP A O 1
ATOM 2646 N N . LYS A 1 324 ? -39.462 14.355 35.586 1.00 93.62 324 LYS A N 1
ATOM 2647 C CA . LYS A 1 324 ? -39.304 13.146 34.760 1.00 93.62 324 LYS A CA 1
ATOM 2648 C C . LYS A 1 324 ? -38.915 11.935 35.609 1.00 93.62 324 LYS A C 1
ATOM 2650 O O . LYS A 1 324 ? -39.493 10.868 35.434 1.00 93.62 324 LYS A O 1
ATOM 2655 N N . ILE A 1 325 ? -38.012 12.126 36.571 1.00 93.12 325 ILE A N 1
ATOM 2656 C CA . ILE A 1 325 ? -37.606 11.117 37.557 1.00 93.12 325 ILE A CA 1
ATOM 2657 C C . ILE A 1 325 ? -38.810 10.681 38.402 1.00 93.12 325 ILE A C 1
ATOM 2659 O O . ILE A 1 325 ? -39.066 9.488 38.554 1.00 93.12 325 ILE A O 1
ATOM 2663 N N . LYS A 1 326 ? -39.597 11.636 38.915 1.00 94.19 326 LYS A N 1
ATOM 2664 C CA . LYS A 1 326 ? -40.789 11.336 39.723 1.00 94.19 326 LYS A CA 1
ATOM 2665 C C . LYS A 1 326 ? -41.841 10.548 38.934 1.00 94.19 326 LYS A C 1
ATOM 2667 O O . LYS A 1 326 ? -42.419 9.611 39.479 1.00 94.19 326 LYS A O 1
ATOM 2672 N N . ALA A 1 327 ? -42.079 10.902 37.670 1.00 94.12 327 ALA A N 1
ATOM 2673 C CA . ALA A 1 327 ? -43.016 10.178 36.812 1.00 94.12 327 ALA A CA 1
ATOM 2674 C C . ALA A 1 327 ? -42.530 8.757 36.485 1.00 94.12 327 ALA A C 1
ATOM 2676 O O . ALA A 1 327 ? -43.291 7.809 36.659 1.00 94.12 327 ALA A O 1
ATOM 2677 N N . ALA A 1 328 ? -41.255 8.596 36.112 1.00 94.94 328 ALA A N 1
ATOM 2678 C CA . ALA A 1 328 ? -40.667 7.285 35.831 1.00 94.94 328 ALA A CA 1
ATOM 2679 C C . ALA A 1 328 ? -40.713 6.353 37.055 1.00 94.94 328 ALA A C 1
ATOM 2681 O O . ALA A 1 328 ? -41.120 5.201 36.932 1.00 94.94 328 ALA A O 1
ATOM 2682 N N . ASN A 1 329 ? -40.391 6.858 38.252 1.00 95.00 329 ASN A N 1
ATOM 2683 C CA . ASN A 1 329 ? -40.498 6.083 39.493 1.00 95.00 329 ASN A CA 1
ATOM 2684 C C . ASN A 1 329 ? -41.941 5.647 39.797 1.00 95.00 329 ASN A C 1
ATOM 2686 O O . ASN A 1 329 ? -42.157 4.526 40.257 1.00 95.00 329 ASN A O 1
ATOM 2690 N N . LYS A 1 330 ? -42.934 6.506 39.520 1.00 95.12 330 LYS A N 1
ATOM 2691 C CA . LYS A 1 330 ? -44.354 6.163 39.690 1.00 95.12 330 LYS A CA 1
ATOM 2692 C C . LYS A 1 330 ? -44.776 5.042 38.729 1.00 95.12 330 LYS A C 1
ATOM 2694 O O . LYS A 1 330 ? -45.425 4.098 39.169 1.00 95.12 330 LYS A O 1
ATOM 2699 N N . GLU A 1 331 ? -44.376 5.107 37.456 1.00 96.00 331 GLU A N 1
ATOM 2700 C CA . GLU A 1 331 ? -44.641 4.040 36.472 1.00 96.00 331 GLU A CA 1
ATOM 2701 C C . GLU A 1 331 ? -43.964 2.727 36.877 1.00 96.00 331 GLU A C 1
ATOM 2703 O O . GLU A 1 331 ? -44.623 1.694 36.907 1.00 96.00 331 GLU A O 1
ATOM 2708 N N . ILE A 1 332 ? -42.693 2.753 37.296 1.00 96.19 332 ILE A N 1
ATOM 2709 C CA . ILE A 1 332 ? -41.984 1.550 37.768 1.00 96.19 332 ILE A CA 1
ATOM 2710 C C . ILE A 1 332 ? -42.705 0.904 38.959 1.00 96.19 332 ILE A C 1
ATOM 2712 O O . ILE A 1 332 ? -42.866 -0.318 38.986 1.00 96.19 332 ILE A O 1
ATOM 2716 N N . ALA A 1 333 ? -43.157 1.696 39.937 1.00 95.25 333 ALA A N 1
ATOM 2717 C CA . ALA A 1 333 ? -43.899 1.178 41.086 1.00 95.25 333 ALA A CA 1
ATOM 2718 C C . ALA A 1 333 ? -45.207 0.492 40.657 1.00 95.25 333 ALA A C 1
ATOM 2720 O O . ALA A 1 333 ? -45.518 -0.598 41.140 1.00 95.25 333 ALA A O 1
ATOM 2721 N N . ILE A 1 334 ? -45.929 1.085 39.700 1.00 94.38 334 ILE A N 1
ATOM 2722 C CA . ILE A 1 334 ? -47.147 0.513 39.114 1.00 94.38 334 ILE A CA 1
ATOM 2723 C C . ILE A 1 334 ? -46.842 -0.799 38.384 1.00 94.38 334 ILE A C 1
ATOM 2725 O O . ILE A 1 334 ? -47.487 -1.808 38.657 1.00 94.38 334 ILE A O 1
ATOM 2729 N N . LEU A 1 335 ? -45.837 -0.822 37.505 1.00 96.06 335 LEU A N 1
ATOM 2730 C CA . LEU A 1 335 ? -45.466 -2.014 36.737 1.00 96.06 335 LEU A CA 1
ATOM 2731 C C . LEU A 1 335 ? -45.029 -3.171 37.653 1.00 96.06 335 LEU A C 1
ATOM 2733 O O . LEU A 1 335 ? -45.417 -4.318 37.423 1.00 96.06 335 LEU A O 1
ATOM 2737 N N . LYS A 1 336 ? -44.280 -2.878 38.727 1.00 96.00 336 LYS A N 1
ATOM 2738 C CA . LYS A 1 336 ? -43.900 -3.867 39.752 1.00 96.00 336 LYS A CA 1
ATOM 2739 C C . LYS A 1 336 ? -45.124 -4.380 40.520 1.00 96.00 336 LYS A C 1
ATOM 2741 O O . LYS A 1 336 ? -45.257 -5.588 40.700 1.00 96.00 336 LYS A O 1
ATOM 2746 N N . ALA A 1 337 ? -46.051 -3.499 40.903 1.00 94.56 337 ALA A N 1
ATOM 2747 C CA . ALA A 1 337 ? -47.288 -3.892 41.578 1.00 94.56 337 ALA A CA 1
ATOM 2748 C C . ALA A 1 337 ? -48.196 -4.763 40.691 1.00 94.56 337 ALA A C 1
ATOM 2750 O O . ALA A 1 337 ? -48.725 -5.765 41.166 1.00 94.56 337 ALA A O 1
ATOM 2751 N N . VAL A 1 338 ? -48.333 -4.435 39.400 1.00 95.75 338 VAL A N 1
ATOM 2752 C CA . VAL A 1 338 ? -49.089 -5.242 38.426 1.00 95.75 338 VAL A CA 1
ATOM 2753 C C . VAL A 1 338 ? -48.452 -6.617 38.249 1.00 95.75 338 VAL A C 1
ATOM 2755 O O . VAL A 1 338 ? -49.157 -7.621 38.290 1.00 95.75 338 VAL A O 1
ATOM 2758 N N . LYS A 1 339 ? -47.123 -6.682 38.102 1.00 95.81 339 LYS A N 1
ATOM 2759 C CA . LYS A 1 339 ? -46.403 -7.954 37.966 1.00 95.81 339 LYS A CA 1
ATOM 2760 C C . LYS A 1 339 ? -46.629 -8.862 39.178 1.00 95.81 339 LYS A C 1
ATOM 2762 O O . LYS A 1 339 ? -46.978 -10.024 38.991 1.00 95.81 339 LYS A O 1
ATOM 2767 N N . ASN A 1 340 ? -46.511 -8.319 40.389 1.00 95.00 340 ASN A N 1
ATOM 2768 C CA . ASN A 1 340 ? -46.777 -9.067 41.619 1.00 95.00 340 ASN A CA 1
ATOM 2769 C C . ASN A 1 340 ? -48.253 -9.474 41.720 1.00 95.00 340 ASN A C 1
ATOM 2771 O O . ASN A 1 340 ? -48.555 -10.592 42.103 1.00 95.00 340 ASN A O 1
ATOM 2775 N N . CYS A 1 341 ? -49.187 -8.608 41.321 1.00 95.44 341 CYS A N 1
ATOM 2776 C CA . CYS A 1 341 ? -50.616 -8.915 41.343 1.00 95.44 341 CYS A CA 1
ATOM 2777 C C . CYS A 1 341 ? -50.994 -10.062 40.390 1.00 95.44 341 CYS A C 1
ATOM 2779 O O . CYS A 1 341 ? -51.803 -10.910 40.762 1.00 95.44 341 CYS A O 1
ATOM 2781 N N . ILE A 1 342 ? -50.383 -10.121 39.199 1.00 95.44 342 ILE A N 1
ATOM 2782 C CA . ILE A 1 342 ? -50.551 -11.237 38.254 1.00 95.44 342 ILE A CA 1
ATOM 2783 C C . ILE A 1 342 ? -50.110 -12.552 38.906 1.00 95.44 342 ILE A C 1
ATOM 2785 O O . ILE A 1 342 ? -50.835 -13.537 38.792 1.00 95.44 342 ILE A O 1
ATOM 2789 N N . GLN A 1 343 ? -48.981 -12.538 39.622 1.00 94.50 343 GLN A N 1
ATOM 2790 C CA . GLN A 1 343 ? -48.441 -13.707 40.323 1.00 94.50 343 GLN A CA 1
ATOM 2791 C C . GLN A 1 343 ? -49.295 -14.114 41.529 1.00 94.50 343 GLN A C 1
ATOM 2793 O O . GLN A 1 343 ? -49.722 -15.260 41.630 1.00 94.50 343 GLN A O 1
ATOM 2798 N N . ASP A 1 344 ? -49.633 -13.161 42.400 1.00 92.88 344 ASP A N 1
ATOM 2799 C CA . ASP A 1 344 ? -50.459 -13.379 43.595 1.00 92.88 344 ASP A CA 1
ATOM 2800 C C . ASP A 1 344 ? -51.840 -13.968 43.252 1.00 92.88 344 ASP A C 1
ATOM 2802 O O . ASP A 1 344 ? -52.445 -14.678 44.055 1.00 92.88 344 ASP A O 1
ATOM 2806 N N . CYS A 1 345 ? -52.361 -13.648 42.063 1.00 93.25 345 CYS A N 1
ATOM 2807 C CA . CYS A 1 345 ? -53.684 -14.065 41.607 1.00 93.25 345 CYS A CA 1
ATOM 2808 C C . CYS A 1 345 ? -53.658 -15.242 40.614 1.00 93.25 345 CYS A C 1
ATOM 2810 O O . CYS A 1 345 ? -54.719 -15.604 40.105 1.00 93.25 345 CYS A O 1
ATOM 2812 N N . ASN A 1 346 ? -52.491 -15.836 40.332 1.00 94.56 346 ASN A N 1
ATOM 2813 C CA . ASN A 1 346 ? -52.301 -16.912 39.345 1.00 94.56 346 ASN A CA 1
ATOM 2814 C C . ASN A 1 346 ? -52.856 -16.579 37.940 1.00 94.56 346 ASN A C 1
ATOM 2816 O O . ASN A 1 346 ? -53.475 -17.416 37.272 1.00 94.56 346 ASN A O 1
ATOM 2820 N N . LEU A 1 347 ? -52.693 -15.330 37.492 1.00 94.25 347 LEU A N 1
ATOM 2821 C CA . LEU A 1 347 ? -53.228 -14.839 36.216 1.00 94.25 347 LEU A CA 1
ATOM 2822 C C . LEU A 1 347 ? -52.283 -15.086 35.025 1.00 94.25 347 LEU A C 1
ATOM 2824 O O . LEU A 1 347 ? -52.628 -14.731 33.900 1.00 94.25 347 LEU A O 1
ATOM 2828 N N . GLU A 1 348 ? -51.114 -15.702 35.213 1.00 93.50 348 GLU A N 1
ATOM 2829 C CA . GLU A 1 348 ? -50.088 -15.884 34.170 1.00 93.50 348 GLU A CA 1
ATOM 2830 C C . GLU A 1 348 ? -50.575 -16.681 32.958 1.00 93.50 348 GLU A C 1
ATOM 2832 O O . GLU A 1 348 ? -50.095 -16.477 31.842 1.00 93.50 348 GLU A O 1
ATOM 2837 N N . SER A 1 349 ? -51.519 -17.600 33.168 1.00 91.88 349 SER A N 1
ATOM 2838 C CA . SER A 1 349 ? -52.078 -18.438 32.102 1.00 91.88 349 SER A CA 1
ATOM 2839 C C . SER A 1 349 ? -53.054 -17.682 31.195 1.00 91.88 349 SER A C 1
ATOM 2841 O O . SER A 1 349 ? -53.160 -18.003 30.012 1.00 91.88 349 SER A O 1
ATOM 2843 N N . VAL A 1 350 ? -53.740 -16.669 31.735 1.00 93.69 350 VAL A N 1
ATOM 2844 C CA . VAL A 1 350 ? -54.769 -15.880 31.037 1.00 93.69 350 VAL A CA 1
ATOM 2845 C C . VAL A 1 350 ? -54.265 -14.506 30.599 1.00 93.69 350 VAL A C 1
ATOM 2847 O O . VAL A 1 350 ? -54.844 -13.886 29.708 1.00 93.69 350 VAL A O 1
ATOM 2850 N N . PHE A 1 351 ? -53.178 -14.018 31.198 1.00 94.00 351 PHE A N 1
ATOM 2851 C CA . PHE A 1 351 ? -52.575 -12.746 30.833 1.00 94.00 351 PHE A CA 1
ATOM 2852 C C . PHE A 1 351 ? -51.765 -12.883 29.528 1.00 94.00 351 PHE A C 1
ATOM 2854 O O . PHE A 1 351 ? -50.992 -13.833 29.377 1.00 94.00 351 PHE A O 1
ATOM 2861 N N . PRO A 1 352 ? -51.873 -11.944 28.567 1.00 94.62 352 PRO A N 1
ATOM 2862 C CA . PRO A 1 352 ? -51.142 -12.051 27.307 1.00 94.62 352 PRO A CA 1
ATOM 2863 C C . PRO A 1 352 ? -49.622 -12.095 27.526 1.00 94.62 352 PRO A C 1
ATOM 2865 O O . PRO A 1 352 ? -49.021 -11.116 27.973 1.00 94.62 352 PRO A O 1
ATOM 2868 N N . LYS A 1 353 ? -48.975 -13.208 27.149 1.00 92.50 353 LYS A N 1
ATOM 2869 C CA . LYS A 1 353 ? -47.526 -13.435 27.352 1.00 92.50 353 LYS A CA 1
ATOM 2870 C C . LYS A 1 353 ? -46.655 -12.304 26.799 1.00 92.50 353 LYS A C 1
ATOM 2872 O O . LYS A 1 353 ? -45.706 -11.872 27.446 1.00 92.50 353 LYS A O 1
ATOM 2877 N N . VAL A 1 354 ? -47.016 -11.791 25.619 1.00 91.94 354 VAL A N 1
ATOM 2878 C CA . VAL A 1 354 ? -46.319 -10.666 24.975 1.00 91.94 354 VAL A CA 1
ATOM 2879 C C . VAL A 1 354 ? -46.363 -9.420 25.860 1.00 91.94 354 VAL A C 1
ATOM 2881 O O . VAL A 1 354 ? -45.341 -8.766 26.049 1.00 91.94 354 VAL A O 1
ATOM 2884 N N . LYS A 1 355 ? -47.524 -9.109 26.449 1.00 91.38 355 LYS A N 1
ATOM 2885 C CA . LYS A 1 355 ? -47.672 -7.961 27.350 1.00 91.38 355 LYS A CA 1
ATOM 2886 C C . LYS A 1 355 ? -46.904 -8.174 28.645 1.00 91.38 355 LYS A C 1
ATOM 2888 O O . LYS A 1 355 ? -46.216 -7.261 29.076 1.00 91.38 355 LYS A O 1
ATOM 2893 N N . PHE A 1 356 ? -46.941 -9.377 29.213 1.00 91.62 356 PHE A N 1
ATOM 2894 C CA . PHE A 1 356 ? -46.178 -9.704 30.418 1.00 91.62 356 PHE A CA 1
ATOM 2895 C C . PHE A 1 356 ? -44.665 -9.479 30.241 1.00 91.62 356 PHE A C 1
ATOM 2897 O O . PHE A 1 356 ? -44.031 -8.857 31.092 1.00 91.62 356 PHE A O 1
ATOM 2904 N N . TYR A 1 357 ? -44.095 -9.906 29.108 1.00 91.38 357 TYR A N 1
ATOM 2905 C CA . TYR A 1 357 ? -42.689 -9.646 28.777 1.00 91.38 357 TYR A CA 1
ATOM 2906 C C . TYR A 1 357 ? -42.399 -8.143 28.609 1.00 91.38 357 TYR A C 1
ATOM 2908 O O . TYR A 1 357 ? -41.411 -7.635 29.141 1.00 91.38 357 TYR A O 1
ATOM 2916 N N . GLN A 1 358 ? -43.292 -7.413 27.928 1.00 91.31 358 GLN A N 1
ATOM 2917 C CA . GLN A 1 358 ? -43.168 -5.962 27.729 1.00 91.31 358 GLN A CA 1
ATOM 2918 C C . GLN A 1 358 ? -43.120 -5.182 29.052 1.00 91.31 358 GLN A C 1
ATOM 2920 O O . GLN A 1 358 ? -42.364 -4.219 29.140 1.00 91.31 358 GLN A O 1
ATOM 2925 N N . LEU A 1 359 ? -43.847 -5.614 30.092 1.00 91.50 359 LEU A N 1
ATOM 2926 C CA . LEU A 1 359 ? -43.783 -4.987 31.422 1.00 91.50 359 LEU A CA 1
ATOM 2927 C C . LEU A 1 359 ? -42.372 -5.051 32.015 1.00 91.50 359 LEU A C 1
ATOM 2929 O O . LEU A 1 359 ? -41.869 -4.057 32.535 1.00 91.50 359 LEU A O 1
ATOM 2933 N N . GLY A 1 360 ? -41.722 -6.215 31.914 1.00 89.56 360 GLY A N 1
ATOM 2934 C CA . GLY A 1 360 ? -40.354 -6.406 32.393 1.00 89.56 360 GLY A CA 1
ATOM 2935 C C . GLY A 1 360 ? -39.356 -5.531 31.638 1.00 89.56 360 GLY A C 1
ATOM 2936 O O . GLY A 1 360 ? -38.566 -4.825 32.262 1.00 89.56 360 GLY A O 1
ATOM 2937 N N . GLN A 1 361 ? -39.451 -5.519 30.307 1.00 93.19 361 GLN A N 1
ATOM 2938 C CA . GLN A 1 361 ? -38.590 -4.697 29.457 1.00 93.19 361 GLN A CA 1
ATOM 2939 C C . GLN A 1 361 ? -38.750 -3.202 29.766 1.00 93.19 361 GLN A C 1
ATOM 2941 O O . GLN A 1 361 ? -37.763 -2.482 29.915 1.00 93.19 361 GLN A O 1
ATOM 2946 N N . ARG A 1 362 ? -39.995 -2.742 29.933 1.00 94.69 362 ARG A N 1
ATOM 2947 C CA . ARG A 1 362 ? -40.309 -1.342 30.221 1.00 94.69 362 ARG A CA 1
ATOM 2948 C C . ARG A 1 362 ? -39.756 -0.876 31.569 1.00 94.69 362 ARG A C 1
ATOM 2950 O O . ARG A 1 362 ? -39.247 0.240 31.648 1.00 94.69 362 ARG A O 1
ATOM 2957 N N . CYS A 1 363 ? -39.809 -1.717 32.605 1.00 92.56 363 CYS A N 1
ATOM 2958 C CA . CYS A 1 363 ? -39.175 -1.423 33.894 1.00 92.56 363 CYS A CA 1
ATOM 2959 C C . CYS A 1 363 ? -37.672 -1.158 33.738 1.00 92.56 363 CYS A C 1
ATOM 2961 O O . CYS A 1 363 ? -37.192 -0.128 34.204 1.00 92.56 363 CYS A O 1
ATOM 2963 N N . ILE A 1 364 ? -36.957 -2.041 33.031 1.00 94.25 364 ILE A N 1
ATOM 2964 C CA . ILE A 1 364 ? -35.506 -1.922 32.815 1.00 94.25 364 ILE A CA 1
ATOM 2965 C C . ILE A 1 364 ? -35.179 -0.639 32.038 1.00 94.25 364 ILE A C 1
ATOM 2967 O O . ILE A 1 364 ? -34.281 0.111 32.417 1.00 94.25 364 ILE A O 1
ATOM 2971 N N . GLU A 1 365 ? -35.935 -0.340 30.979 1.00 94.56 365 GLU A N 1
ATOM 2972 C CA . GLU A 1 365 ? -35.746 0.885 30.189 1.00 94.56 365 GLU A CA 1
ATOM 2973 C C . GLU A 1 365 ? -35.914 2.166 31.020 1.00 94.56 365 GLU A C 1
ATOM 2975 O O . GLU A 1 365 ? -35.205 3.153 30.803 1.00 94.56 365 GLU A O 1
ATOM 2980 N N . LEU A 1 366 ? -36.876 2.190 31.946 1.00 93.25 366 LEU A N 1
ATOM 2981 C CA . LEU A 1 366 ? -37.111 3.344 32.814 1.00 93.25 366 LEU A CA 1
ATOM 2982 C C . LEU A 1 366 ? -36.033 3.473 33.894 1.00 93.25 366 LEU A C 1
ATOM 2984 O O . LEU A 1 366 ? -35.604 4.592 34.171 1.00 93.25 366 LEU A O 1
ATOM 2988 N N . GLU A 1 367 ? -35.561 2.356 34.452 1.00 92.94 367 GLU A N 1
ATOM 2989 C CA . GLU A 1 367 ? -34.447 2.320 35.410 1.00 92.94 367 GLU A CA 1
ATOM 2990 C C . GLU A 1 367 ? -33.153 2.865 34.773 1.00 92.94 367 GLU A C 1
ATOM 2992 O O . GLU A 1 367 ? -32.511 3.747 35.342 1.00 92.94 367 GLU A O 1
ATOM 2997 N N . GLN A 1 368 ? -32.844 2.477 33.532 1.00 93.88 368 GLN A N 1
ATOM 2998 C CA . GLN A 1 368 ? -31.711 3.032 32.774 1.00 93.88 368 GLN A CA 1
ATOM 2999 C C . GLN A 1 368 ? -31.866 4.537 32.492 1.00 93.88 368 GLN A C 1
ATOM 3001 O O . GLN A 1 368 ? -30.916 5.315 32.603 1.00 93.88 368 GLN A O 1
ATOM 3006 N N . LYS A 1 369 ? -33.076 4.995 32.138 1.00 91.56 369 LYS A N 1
ATOM 3007 C CA . LYS A 1 369 ? -33.339 6.428 31.903 1.00 91.56 369 LYS A CA 1
ATOM 3008 C C . LYS A 1 369 ? -33.210 7.264 33.176 1.00 91.56 369 LYS A C 1
ATOM 3010 O O . LYS A 1 369 ? -32.762 8.407 33.098 1.00 91.56 369 LYS A O 1
ATOM 3015 N N . LEU A 1 370 ? -33.589 6.720 34.333 1.00 91.12 370 LEU A N 1
ATOM 3016 C CA . LEU A 1 370 ? -33.427 7.375 35.634 1.00 91.12 370 LEU A CA 1
ATOM 3017 C C . LEU A 1 370 ? -31.956 7.649 35.962 1.00 91.12 370 LEU A C 1
ATOM 3019 O O . LEU A 1 370 ? -31.627 8.734 36.451 1.00 91.12 370 LEU A O 1
ATOM 3023 N N . GLU A 1 371 ? -31.072 6.709 35.640 1.00 89.44 371 GLU A N 1
ATOM 3024 C CA . GLU A 1 371 ? -29.627 6.864 35.813 1.00 89.44 371 GLU A CA 1
ATOM 3025 C C . GLU A 1 371 ? -29.076 7.997 34.930 1.00 89.44 371 GLU A C 1
ATOM 3027 O O . GLU A 1 371 ? -28.377 8.894 35.411 1.00 89.44 371 GLU A O 1
ATOM 3032 N N . LEU A 1 372 ? -29.509 8.061 33.666 1.00 88.44 372 LEU A N 1
ATOM 3033 C CA . LEU A 1 372 ? -29.149 9.148 32.749 1.00 88.44 372 LEU A CA 1
ATOM 3034 C C . LEU A 1 372 ? -29.647 10.523 33.223 1.00 88.44 372 LEU A C 1
ATOM 3036 O O . LEU A 1 372 ? -28.901 11.504 33.163 1.00 88.44 372 LEU A O 1
ATOM 3040 N N . TYR A 1 373 ? -30.888 10.619 33.714 1.00 86.06 373 TYR A N 1
ATOM 3041 C CA . TYR A 1 373 ? -31.418 11.881 34.244 1.00 86.06 373 TYR A CA 1
ATOM 3042 C C . TYR A 1 373 ? -30.653 12.354 35.486 1.00 86.06 373 TYR A C 1
ATOM 3044 O O . TYR A 1 373 ? -30.424 13.558 35.640 1.00 86.06 373 TYR A O 1
ATOM 3052 N N . SER A 1 374 ? -30.205 11.416 36.324 1.00 80.38 374 SER A N 1
ATOM 3053 C CA . SER A 1 374 ? -29.411 11.696 37.525 1.00 80.38 374 SER A CA 1
ATOM 3054 C C . SER A 1 374 ? -28.015 12.232 37.180 1.00 80.38 374 SER A C 1
ATOM 3056 O O . SER A 1 374 ? -27.565 13.213 37.776 1.00 80.38 374 SER A O 1
ATOM 3058 N N . LEU A 1 375 ? -27.355 11.670 36.161 1.00 84.12 375 LEU A N 1
ATOM 3059 C CA . LEU A 1 375 ? -26.060 12.158 35.665 1.00 84.12 375 LEU A CA 1
ATOM 3060 C C . LEU A 1 375 ? -26.159 13.570 35.059 1.00 84.12 375 LEU A C 1
ATOM 3062 O O . LEU A 1 375 ? -25.288 14.420 35.270 1.00 84.12 375 LEU A O 1
ATOM 3066 N N . GLN A 1 376 ? -27.249 13.865 34.347 1.00 79.69 376 GLN A N 1
ATOM 3067 C CA . GLN A 1 376 ? -27.465 15.180 33.739 1.00 79.69 376 GLN A CA 1
ATOM 3068 C C . GLN A 1 376 ? -27.673 16.292 34.785 1.00 79.69 376 GLN A C 1
ATOM 3070 O O . GLN A 1 376 ? -27.137 17.389 34.603 1.00 79.69 376 GLN A O 1
ATOM 3075 N N . GLU A 1 377 ? -28.361 16.025 35.905 1.00 74.69 377 GLU A N 1
ATOM 3076 C CA . GLU A 1 377 ? -28.527 17.008 36.996 1.00 74.69 377 GLU A CA 1
ATOM 3077 C C . GLU A 1 377 ? -27.204 17.359 37.700 1.00 74.69 377 GLU A C 1
ATOM 3079 O O . GLU A 1 377 ? -27.027 18.497 38.147 1.00 74.69 377 GLU A O 1
ATOM 3084 N N . GLN A 1 378 ? -26.245 16.429 37.757 1.00 68.88 378 GLN A N 1
ATOM 3085 C CA . GLN A 1 378 ? -24.925 16.682 38.347 1.00 68.88 378 GLN A CA 1
ATOM 3086 C C . GLN A 1 378 ? -24.034 17.559 37.453 1.00 68.88 378 GLN A C 1
ATOM 3088 O O . GLN A 1 378 ? -23.234 18.349 37.959 1.00 68.88 378 GLN A O 1
ATOM 3093 N N . SER A 1 379 ? -24.200 17.483 36.129 1.00 62.62 379 SER A N 1
ATOM 3094 C CA . SER A 1 379 ? -23.416 18.280 35.172 1.00 62.62 379 SER A CA 1
ATOM 3095 C C . SER A 1 379 ? -23.869 19.748 35.077 1.00 62.62 379 SER A C 1
ATOM 3097 O O . SER A 1 379 ? -23.053 20.643 34.856 1.00 62.62 379 SER A O 1
ATOM 3099 N N . GLY A 1 380 ? -25.159 20.023 35.315 1.00 57.16 380 GLY A N 1
ATOM 3100 C CA . GLY A 1 380 ? -25.731 21.374 35.272 1.00 57.16 380 GLY A CA 1
ATOM 3101 C C . GLY A 1 380 ? -25.323 22.286 36.436 1.00 57.16 380 GLY A C 1
ATOM 3102 O O . GLY A 1 380 ? -25.371 23.507 36.295 1.00 57.16 380 GLY A O 1
ATOM 3103 N N . LYS A 1 381 ? -24.879 21.727 37.571 1.00 55.69 381 LYS A N 1
ATOM 3104 C CA . LYS A 1 381 ? -24.468 22.517 38.747 1.00 55.69 381 LYS A CA 1
ATOM 3105 C C . LYS A 1 381 ? -23.072 23.142 38.620 1.00 55.69 381 LYS A C 1
ATOM 3107 O O . LYS A 1 381 ? -22.806 24.113 39.312 1.00 55.69 381 LYS A O 1
ATOM 3112 N N . ARG A 1 382 ? -22.210 22.662 37.712 1.00 53.28 382 ARG A N 1
ATOM 3113 C CA . ARG A 1 382 ? -20.824 23.163 37.570 1.00 53.28 382 ARG A CA 1
ATOM 3114 C C . ARG A 1 382 ? -20.674 24.423 36.706 1.00 53.28 382 ARG A C 1
ATOM 3116 O O . ARG A 1 382 ? -19.603 25.002 36.688 1.00 53.28 382 ARG A O 1
ATOM 3123 N N . LYS A 1 383 ? -21.718 24.872 35.995 1.00 51.03 383 LYS A N 1
ATOM 3124 C CA . LYS A 1 383 ? -21.633 26.034 35.080 1.00 51.03 383 LYS A CA 1
ATOM 3125 C C . LYS A 1 383 ? -22.065 27.376 35.683 1.00 51.03 383 LYS A C 1
ATOM 3127 O O . LYS A 1 383 ? -22.083 28.368 34.961 1.00 51.03 383 LYS A O 1
ATOM 3132 N N . LYS A 1 384 ? -22.452 27.431 36.964 1.00 49.44 384 LYS A N 1
ATOM 3133 C CA . LYS A 1 384 ? -22.924 28.681 37.590 1.00 49.44 384 LYS A CA 1
ATOM 3134 C C . LYS A 1 384 ? -21.836 29.487 38.310 1.00 49.44 384 LYS A C 1
ATOM 3136 O O . LYS A 1 384 ? -22.075 30.666 38.545 1.00 49.44 384 LYS A O 1
ATOM 3141 N N . ASP A 1 385 ? -20.660 28.908 38.557 1.00 51.03 385 ASP A N 1
ATOM 3142 C CA . ASP A 1 385 ? -19.569 29.594 39.270 1.00 51.03 385 ASP A CA 1
ATOM 3143 C C . ASP A 1 385 ? -18.545 30.288 38.347 1.00 51.03 385 ASP A C 1
ATOM 3145 O O . ASP A 1 385 ? -17.881 31.228 38.776 1.00 51.03 385 ASP A O 1
ATOM 3149 N N . ASP A 1 386 ? -18.501 29.966 37.048 1.00 52.25 386 ASP A N 1
ATOM 3150 C CA . ASP A 1 386 ? -17.529 30.567 36.109 1.00 52.25 386 ASP A CA 1
ATOM 3151 C C . ASP A 1 386 ? -18.013 31.870 35.430 1.00 52.25 386 ASP A C 1
ATOM 3153 O O . ASP A 1 386 ? -17.347 32.422 34.556 1.00 52.25 386 ASP A O 1
ATOM 3157 N N . SER A 1 387 ? -19.173 32.410 35.822 1.00 50.72 387 SER A N 1
ATOM 3158 C CA . SER A 1 387 ? -19.781 33.598 35.191 1.00 50.72 387 SER A CA 1
ATOM 3159 C C . SER A 1 387 ? -19.375 34.947 35.818 1.00 50.72 387 SER A C 1
ATOM 3161 O O . SER A 1 387 ? -19.870 35.983 35.368 1.00 50.72 387 SER A O 1
ATOM 3163 N N . ILE A 1 388 ? -18.512 34.987 36.841 1.00 54.53 388 ILE A N 1
ATOM 3164 C CA . ILE A 1 388 ? -18.183 36.247 37.549 1.00 54.53 388 ILE A CA 1
ATOM 3165 C C . ILE A 1 388 ? -16.913 36.946 37.013 1.00 54.53 388 ILE A C 1
ATOM 3167 O O . ILE A 1 388 ? -16.722 38.134 37.264 1.00 54.53 388 ILE A O 1
ATOM 3171 N N . VAL A 1 389 ? -16.085 36.310 36.176 1.00 50.31 389 VAL A N 1
ATOM 3172 C CA . VAL A 1 389 ? -14.837 36.934 35.678 1.00 50.31 389 VAL A CA 1
ATOM 3173 C C . VAL A 1 389 ? -14.957 37.326 34.204 1.00 50.31 389 VAL A C 1
ATOM 3175 O O . VAL A 1 389 ? -14.407 36.698 33.308 1.00 50.31 389 VAL A O 1
ATOM 3178 N N . GLY A 1 390 ? -15.710 38.395 33.950 1.00 46.47 390 GLY A N 1
ATOM 3179 C CA . GLY A 1 390 ? -15.862 39.009 32.628 1.00 46.47 390 GLY A CA 1
ATOM 3180 C C . GLY A 1 390 ? -15.741 40.530 32.685 1.00 46.47 390 GLY A C 1
ATOM 3181 O O . GLY A 1 390 ? -16.611 41.239 32.179 1.00 46.47 390 GLY A O 1
ATOM 3182 N N . GLN A 1 391 ? -14.699 41.058 33.338 1.00 47.97 391 GLN A N 1
ATOM 3183 C CA . GLN A 1 391 ? -14.388 42.489 33.282 1.00 47.97 391 GLN A CA 1
ATOM 3184 C C . GLN A 1 391 ? -13.924 42.875 31.869 1.00 47.97 391 GLN A C 1
ATOM 3186 O O . GLN A 1 391 ? -12.867 42.472 31.391 1.00 47.97 391 GLN A O 1
ATOM 3191 N N . ARG A 1 392 ? -14.747 43.695 31.206 1.00 46.31 392 ARG A N 1
ATOM 3192 C CA . ARG A 1 392 ? -14.431 44.420 29.970 1.00 46.31 392 ARG A CA 1
ATOM 3193 C C . ARG A 1 392 ? -13.254 45.374 30.200 1.00 46.31 392 ARG A C 1
ATOM 3195 O O . ARG A 1 392 ? -13.441 46.430 30.801 1.00 46.31 392 ARG A O 1
ATOM 3202 N N . ILE A 1 393 ? -12.092 45.075 29.626 1.00 45.19 393 ILE A N 1
ATOM 3203 C CA . ILE A 1 393 ? -11.065 46.090 29.366 1.00 45.19 393 ILE A CA 1
ATOM 3204 C C . ILE A 1 393 ? -11.465 46.816 28.075 1.00 45.19 393 ILE A C 1
ATOM 3206 O O . ILE A 1 393 ? -11.403 46.257 26.983 1.00 45.19 393 ILE A O 1
ATOM 3210 N N . LYS A 1 394 ? -11.932 48.063 28.205 1.00 54.94 394 LYS A N 1
ATOM 3211 C CA . LYS A 1 394 ? -12.060 49.007 27.087 1.00 54.94 394 LYS A CA 1
ATOM 3212 C C . LYS A 1 394 ? -10.721 49.723 26.926 1.00 54.94 394 LYS A C 1
ATOM 3214 O O . LYS A 1 394 ? -10.393 50.570 27.751 1.00 54.94 394 LYS A O 1
ATOM 3219 N N . ILE A 1 395 ? -9.979 49.411 25.869 1.00 51.09 395 ILE A N 1
ATOM 3220 C CA . ILE A 1 395 ? -8.855 50.241 25.421 1.00 51.09 395 ILE A CA 1
ATOM 3221 C C . ILE A 1 395 ? -9.452 51.360 24.559 1.00 51.09 395 ILE A C 1
ATOM 3223 O O . ILE A 1 395 ? -10.156 51.085 23.587 1.00 51.09 395 ILE A O 1
ATOM 3227 N N . LYS A 1 396 ? -9.250 52.616 24.971 1.00 56.19 396 LYS A N 1
ATOM 3228 C CA . LYS A 1 396 ? -9.513 53.799 24.143 1.00 56.19 396 LYS A CA 1
ATOM 3229 C C . LYS A 1 396 ? -8.281 54.050 23.272 1.00 56.19 396 LYS A C 1
ATOM 3231 O O . LYS A 1 396 ? -7.169 53.983 23.791 1.00 56.19 396 LYS A O 1
ATOM 3236 N N . TYR A 1 397 ? -8.529 54.289 21.987 1.00 57.66 397 TYR A N 1
ATOM 3237 C CA . TYR A 1 397 ? -7.559 54.792 21.014 1.00 57.66 397 TYR A CA 1
ATOM 3238 C C . TYR A 1 397 ? -7.142 56.225 21.329 1.00 57.66 397 TYR A C 1
ATOM 3240 O O . TYR A 1 397 ? -8.001 56.966 21.871 1.00 57.66 397 TYR A O 1
#

Foldseek 3Di:
DVVVVVVVVVVVVVVVVVVVVVVVVVVVVVVVVVVVVVVVVVVVVVVVVVVVVVVVVVVVVVVVVVVVVVVVVVVVVVVVVVVVVVVVVVVVVVVVVVVVVVVVVVVVVVVVVVVVVVVVVVVVVVVVVVVVVVVVVVVVVVVVVVVVVVVVVVVVVVVVVVVVVVVVVVVVVVVVVVVVVVVVVVVVVVVVVVVVVVVVVVVVVVVVVVVVVVVVVVVVVVVVVVVVVVVVVVVVVVVVPDDDDDDDDDDDDDDDDDDDDDPDVVVVLVVCVVVVVLLVSLLSCLVVVVCVPDPNQVSLVVSLVVLVVQLVVQVPDPDALVSNLVSLVVSLVSLVSSLVSCVSSVVCVVHPPVVSVVSVVSNVVSVVVSVVSVVVVVVVVPPPPVPPPDDDDDDDD